Protein AF-A0A9R0JYG6-F1 (afdb_monomer_lite)

Foldseek 3Di:
DFFFAEWEFDDDDDDDDDDPFATDTDRVDFFEFALPFTKDKHKYKYWDDDDDDQQLAAEEEEEEEQEDPQDPLLLVLSLVLQLLLLVPGDQNYWYHYAYPVGDDPPDDDAIDRSDPVVSVVSNVVSVPRHRDDDLVSGDPQVSVVSLVCNVVVPPPWWDHAYEYEYEEAENPSDPPDDQLPDQQQVYQYEYEYEDPDYPSSQSNRVNHHVYDYHYDYSVCSNVVSNVVVCVRSQFNFFFKKKKKWWDWDDQDPPDIWTKAFPDKQFAPFDKDADPVGRMIITTPGTRGHRDMGMMMTMIDTDRDDDWDKDQGIWIWMWTAGRVGIDIHDIDTNMHTHDNDGPHDCPDVVNVVVSVVNNCVSVVPDDDDPDPPQPWDKDDQDFAPPDWPDWDFADPQKDFFKWKWFEDQATAKIKTWIAHNVGDTDMDMFGAPDPGDMDMDGADVVKAWQKKKAKWAQAPVPVRAIAGQWIFTAIPVRNVTDDRGHNSPRGPPMDIDMGDPDAQAGFGIKIGDYDSGHRTIMTIGRHPDD

Organism: Spinacia oleracea (NCBI:txid3562)

pLDDT: mean 77.9, std 18.1, range [24.41, 98.19]

InterPro domains:
  IPR001229 Jacalin-like lectin domain [PF01419] (379-522)
  IPR001229 Jacalin-like lectin domain [PS51752] (375-526)
  IPR002035 von Willebrand factor, type A [PF00092] (59-223)
  IPR002035 von Willebrand factor, type A [PS50234] (59-232)
  IPR002035 von Willebrand factor, type A [SM00327] (57-226)
  IPR036404 Jacalin-like lectin domain superfamily [G3DSA:2.100.10.30] (374-528)
  IPR036404 Jacalin-like lectin domain superfamily [SSF51101] (373-524)
  IPR036465 von Willebrand factor A-like domain superfamily [G3DSA:3.40.50.410] (53-232)
  IPR036465 von Willebrand factor A-like domain superfamily [SSF53300] (59-223)
  IPR051266 Calcium-activated chloride channel regulator [PTHR10579] (36-336)

Sequence (529 aa):
MAQHGSCEIGNKNRDDGLQFGTVLVKFKNEPEVAIRDAKYELLLNLRGQRTGNDQLGGDIVMVLDVRDGIKAEKLKEMKQAAQMVINKLSPSDRLLIVTLPSKSEKAARYMRYMNPESKALEEYIVQNLVVGGNAATNNINGALKTALNDLDHRKKVAGRSGAIILMSDDGVHNESGRATKICVDHYPVYVFCFGNGSQVLKEIATNSKDGKFNLVNPDNLSEVVSECLDGILSVPVHDVNLVIKPLTSSVTKTAKITTKINKVYAGKYPQSREEQTGSVTVSFGNLYKREKRAAVVDLSLLDIANPIDINALQIFCTYRGETGILKTNPLIFRVKRRTAPTVTQSTRTYAKSVEMAKRELEGTSVTPITPKLMVEKYGPYGSQNPENYSYKFQEGESIKHVIVRYGYIVDAIEFVVAKPNGDTYTKMFGGDNENQSIKFAFKSGEKLTQFSGTYGNYKYQGNQCLIATIKIHTNLCPSGYGPFGRGMGVEHVRNFSTPLPLNGPIVGVFGRHHNYLESVGIFVKKITS

Radius of gyration: 29.54 Å; chains: 1; bounding box: 71×69×86 Å

Secondary structure (DSSP, 8-state):
-----EEEEE----SS---TT--EE--SSPPEEESSSEEEEEEEEEE----SS-----EEEEEEE--TT--HHHHHHHHHHHHHHHHH--TT-EEEEEEESPPPTTS----EE--HHHHHHHHHHHHT------GGG--HHHHHHHHHHHHHTTTTSTTPPEEEEEEES--TTS-TTSSTTS--TTS-EEEEEETT--HHHHHHHHTSTT-EEEEE-GGGHHHHHHHHHHHHHT--EEEEEEEEEE-EEESSSS-EEEPEEEEEE-TT--EEE-TTT--EEEEEEEE-TT-EEEEEEEEEE---SS-EEEEEEEEEEEEEETTEEEEPPPEEEEEEEESS-SS-TT-HHHHHHHHHHHHHHHT-----------EEEEEEEE--SPP-EEEEPPTT-EEEEEEEEESSSEEEEEEEEE-TTS-EEEEEEE---S-EEEEEEPPTT--EEEEEEEEEEETTTTTEEEEEEEEEEESS-TT-EEEES--TTEEEEEEEE--SS-SS-EEEEEEEESSSEEEEEEEEE----

Structure (mmCIF, N/CA/C/O backbone):
data_AF-A0A9R0JYG6-F1
#
_entry.id   AF-A0A9R0JYG6-F1
#
loop_
_atom_site.group_PDB
_atom_site.id
_atom_site.type_symbol
_atom_site.label_atom_id
_atom_site.label_alt_id
_atom_site.label_comp_id
_atom_site.label_asym_id
_atom_site.label_entity_id
_atom_site.label_seq_id
_atom_site.pdbx_PDB_ins_code
_atom_site.Cartn_x
_atom_site.Cartn_y
_atom_site.Cartn_z
_atom_site.occupancy
_atom_site.B_iso_or_equiv
_atom_site.auth_seq_id
_atom_site.auth_comp_id
_atom_site.auth_asym_id
_atom_site.auth_atom_id
_atom_site.pdbx_PDB_model_num
ATOM 1 N N . MET A 1 1 ? -28.391 16.861 17.939 1.00 25.45 1 MET A N 1
ATOM 2 C CA . MET A 1 1 ? -27.050 16.517 17.410 1.00 25.45 1 MET A CA 1
ATOM 3 C C . MET A 1 1 ? -26.719 15.090 17.825 1.00 25.45 1 MET A C 1
ATOM 5 O O . MET A 1 1 ? -26.663 14.811 19.011 1.00 25.45 1 MET A O 1
ATOM 9 N N . ALA A 1 2 ? -26.597 14.177 16.866 1.00 24.84 2 ALA A N 1
ATOM 10 C CA . ALA A 1 2 ? -26.405 12.749 17.114 1.00 24.84 2 ALA A CA 1
ATOM 11 C C . ALA A 1 2 ? -24.952 12.420 17.509 1.00 24.84 2 ALA A C 1
ATOM 13 O O . ALA A 1 2 ? -24.012 12.767 16.791 1.00 24.84 2 ALA A O 1
ATOM 14 N N . GLN A 1 3 ? -24.760 11.734 18.635 1.00 34.50 3 GLN A N 1
ATOM 15 C CA . GLN A 1 3 ? -23.454 11.297 19.130 1.00 34.50 3 GLN A CA 1
ATOM 16 C C . GLN A 1 3 ? -23.069 9.944 18.519 1.00 34.50 3 GLN A C 1
ATOM 18 O O . GLN A 1 3 ? -23.878 9.024 18.474 1.00 34.50 3 GLN A O 1
ATOM 23 N N . HIS A 1 4 ? -21.838 9.846 18.014 1.00 41.72 4 HIS A N 1
ATOM 24 C CA . HIS A 1 4 ? -21.313 8.673 17.315 1.00 41.72 4 HIS A CA 1
ATOM 25 C C . HIS A 1 4 ? -19.978 8.276 17.952 1.00 41.72 4 HIS A C 1
ATOM 27 O O . HIS A 1 4 ? -19.083 9.113 18.074 1.00 41.72 4 HIS A O 1
ATOM 33 N N . GLY A 1 5 ? -19.812 7.006 18.321 1.00 35.88 5 GLY A N 1
ATOM 34 C CA . GLY A 1 5 ? -18.523 6.470 18.754 1.00 35.88 5 GLY A CA 1
ATOM 35 C C . GLY A 1 5 ? -17.737 5.941 17.557 1.00 35.88 5 GLY A C 1
ATOM 36 O O . GLY A 1 5 ? -17.965 4.812 17.134 1.00 35.88 5 GLY A O 1
ATOM 37 N N . SER A 1 6 ? -16.831 6.745 17.001 1.00 32.66 6 SER A N 1
ATOM 38 C CA . SER A 1 6 ? -15.781 6.279 16.087 1.00 32.66 6 SER A CA 1
ATOM 39 C C . SER A 1 6 ? -14.435 6.595 16.723 1.00 32.66 6 SER A C 1
ATOM 41 O O . SER A 1 6 ? -14.139 7.767 16.938 1.00 32.66 6 SER A O 1
ATOM 43 N N . CYS A 1 7 ? -13.649 5.572 17.038 1.00 37.53 7 CYS A N 1
ATOM 44 C CA . CYS A 1 7 ? -12.281 5.728 17.520 1.00 37.53 7 CYS A CA 1
ATOM 45 C C . CYS A 1 7 ? -11.344 5.674 16.306 1.00 37.53 7 CYS A C 1
ATOM 47 O O . CYS A 1 7 ? -11.303 4.650 15.627 1.00 37.53 7 CYS A O 1
ATOM 49 N N . GLU A 1 8 ? -10.659 6.778 15.998 1.00 35.12 8 GLU A N 1
ATOM 50 C CA . GLU A 1 8 ? -9.508 6.780 15.088 1.00 35.12 8 GLU A CA 1
ATOM 51 C C . GLU A 1 8 ? -8.239 6.785 15.930 1.00 35.12 8 GLU A C 1
ATOM 53 O O . GLU A 1 8 ? -8.091 7.641 16.791 1.00 35.12 8 GLU A O 1
ATOM 58 N N . ILE A 1 9 ? -7.341 5.840 15.679 1.00 38.72 9 ILE A N 1
ATOM 59 C CA . ILE A 1 9 ? -6.019 5.753 16.305 1.00 38.72 9 ILE A CA 1
ATOM 60 C C . ILE A 1 9 ? -5.013 6.366 15.313 1.00 38.72 9 ILE A C 1
ATOM 62 O O . ILE A 1 9 ? -4.717 5.743 14.296 1.00 38.72 9 ILE A O 1
ATOM 66 N N . GLY A 1 10 ? -4.525 7.593 15.552 1.00 36.56 10 GLY A N 1
ATOM 67 C CA . GLY A 1 10 ? -3.503 8.253 14.711 1.00 36.56 10 GLY A CA 1
ATOM 68 C C . GLY A 1 10 ? -2.913 9.518 15.351 1.00 36.56 10 GLY A C 1
ATOM 69 O O . GLY A 1 10 ? -3.518 10.057 16.256 1.00 36.56 10 GLY A O 1
ATOM 70 N N . ASN A 1 11 ? -1.735 10.002 14.942 1.00 33.38 11 ASN A N 1
ATOM 71 C CA . ASN A 1 11 ? -1.024 11.096 15.636 1.00 33.38 11 ASN A CA 1
ATOM 72 C C . ASN A 1 11 ? -1.363 12.500 15.073 1.00 33.38 11 ASN A C 1
ATOM 74 O O . ASN A 1 11 ? -1.431 12.685 13.853 1.00 33.38 11 ASN A O 1
ATOM 78 N N . LYS A 1 12 ? -1.530 13.503 15.951 1.00 31.66 12 LYS A N 1
ATOM 79 C CA . LYS A 1 12 ? -1.512 14.940 15.621 1.00 31.66 12 LYS A CA 1
ATOM 80 C C . LYS A 1 12 ? -1.255 15.799 16.865 1.00 31.66 12 LYS A C 1
ATOM 82 O O . LYS A 1 12 ? -2.031 15.701 17.797 1.00 31.66 12 LYS A O 1
ATOM 87 N N . ASN A 1 13 ? -0.284 16.708 16.808 1.00 34.28 13 ASN A N 1
ATOM 88 C CA . ASN A 1 13 ? -0.342 18.102 17.301 1.00 34.28 13 ASN A CA 1
ATOM 89 C C . ASN A 1 13 ? 0.967 18.785 16.839 1.00 34.28 13 ASN A C 1
ATOM 91 O O . ASN A 1 13 ? 1.991 18.116 16.779 1.00 34.28 13 ASN A O 1
ATOM 95 N N . ARG A 1 14 ? 0.970 19.954 16.177 1.00 36.53 14 ARG A N 1
ATOM 96 C CA . ARG A 1 14 ? 0.738 21.323 16.687 1.00 36.53 14 ARG A CA 1
ATOM 97 C C . ARG A 1 14 ? 1.390 21.553 18.044 1.00 36.53 14 ARG A C 1
ATOM 99 O O . ARG A 1 14 ? 0.753 21.276 19.047 1.00 36.53 14 ARG A O 1
ATOM 106 N N . ASP A 1 15 ? 2.618 22.047 17.932 1.00 39.03 15 ASP A N 1
ATOM 107 C CA . ASP A 1 15 ? 3.422 22.821 18.869 1.00 39.03 15 ASP A CA 1
ATOM 108 C C . ASP A 1 15 ? 3.592 22.256 20.289 1.00 39.03 15 ASP A C 1
ATOM 110 O O . ASP A 1 15 ? 2.645 21.926 20.994 1.00 39.03 15 ASP A O 1
ATOM 114 N N . ASP A 1 16 ? 4.872 22.187 20.658 1.00 31.52 16 ASP A N 1
ATOM 115 C CA . ASP A 1 16 ? 5.444 21.977 21.988 1.00 31.52 16 ASP A CA 1
ATOM 116 C C . ASP A 1 16 ? 5.604 20.517 22.469 1.00 31.52 16 ASP A C 1
ATOM 118 O O . ASP A 1 16 ? 4.701 19.881 23.004 1.00 31.52 16 ASP A O 1
ATOM 122 N N . GLY A 1 17 ? 6.843 20.011 22.335 1.00 27.58 17 GLY A N 1
ATOM 123 C CA . GLY A 1 17 ? 7.401 18.902 23.126 1.00 27.58 17 GLY A CA 1
ATOM 124 C C . GLY A 1 17 ? 7.170 17.483 22.587 1.00 27.58 17 GLY A C 1
ATOM 125 O O . GLY A 1 17 ? 6.123 16.879 22.797 1.00 27.58 17 GLY A O 1
ATOM 126 N N . LEU A 1 18 ? 8.190 16.902 21.942 1.00 24.41 18 LEU A N 1
ATOM 127 C CA . LEU A 1 18 ? 8.191 15.516 21.454 1.00 24.41 18 LEU A CA 1
ATOM 128 C C . LEU A 1 18 ? 8.031 14.498 22.608 1.00 24.41 18 LEU A C 1
ATOM 130 O O . LEU A 1 18 ? 8.968 14.260 23.367 1.00 24.41 18 LEU A O 1
ATOM 134 N N . GLN A 1 19 ? 6.883 13.819 22.677 1.00 26.92 19 GLN A N 1
ATOM 135 C CA . GLN A 1 19 ? 6.765 12.486 23.282 1.00 26.92 19 GLN A CA 1
ATOM 136 C C . GLN A 1 19 ? 6.463 11.451 22.190 1.00 26.92 19 GLN A C 1
ATOM 138 O O . GLN A 1 19 ? 5.533 11.605 21.395 1.00 26.92 19 GLN A O 1
ATOM 143 N N . PHE A 1 20 ? 7.281 10.399 22.143 1.00 31.00 20 PHE A N 1
ATOM 144 C CA . PHE A 1 20 ? 7.193 9.301 21.182 1.00 31.00 20 PHE A CA 1
ATOM 145 C C . PHE A 1 20 ? 6.070 8.320 21.563 1.00 31.00 20 PHE A C 1
ATOM 147 O O . PHE A 1 20 ? 5.897 7.989 22.732 1.00 31.00 20 PHE A O 1
ATOM 154 N N . GLY A 1 21 ? 5.323 7.820 20.571 1.00 35.22 21 GLY A N 1
ATOM 155 C CA . GLY A 1 21 ? 4.314 6.765 20.773 1.00 35.22 21 GLY A CA 1
ATOM 156 C C . GLY A 1 21 ? 2.883 7.236 21.064 1.00 35.22 21 GLY A C 1
ATOM 157 O O . GLY A 1 21 ? 2.033 6.424 21.438 1.00 35.22 21 GLY A O 1
ATOM 158 N N . THR A 1 22 ? 2.569 8.517 20.870 1.00 31.59 22 THR A N 1
ATOM 159 C CA . THR A 1 22 ? 1.228 9.028 21.175 1.00 31.59 22 THR A CA 1
ATOM 160 C C . THR A 1 22 ? 0.270 8.841 20.001 1.00 31.59 22 THR A C 1
ATOM 162 O O . THR A 1 22 ? 0.380 9.462 18.945 1.00 31.59 22 THR A O 1
ATOM 165 N N . VAL A 1 23 ? -0.717 7.976 20.208 1.00 35.88 23 VAL A N 1
ATOM 166 C CA . VAL A 1 23 ? -1.915 7.890 19.378 1.00 35.88 23 VAL A CA 1
ATOM 167 C C . VAL A 1 23 ? -2.892 8.964 19.858 1.00 35.88 23 VAL A C 1
ATOM 169 O O . VAL A 1 23 ? -3.331 8.918 21.006 1.00 35.88 23 VAL A O 1
ATOM 172 N N . LEU A 1 24 ? -3.293 9.890 18.986 1.00 36.91 24 LEU A N 1
ATOM 173 C CA . LEU A 1 24 ? -4.507 10.666 19.214 1.00 36.91 24 LEU A CA 1
ATOM 174 C C . LEU A 1 24 ? -5.715 9.799 18.901 1.00 36.91 24 LEU A C 1
ATOM 176 O O . LEU A 1 24 ? -5.878 9.297 17.790 1.00 36.91 24 LEU A O 1
ATOM 180 N N . VAL A 1 25 ? -6.587 9.694 19.895 1.00 42.56 25 VAL A N 1
ATOM 181 C CA . VAL A 1 25 ? -7.919 9.143 19.731 1.00 42.56 25 VAL A CA 1
ATOM 182 C C . VAL A 1 25 ? -8.941 10.211 20.056 1.00 42.56 25 VAL A C 1
ATOM 184 O O . VAL A 1 25 ? -8.937 10.776 21.146 1.00 42.56 25 VAL A O 1
ATOM 187 N N . LYS A 1 26 ? -9.851 10.470 19.116 1.00 39.25 26 LYS A N 1
ATOM 188 C CA . LYS A 1 26 ? -11.020 11.319 19.351 1.00 39.25 26 LYS A CA 1
ATOM 189 C C . LYS A 1 26 ? -12.271 10.459 19.383 1.00 39.25 26 LYS A C 1
ATOM 191 O O . LYS A 1 26 ? -12.719 9.997 18.339 1.00 39.25 26 LYS A O 1
ATOM 196 N N . PHE A 1 27 ? -12.878 10.302 20.556 1.00 47.22 27 PHE A N 1
ATOM 197 C CA . PHE A 1 27 ? -14.307 10.009 20.601 1.00 47.22 27 PHE A CA 1
ATOM 198 C C . PHE A 1 27 ? -15.040 11.278 20.183 1.00 47.22 27 PHE A C 1
ATOM 200 O O . PHE A 1 27 ? -14.802 12.343 20.749 1.00 47.22 27 PHE A O 1
ATOM 207 N N . LYS A 1 28 ? -15.916 11.194 19.176 1.00 44.19 28 LYS A N 1
ATOM 208 C CA . LYS A 1 28 ? -16.697 12.367 18.766 1.00 44.19 28 LYS A CA 1
ATOM 209 C C . LYS A 1 28 ? -17.624 12.859 19.880 1.00 44.19 28 LYS A C 1
ATOM 211 O O . LYS A 1 28 ? -17.955 14.030 19.815 1.00 44.19 28 LYS A O 1
ATOM 216 N N . ASN A 1 29 ? -18.022 11.997 20.832 1.00 57.03 29 ASN A N 1
ATOM 217 C CA . ASN A 1 29 ? -18.682 12.294 22.118 1.00 57.03 29 ASN A CA 1
ATOM 218 C C . ASN A 1 29 ? -18.744 11.024 23.008 1.00 57.03 29 ASN A C 1
ATOM 220 O O . ASN A 1 29 ? -18.672 9.911 22.482 1.00 57.03 29 ASN A O 1
ATOM 224 N N . GLU A 1 30 ? -18.911 11.180 24.327 1.00 72.88 30 GLU A N 1
ATOM 225 C CA . GLU A 1 30 ? -19.222 10.082 25.268 1.00 72.88 30 GLU A CA 1
ATOM 226 C C . GLU A 1 30 ? -20.711 9.693 25.174 1.00 72.88 30 GLU A C 1
ATOM 228 O O . GLU A 1 30 ? -21.548 10.546 25.476 1.00 72.88 30 GLU A O 1
ATOM 233 N N . PRO A 1 31 ? -21.065 8.451 24.790 1.00 80.31 31 PRO A N 1
ATOM 234 C CA . PRO A 1 31 ? -22.448 8.076 24.499 1.00 80.31 31 PRO A CA 1
ATOM 235 C C . PRO A 1 31 ? -23.337 8.000 25.745 1.00 80.31 31 PRO A C 1
ATOM 237 O O . PRO A 1 31 ? -22.906 7.534 26.803 1.00 80.31 31 PRO A O 1
ATOM 240 N N . GLU A 1 32 ? -24.610 8.374 25.581 1.00 85.81 32 GLU A N 1
ATOM 241 C CA . GLU A 1 32 ? -25.671 8.104 26.553 1.00 85.81 32 GLU A CA 1
ATOM 242 C C . GLU A 1 32 ? -26.321 6.743 26.288 1.00 85.81 32 GLU A C 1
ATOM 244 O O . GLU A 1 32 ? -26.698 6.423 25.161 1.00 85.81 32 GLU A O 1
ATOM 249 N N . VAL A 1 33 ? -26.459 5.927 27.331 1.00 85.75 33 VAL A N 1
ATOM 250 C CA . VAL A 1 33 ? -27.042 4.582 27.243 1.00 85.75 33 VAL A CA 1
ATOM 251 C C . VAL A 1 33 ? -28.037 4.382 28.381 1.00 85.75 33 VAL A C 1
ATOM 253 O O . VAL A 1 33 ? -27.847 4.903 29.480 1.00 85.75 33 VAL A O 1
ATOM 256 N N . ALA A 1 34 ? -29.112 3.638 28.129 1.00 87.38 34 ALA A N 1
ATOM 257 C CA . ALA A 1 34 ? -30.150 3.390 29.123 1.00 87.38 34 ALA A CA 1
ATOM 258 C C . ALA A 1 34 ? -29.597 2.709 30.391 1.00 87.38 34 ALA A C 1
ATOM 260 O O . ALA A 1 34 ? -28.617 1.957 30.360 1.00 87.38 34 ALA A O 1
ATOM 261 N N . ILE A 1 35 ? -30.223 2.966 31.540 1.00 88.94 35 ILE A N 1
ATOM 262 C CA . ILE A 1 35 ? -29.890 2.279 32.801 1.00 88.94 35 ILE A CA 1
ATOM 263 C C . ILE A 1 35 ? -30.384 0.822 32.849 1.00 88.94 35 ILE A C 1
ATOM 265 O O . ILE A 1 35 ? -29.904 0.075 33.695 1.00 88.94 35 ILE A O 1
ATOM 269 N N . ARG A 1 36 ? -31.275 0.415 31.934 1.00 88.06 36 ARG A N 1
ATOM 270 C CA . ARG A 1 36 ? -31.829 -0.945 31.791 1.00 88.06 36 ARG A CA 1
ATOM 271 C C . ARG A 1 36 ? -31.585 -1.502 30.385 1.00 88.06 36 ARG A C 1
ATOM 273 O O . ARG A 1 36 ? -31.521 -0.708 29.446 1.00 88.06 36 ARG A O 1
ATOM 280 N N . ASP A 1 37 ? -31.445 -2.823 30.257 1.00 81.44 37 ASP A N 1
ATOM 281 C CA . ASP A 1 37 ? -31.381 -3.570 28.980 1.00 81.44 37 ASP A CA 1
ATOM 282 C C . ASP A 1 37 ? -30.374 -3.008 27.960 1.00 81.44 37 ASP A C 1
ATOM 284 O O . ASP A 1 37 ? -30.582 -2.974 26.743 1.00 81.44 37 ASP A O 1
ATOM 288 N N . ALA A 1 38 ? -29.247 -2.523 28.470 1.00 84.25 38 ALA A N 1
ATOM 289 C CA . ALA A 1 38 ? -28.319 -1.723 27.697 1.00 84.25 38 ALA A CA 1
ATOM 290 C C . ALA A 1 38 ? -27.368 -2.587 26.856 1.00 84.25 38 ALA A C 1
ATOM 292 O O . ALA A 1 38 ? -26.397 -3.153 27.364 1.00 84.25 38 ALA A O 1
ATOM 293 N N . LYS A 1 39 ? -27.609 -2.620 25.542 1.00 85.12 39 LYS A N 1
ATOM 294 C CA . LYS A 1 39 ? -26.672 -3.141 24.535 1.00 85.12 39 LYS A CA 1
ATOM 295 C C . LYS A 1 39 ? -26.003 -1.997 23.785 1.00 85.12 39 LYS A C 1
ATOM 297 O O . LYS A 1 39 ? -26.636 -0.971 23.536 1.00 85.12 39 LYS A O 1
ATOM 302 N N . TYR A 1 40 ? -24.726 -2.169 23.448 1.00 85.56 40 TYR A N 1
ATOM 303 C CA . TYR A 1 40 ? -23.969 -1.150 22.730 1.00 85.56 40 TYR A CA 1
ATOM 304 C C . TYR A 1 40 ? -22.938 -1.749 21.765 1.00 85.56 40 TYR A C 1
ATOM 306 O O . TYR A 1 40 ? -22.072 -2.517 22.168 1.00 85.56 40 TYR A O 1
ATOM 314 N N . GLU A 1 41 ? -22.978 -1.339 20.498 1.00 86.44 41 GLU A N 1
ATOM 315 C CA . GLU A 1 41 ? -21.961 -1.662 19.486 1.00 86.44 41 GLU A CA 1
ATOM 316 C C . GLU A 1 41 ? -20.914 -0.547 19.297 1.00 86.44 41 GLU A C 1
ATOM 318 O O . GLU A 1 41 ? -21.237 0.603 19.007 1.00 86.44 41 GLU A O 1
ATOM 323 N N . LEU A 1 42 ? -19.630 -0.875 19.419 1.00 84.56 42 LEU A N 1
ATOM 324 C CA . LEU A 1 42 ? -18.530 0.077 19.267 1.00 84.56 42 LEU A CA 1
ATOM 325 C C . LEU A 1 42 ? -17.676 -0.257 18.038 1.00 84.56 42 LEU A C 1
ATOM 327 O O . LEU A 1 42 ? -17.005 -1.285 18.011 1.00 84.56 42 LEU A O 1
ATOM 331 N N . LEU A 1 43 ? -17.653 0.639 17.046 1.00 81.31 43 LEU A N 1
ATOM 332 C CA . LEU A 1 43 ? -16.746 0.563 15.893 1.00 81.31 43 LEU A CA 1
ATOM 333 C C . LEU A 1 43 ? -15.377 1.193 16.211 1.00 81.31 43 LEU A C 1
ATOM 335 O O . LEU A 1 43 ? -15.265 2.399 16.459 1.00 81.31 43 LEU A O 1
ATOM 339 N N . LEU A 1 44 ? -14.327 0.377 16.147 1.00 79.38 44 LEU A N 1
ATOM 340 C CA . LEU A 1 44 ? -12.929 0.759 16.332 1.00 79.38 44 LEU A CA 1
ATOM 341 C C . LEU A 1 44 ? -12.207 0.760 14.984 1.00 79.38 44 LEU A C 1
ATOM 343 O O . LEU A 1 44 ? -12.200 -0.263 14.305 1.00 79.38 44 LEU A O 1
ATOM 347 N N . ASN A 1 45 ? -11.571 1.877 14.617 1.00 70.69 45 ASN A N 1
ATOM 348 C CA . ASN A 1 45 ? -10.751 1.985 13.412 1.00 70.69 45 ASN A CA 1
ATOM 349 C C . ASN A 1 45 ? -9.282 2.218 13.786 1.00 70.69 45 ASN A C 1
ATOM 351 O O . ASN A 1 45 ? -8.914 3.235 14.378 1.00 70.69 45 ASN A O 1
ATOM 355 N N . LEU A 1 46 ? -8.427 1.288 13.383 1.00 68.50 46 LEU A N 1
ATOM 356 C CA . LEU A 1 46 ? -6.98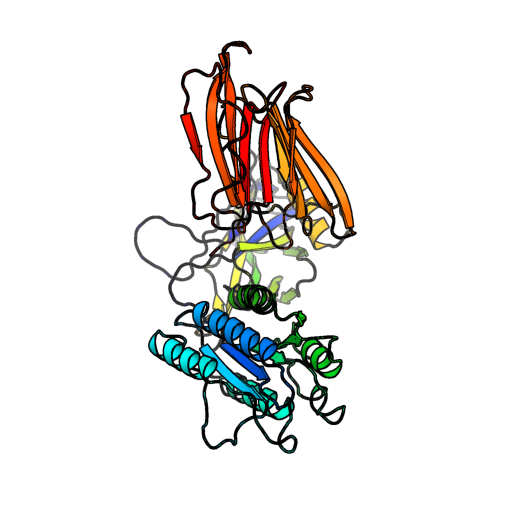3 1.372 13.519 1.00 68.50 46 LEU A CA 1
ATOM 357 C C . LEU A 1 46 ? -6.388 1.945 12.243 1.00 68.50 46 LEU A C 1
ATOM 359 O O . LEU A 1 46 ? -6.793 1.566 11.142 1.00 68.50 46 LEU A O 1
ATOM 363 N N . ARG A 1 47 ? -5.397 2.824 12.386 1.00 59.78 47 ARG A N 1
ATOM 364 C CA . ARG A 1 47 ? -4.635 3.347 11.257 1.00 59.78 47 ARG A CA 1
ATOM 365 C C . ARG A 1 47 ? -3.148 3.357 11.571 1.00 59.78 47 ARG A C 1
ATOM 367 O O . ARG A 1 47 ? -2.731 3.876 12.600 1.00 59.78 47 ARG A O 1
ATOM 374 N N . GLY A 1 48 ? -2.343 2.834 10.651 1.00 51.59 48 GLY A N 1
ATOM 375 C CA . GLY A 1 48 ? -0.889 2.942 10.737 1.00 51.59 48 GLY A CA 1
ATOM 376 C C . GLY A 1 48 ? -0.435 4.354 10.361 1.00 51.59 48 GLY A C 1
ATOM 377 O O . GLY A 1 48 ? -0.572 4.760 9.202 1.00 51.59 48 GLY A O 1
ATOM 378 N N . GLN A 1 49 ? 0.105 5.112 11.320 1.00 47.91 49 GLN A N 1
ATOM 379 C CA . GLN A 1 49 ? 0.719 6.423 11.083 1.00 47.91 49 GLN A CA 1
ATOM 380 C C . GLN A 1 49 ? 1.985 6.561 11.941 1.00 47.91 49 GLN A C 1
ATOM 382 O O . GLN A 1 49 ? 1.906 6.467 13.161 1.00 47.91 49 GLN A O 1
ATOM 387 N N . ARG A 1 50 ? 3.147 6.783 11.311 1.00 52.62 50 ARG A N 1
ATOM 388 C CA . ARG A 1 50 ? 4.440 6.967 11.996 1.00 52.62 50 ARG A CA 1
ATOM 389 C C . ARG A 1 50 ? 4.904 8.420 11.923 1.00 52.62 50 ARG A C 1
ATOM 391 O O . ARG A 1 50 ? 4.770 9.054 10.880 1.00 52.62 50 ARG A O 1
ATOM 398 N N . THR A 1 51 ? 5.469 8.912 13.021 1.00 42.97 51 THR A N 1
ATOM 399 C CA . THR A 1 51 ? 6.146 10.213 13.140 1.00 42.97 51 THR A CA 1
ATOM 400 C C . THR A 1 51 ? 7.500 9.980 13.818 1.00 42.97 51 THR A C 1
ATOM 402 O O . THR A 1 51 ? 7.505 9.521 14.957 1.00 42.97 51 THR A O 1
ATOM 405 N N . GLY A 1 52 ? 8.620 10.268 13.142 1.00 41.28 52 GLY A N 1
ATOM 406 C CA . GLY A 1 52 ? 9.973 10.228 13.730 1.00 41.28 52 GLY A CA 1
ATOM 407 C C . GLY A 1 52 ? 10.970 9.225 13.114 1.00 41.28 52 GLY A C 1
ATOM 408 O O . GLY A 1 52 ? 10.576 8.275 12.426 1.00 41.28 52 GLY A O 1
ATOM 409 N N . ASN A 1 53 ? 12.258 9.480 13.397 1.00 38.72 53 ASN A N 1
ATOM 410 C CA . ASN A 1 53 ? 13.478 8.895 12.806 1.00 38.72 53 ASN A CA 1
ATOM 411 C C . ASN A 1 53 ? 13.829 7.447 13.216 1.00 38.72 53 ASN A C 1
ATOM 413 O O . ASN A 1 53 ? 14.817 6.928 12.706 1.00 38.72 53 ASN A O 1
ATOM 417 N N . ASP A 1 54 ? 13.042 6.758 14.049 1.00 44.69 54 ASP A N 1
ATOM 418 C CA . ASP A 1 54 ? 13.339 5.369 14.480 1.00 44.69 54 ASP A CA 1
ATOM 419 C C . ASP A 1 54 ? 12.998 4.332 13.395 1.00 44.69 54 ASP A C 1
ATOM 421 O O . ASP A 1 54 ? 12.166 3.443 13.608 1.00 44.69 54 ASP A O 1
ATOM 425 N N . GLN A 1 55 ? 13.376 4.590 12.139 1.00 52.03 55 GLN A N 1
ATOM 426 C CA . GLN A 1 55 ? 13.037 3.728 11.011 1.00 52.03 55 GLN A CA 1
ATOM 427 C C . GLN A 1 55 ? 13.692 2.368 11.266 1.00 52.03 55 GLN A C 1
ATOM 429 O O . GLN A 1 55 ? 14.894 2.218 11.057 1.00 52.03 55 GLN A O 1
ATOM 434 N N . LEU A 1 56 ? 12.901 1.374 11.679 1.00 55.69 56 LEU A N 1
ATOM 435 C CA . LEU A 1 56 ? 13.300 -0.024 11.589 1.00 55.69 56 LEU A CA 1
ATOM 436 C C . LEU A 1 56 ? 13.477 -0.318 10.104 1.00 55.69 56 LEU A C 1
ATOM 438 O O . LEU A 1 56 ? 12.503 -0.533 9.386 1.00 55.69 56 LEU A O 1
ATOM 442 N N . GLY A 1 57 ? 14.713 -0.206 9.628 1.00 66.31 57 GLY A N 1
ATOM 443 C CA . GLY A 1 57 ? 15.018 -0.485 8.237 1.00 66.31 57 GLY A CA 1
ATOM 444 C C . GLY A 1 57 ? 14.773 -1.949 7.895 1.00 66.31 57 GLY A C 1
ATOM 445 O O . GLY A 1 57 ? 14.786 -2.833 8.760 1.00 66.31 57 GLY A O 1
ATOM 446 N N . GLY A 1 58 ? 14.559 -2.197 6.613 1.00 78.00 58 GLY A N 1
ATOM 447 C CA . GLY A 1 58 ? 14.513 -3.530 6.048 1.00 78.00 58 GLY A CA 1
ATOM 448 C C . GLY A 1 58 ? 15.900 -4.156 6.016 1.00 78.00 58 GLY A C 1
ATOM 449 O O . GLY A 1 58 ? 16.927 -3.480 5.925 1.00 78.00 58 GLY A O 1
ATOM 450 N N . ASP A 1 59 ? 15.922 -5.473 6.092 1.00 83.50 59 ASP A N 1
ATOM 451 C CA . ASP A 1 59 ? 17.102 -6.275 5.856 1.00 83.50 59 ASP A CA 1
ATOM 452 C C . ASP A 1 59 ? 16.916 -7.061 4.566 1.00 83.50 59 ASP A C 1
ATOM 454 O O . ASP A 1 59 ? 16.150 -8.022 4.507 1.00 83.50 59 ASP A O 1
ATOM 458 N N . ILE A 1 60 ? 17.612 -6.632 3.523 1.00 89.50 60 ILE A N 1
ATOM 459 C CA . ILE A 1 60 ? 17.462 -7.189 2.188 1.00 89.50 60 ILE A CA 1
ATOM 460 C C . ILE A 1 60 ? 18.687 -8.032 1.862 1.00 89.50 60 ILE A C 1
ATOM 462 O O . ILE A 1 60 ? 19.821 -7.559 1.937 1.00 89.50 60 ILE A O 1
ATOM 466 N N . VAL A 1 61 ? 18.461 -9.277 1.453 1.00 91.19 61 VAL A N 1
ATOM 467 C CA . VAL A 1 61 ? 19.491 -10.084 0.799 1.00 91.19 61 VAL A CA 1
ATOM 468 C C . VAL A 1 61 ? 19.147 -10.198 -0.676 1.00 91.19 61 VAL A C 1
ATOM 470 O O . VAL A 1 61 ? 18.093 -10.714 -1.033 1.00 91.19 61 VAL A O 1
ATOM 473 N N . MET A 1 62 ? 20.032 -9.719 -1.539 1.00 92.62 62 MET A N 1
ATOM 474 C CA . MET A 1 62 ? 19.930 -9.870 -2.984 1.00 92.62 62 MET A CA 1
ATOM 475 C C . MET A 1 62 ? 20.808 -11.022 -3.448 1.00 92.62 62 MET A C 1
ATOM 477 O O . MET A 1 62 ? 22.011 -11.009 -3.219 1.00 92.62 62 MET A O 1
ATOM 481 N N . VAL A 1 63 ? 20.222 -11.995 -4.133 1.00 90.31 63 VAL A N 1
ATOM 482 C CA . VAL A 1 63 ? 20.921 -13.109 -4.768 1.00 90.31 63 VAL A CA 1
ATOM 483 C C . VAL A 1 63 ? 20.856 -12.908 -6.281 1.00 90.31 63 VAL A C 1
ATOM 485 O O . VAL A 1 63 ? 19.773 -12.941 -6.863 1.00 90.31 63 VAL A O 1
ATOM 488 N N . LEU A 1 64 ? 22.009 -12.670 -6.907 1.00 90.31 64 LEU A N 1
ATOM 489 C CA . LEU A 1 64 ? 22.140 -12.361 -8.333 1.00 90.31 64 LEU A CA 1
ATOM 490 C C . LEU A 1 64 ? 22.786 -13.519 -9.090 1.00 90.31 64 LEU A C 1
ATOM 492 O O . LEU A 1 64 ? 23.893 -13.942 -8.756 1.00 90.31 64 LEU A O 1
ATOM 496 N N . ASP A 1 65 ? 22.121 -14.000 -10.132 1.00 87.00 65 ASP A N 1
ATOM 497 C CA . ASP A 1 65 ? 22.662 -15.037 -11.000 1.00 87.00 65 ASP A CA 1
ATOM 498 C C . ASP A 1 65 ? 23.637 -14.474 -12.038 1.00 87.00 65 ASP A C 1
ATOM 500 O O . ASP A 1 65 ? 23.274 -13.678 -12.898 1.00 87.00 65 ASP A O 1
ATOM 504 N N . VAL A 1 66 ? 24.900 -14.877 -11.947 1.00 86.25 66 VAL A N 1
ATOM 505 C CA . VAL A 1 66 ? 25.991 -14.507 -12.858 1.00 86.25 66 VAL A CA 1
ATOM 506 C C . VAL A 1 66 ? 26.675 -15.752 -13.441 1.00 86.25 66 VAL A C 1
ATOM 508 O O . VAL A 1 66 ? 27.826 -15.682 -13.871 1.00 86.25 66 VAL A O 1
ATOM 511 N N . ARG A 1 67 ? 25.981 -16.900 -13.455 1.00 83.56 67 ARG A N 1
ATOM 512 C CA . ARG A 1 67 ? 26.482 -18.165 -14.014 1.00 83.56 67 ARG A CA 1
ATOM 513 C C . ARG A 1 67 ? 26.755 -18.078 -15.509 1.00 83.56 67 ARG A C 1
ATOM 515 O O . ARG A 1 67 ? 26.030 -17.407 -16.246 1.00 83.56 67 ARG A O 1
ATOM 522 N N . ASP A 1 68 ? 27.740 -18.856 -15.954 1.00 77.31 68 ASP A N 1
ATOM 523 C CA . ASP A 1 68 ? 27.962 -19.141 -17.373 1.00 77.31 68 ASP A CA 1
ATOM 524 C C . ASP A 1 68 ? 26.647 -19.629 -18.007 1.00 77.31 68 ASP A C 1
ATOM 526 O O . ASP A 1 68 ? 26.033 -20.579 -17.526 1.00 77.31 68 ASP A O 1
ATOM 530 N N . GLY A 1 69 ? 26.185 -18.936 -19.052 1.00 76.81 69 GLY A N 1
ATOM 531 C CA . GLY A 1 69 ? 24.873 -19.156 -19.682 1.00 76.81 69 GLY A CA 1
ATOM 532 C C . GLY A 1 69 ? 23.915 -17.966 -19.557 1.00 76.81 69 GLY A C 1
ATOM 533 O O . GLY A 1 69 ? 23.080 -17.761 -20.443 1.00 76.81 69 GLY A O 1
ATOM 534 N N . ILE A 1 70 ? 24.097 -17.113 -18.542 1.00 84.00 70 ILE A N 1
ATOM 535 C CA . ILE A 1 70 ? 23.374 -15.843 -18.429 1.00 84.00 70 ILE A CA 1
ATOM 536 C C . ILE A 1 70 ? 23.767 -14.945 -19.606 1.00 84.00 70 ILE A C 1
ATOM 538 O O . ILE A 1 70 ? 24.925 -14.554 -19.765 1.00 84.00 70 ILE A O 1
ATOM 542 N N . LYS A 1 71 ? 22.786 -14.587 -20.438 1.00 86.75 71 LYS A N 1
ATOM 543 C CA . LYS A 1 71 ? 23.008 -13.672 -21.564 1.00 86.75 71 LYS A CA 1
ATOM 544 C C . LYS A 1 71 ? 23.361 -12.262 -21.080 1.00 86.75 71 LYS A C 1
ATOM 546 O O . LYS A 1 71 ? 22.870 -11.808 -20.044 1.00 86.75 71 LYS A O 1
ATOM 551 N N . ALA A 1 72 ? 24.164 -11.545 -21.867 1.00 86.69 72 ALA A N 1
ATOM 552 C CA . ALA A 1 72 ? 24.647 -10.208 -21.525 1.00 86.69 72 ALA A CA 1
ATOM 553 C C . ALA A 1 72 ? 23.507 -9.210 -21.256 1.00 86.69 72 ALA A C 1
ATOM 555 O O . ALA A 1 72 ? 23.616 -8.404 -20.330 1.00 86.69 72 ALA A O 1
ATOM 556 N N . GLU A 1 73 ? 22.395 -9.290 -22.000 1.00 89.19 73 GLU A N 1
ATOM 557 C CA . GLU A 1 73 ? 21.227 -8.446 -21.745 1.00 89.19 73 GLU A CA 1
ATOM 558 C C . GLU A 1 73 ? 20.601 -8.708 -20.368 1.00 89.19 73 GLU A C 1
ATOM 560 O O . GLU A 1 73 ? 20.283 -7.762 -19.654 1.00 89.19 73 GLU A O 1
ATOM 565 N N . LYS A 1 74 ? 20.511 -9.971 -19.929 1.00 90.00 74 LYS A N 1
ATOM 566 C CA . LYS A 1 74 ? 19.951 -10.324 -18.615 1.00 90.00 74 LYS A CA 1
ATOM 567 C C . LYS A 1 74 ? 20.855 -9.842 -17.483 1.00 90.00 74 LYS A C 1
ATOM 569 O O . LYS A 1 74 ? 20.362 -9.301 -16.496 1.00 90.00 74 LYS A O 1
ATOM 574 N N . LEU A 1 75 ? 22.177 -9.994 -17.634 1.00 90.81 75 LEU A N 1
ATOM 575 C CA . LEU A 1 75 ? 23.141 -9.484 -16.654 1.00 90.81 75 LEU A CA 1
ATOM 576 C C . LEU A 1 75 ? 23.056 -7.960 -16.531 1.00 90.81 75 LEU A C 1
ATOM 578 O O . LEU A 1 75 ? 23.062 -7.434 -15.419 1.00 90.81 75 LEU A O 1
ATOM 582 N N . LYS A 1 76 ? 22.963 -7.249 -17.661 1.00 92.31 76 LYS A N 1
ATOM 583 C CA . LYS A 1 76 ? 22.792 -5.793 -17.672 1.00 92.31 76 LYS A CA 1
ATOM 584 C C . LYS A 1 76 ? 21.552 -5.378 -16.874 1.00 92.31 76 LYS A C 1
ATOM 586 O O . LYS A 1 76 ? 21.653 -4.488 -16.034 1.00 92.31 76 LYS A O 1
ATOM 591 N N . GLU A 1 77 ? 20.426 -6.053 -17.077 1.00 92.12 77 GLU A N 1
ATOM 592 C CA . GLU A 1 77 ? 19.178 -5.741 -16.373 1.00 92.12 77 GLU A CA 1
ATOM 593 C C . GLU A 1 77 ? 19.232 -6.088 -14.883 1.00 92.12 77 GLU A C 1
ATOM 595 O O . GLU A 1 77 ? 18.779 -5.303 -14.051 1.00 92.12 77 GLU A O 1
ATOM 600 N N . MET A 1 78 ? 19.872 -7.199 -14.501 1.00 93.81 78 MET A N 1
ATOM 601 C CA . MET A 1 78 ? 20.104 -7.511 -13.084 1.00 93.81 78 MET A CA 1
ATOM 602 C C . MET A 1 78 ? 20.952 -6.445 -12.389 1.00 93.81 78 MET A C 1
ATOM 604 O O . MET A 1 78 ? 20.651 -6.071 -11.255 1.00 93.81 78 MET A O 1
ATOM 608 N N . LYS A 1 79 ? 21.974 -5.905 -13.067 1.00 94.00 79 LYS A N 1
ATOM 609 C CA . LYS A 1 79 ? 22.767 -4.787 -12.537 1.00 94.00 79 LYS A CA 1
ATOM 610 C C . LYS A 1 79 ? 21.923 -3.532 -12.344 1.00 94.00 79 LYS A C 1
ATOM 612 O O . LYS A 1 79 ? 22.025 -2.887 -11.305 1.00 94.00 79 LYS A O 1
ATOM 617 N N . GLN A 1 80 ? 21.077 -3.192 -13.315 1.00 93.25 80 GLN A N 1
ATOM 618 C CA . GLN A 1 80 ? 20.194 -2.027 -13.219 1.00 93.25 80 GLN A CA 1
ATOM 619 C C . GLN A 1 80 ? 19.174 -2.171 -12.085 1.00 93.25 80 GLN A C 1
ATOM 621 O O . GLN A 1 80 ? 19.004 -1.244 -11.292 1.00 93.25 80 GLN A O 1
ATOM 626 N N . ALA A 1 81 ? 18.564 -3.348 -11.943 1.00 94.12 81 ALA A N 1
ATOM 627 C CA . ALA A 1 81 ? 17.634 -3.628 -10.858 1.00 94.12 81 ALA A CA 1
ATOM 628 C C . ALA A 1 81 ? 18.329 -3.586 -9.488 1.00 94.12 81 ALA A C 1
ATOM 630 O O . ALA A 1 81 ? 17.803 -2.994 -8.548 1.00 94.12 81 ALA A O 1
ATOM 631 N N . ALA A 1 82 ? 19.540 -4.139 -9.374 1.00 94.50 82 ALA A N 1
ATOM 632 C CA . ALA A 1 82 ? 20.346 -4.049 -8.159 1.00 94.50 82 ALA A CA 1
ATOM 633 C C . ALA A 1 82 ? 20.712 -2.605 -7.802 1.00 94.50 82 ALA A C 1
ATOM 635 O O . ALA A 1 82 ? 20.544 -2.199 -6.651 1.00 94.50 82 ALA A O 1
ATOM 636 N N . GLN A 1 83 ? 21.114 -1.802 -8.790 1.00 93.94 83 GLN A N 1
ATOM 637 C CA . GLN A 1 83 ? 21.368 -0.377 -8.595 1.00 93.94 83 GLN A CA 1
ATOM 638 C C . GLN A 1 83 ? 20.117 0.357 -8.103 1.00 93.94 83 GLN A C 1
ATOM 640 O O . GLN A 1 83 ? 20.182 1.185 -7.193 1.00 93.94 83 GLN A O 1
ATOM 645 N N . MET A 1 84 ? 18.955 0.036 -8.672 1.00 92.56 84 MET A N 1
ATOM 646 C CA . MET A 1 84 ? 17.684 0.603 -8.242 1.00 92.56 84 MET A CA 1
ATOM 647 C C . MET A 1 84 ? 17.371 0.251 -6.780 1.00 92.56 84 MET A C 1
ATOM 649 O O . MET A 1 84 ? 16.933 1.132 -6.036 1.00 92.56 84 MET A O 1
ATOM 653 N N . VAL A 1 85 ? 17.634 -0.989 -6.341 1.00 93.44 85 VAL A N 1
ATOM 654 C CA . VAL A 1 85 ? 17.463 -1.383 -4.932 1.00 93.44 85 VAL A CA 1
ATOM 655 C C . VAL A 1 85 ? 18.385 -0.544 -4.050 1.00 93.44 85 VAL A C 1
ATOM 657 O O . VAL A 1 85 ? 17.893 0.141 -3.157 1.00 93.44 85 VAL A O 1
ATOM 660 N N . ILE A 1 86 ? 19.690 -0.506 -4.342 1.00 91.06 86 ILE A N 1
ATOM 661 C CA . ILE A 1 86 ? 20.687 0.279 -3.587 1.00 91.06 86 ILE A CA 1
ATOM 662 C C . ILE A 1 86 ? 20.254 1.749 -3.456 1.00 91.06 86 ILE A C 1
ATOM 664 O O . ILE A 1 86 ? 20.320 2.341 -2.374 1.00 91.06 86 ILE A O 1
ATOM 668 N N . ASN A 1 87 ? 19.748 2.341 -4.538 1.00 86.56 87 ASN A N 1
ATOM 669 C CA . ASN A 1 87 ? 19.304 3.731 -4.554 1.00 86.56 87 ASN A CA 1
ATOM 670 C C . ASN A 1 87 ? 18.074 3.970 -3.667 1.00 86.56 87 ASN A C 1
ATOM 672 O O . ASN A 1 87 ? 18.033 4.982 -2.965 1.00 86.56 87 ASN A O 1
ATOM 676 N N . LYS A 1 88 ? 17.114 3.038 -3.650 1.00 84.44 88 LYS A N 1
ATOM 677 C CA . LYS A 1 88 ? 15.871 3.145 -2.869 1.00 84.44 88 LYS A CA 1
ATOM 678 C C . LYS A 1 88 ? 16.040 2.910 -1.367 1.00 84.44 88 LYS A C 1
ATOM 680 O O . LYS A 1 88 ? 15.254 3.451 -0.594 1.00 84.44 88 LYS A O 1
ATOM 685 N N . LEU A 1 89 ? 17.033 2.126 -0.952 1.00 84.19 89 LEU A N 1
ATOM 686 C CA . LEU A 1 89 ? 17.266 1.830 0.464 1.00 84.19 89 LEU A CA 1
ATOM 687 C C . LEU A 1 89 ? 17.684 3.088 1.243 1.00 84.19 89 LEU A C 1
ATOM 689 O O . LEU A 1 89 ? 18.480 3.894 0.764 1.00 84.19 89 LEU A O 1
ATOM 693 N N . SER A 1 90 ? 17.158 3.285 2.447 1.00 79.44 90 SER A N 1
ATOM 694 C CA . SER A 1 90 ? 17.552 4.372 3.346 1.00 79.44 90 SER A CA 1
ATOM 695 C C . SER A 1 90 ? 18.797 3.995 4.164 1.00 79.44 90 SER A C 1
ATOM 697 O O . SER A 1 90 ? 19.145 2.818 4.255 1.00 79.44 90 SER A O 1
ATOM 699 N N . PRO A 1 91 ? 19.463 4.956 4.831 1.00 75.19 91 PRO A N 1
ATOM 700 C CA . PRO A 1 91 ? 20.584 4.658 5.728 1.00 75.19 91 PRO A CA 1
ATOM 701 C C . PRO A 1 91 ? 20.257 3.681 6.869 1.00 75.19 91 PRO A C 1
ATOM 703 O O . PRO A 1 91 ? 21.168 3.061 7.414 1.00 75.19 91 PRO A O 1
ATOM 706 N N . SER A 1 92 ? 18.977 3.527 7.223 1.00 74.75 92 SER A N 1
ATOM 707 C CA . SER A 1 92 ? 18.528 2.572 8.240 1.00 74.75 92 SER A CA 1
ATOM 708 C C . SER A 1 92 ? 18.367 1.152 7.696 1.00 74.75 92 SER A C 1
ATOM 710 O O . SER A 1 92 ? 18.325 0.202 8.484 1.00 74.75 92 SER A O 1
ATOM 712 N N . ASP A 1 93 ? 18.263 0.984 6.379 1.00 83.06 93 ASP A N 1
ATOM 713 C CA . ASP A 1 93 ? 18.150 -0.311 5.717 1.00 83.06 93 ASP A CA 1
ATOM 714 C C . ASP A 1 93 ? 19.517 -0.988 5.605 1.00 83.06 93 ASP A C 1
ATOM 716 O O . ASP A 1 93 ? 20.563 -0.331 5.554 1.00 83.06 93 ASP A O 1
ATOM 720 N N . ARG A 1 94 ? 19.514 -2.322 5.558 1.00 87.62 94 ARG A N 1
ATOM 721 C CA . ARG A 1 94 ? 20.721 -3.113 5.329 1.00 87.62 94 ARG A CA 1
ATOM 722 C C . ARG A 1 94 ? 20.591 -3.973 4.086 1.00 87.62 94 ARG A C 1
ATOM 724 O O . ARG A 1 94 ? 19.526 -4.528 3.829 1.00 87.62 94 ARG A O 1
ATOM 731 N N . LEU A 1 95 ? 21.693 -4.110 3.358 1.00 91.50 95 LEU A N 1
ATOM 732 C CA . LEU A 1 95 ? 21.784 -4.915 2.145 1.00 91.50 95 LEU A CA 1
ATOM 733 C C . LEU A 1 95 ? 22.955 -5.895 2.235 1.00 91.50 95 LEU A C 1
ATOM 735 O O . LEU A 1 95 ? 24.036 -5.543 2.713 1.00 91.50 95 LEU A O 1
ATOM 739 N N . LEU A 1 96 ? 22.739 -7.110 1.737 1.00 90.44 96 LEU A N 1
ATOM 740 C CA . LEU A 1 96 ? 23.785 -8.062 1.371 1.00 90.44 96 LEU A CA 1
ATOM 741 C C . LEU A 1 96 ? 23.550 -8.520 -0.064 1.00 90.44 96 LEU A C 1
ATOM 743 O O . LEU A 1 96 ? 22.461 -8.982 -0.389 1.00 90.44 96 LEU A O 1
ATOM 747 N N . ILE A 1 97 ? 24.581 -8.427 -0.902 1.00 89.38 97 ILE A N 1
ATOM 748 C CA . ILE A 1 97 ? 24.566 -8.966 -2.262 1.00 89.38 97 ILE A CA 1
ATOM 749 C C . ILE A 1 97 ? 25.366 -10.272 -2.290 1.00 89.38 97 ILE A C 1
ATOM 751 O O . ILE A 1 97 ? 26.559 -10.300 -1.980 1.00 89.38 97 ILE A O 1
ATOM 755 N N . VAL A 1 98 ? 24.696 -11.347 -2.691 1.00 86.06 98 VAL A N 1
ATOM 756 C CA . VAL A 1 98 ? 25.229 -12.688 -2.932 1.00 86.06 98 VAL A CA 1
ATOM 757 C C . VAL A 1 98 ? 25.149 -12.961 -4.434 1.00 86.06 98 VAL A C 1
ATOM 759 O O . VAL A 1 98 ? 24.195 -12.560 -5.094 1.00 86.06 98 VAL A O 1
ATOM 762 N N . THR A 1 99 ? 26.149 -13.637 -4.994 1.00 84.31 99 THR A N 1
ATOM 763 C CA . THR A 1 99 ? 26.194 -13.976 -6.428 1.00 84.31 99 THR A CA 1
ATOM 764 C C . THR A 1 99 ? 26.168 -15.489 -6.628 1.00 84.31 99 THR A C 1
ATOM 766 O O . THR A 1 99 ? 26.626 -16.231 -5.758 1.00 84.31 99 THR A O 1
ATOM 769 N N . LEU A 1 100 ? 25.617 -15.947 -7.753 1.00 76.88 100 LEU A N 1
ATOM 770 C CA . LEU A 1 100 ? 25.654 -17.341 -8.201 1.00 76.88 100 LEU A CA 1
ATOM 771 C C . LEU A 1 100 ? 26.513 -17.448 -9.470 1.00 76.88 100 LEU A C 1
ATOM 773 O O . LEU A 1 100 ? 26.236 -16.710 -10.406 1.00 76.88 100 LEU A O 1
ATOM 777 N N . PRO A 1 101 ? 27.513 -18.342 -9.548 1.00 67.31 101 PRO A N 1
ATOM 778 C CA . PRO A 1 101 ? 27.972 -19.232 -8.488 1.00 67.31 101 PRO A CA 1
ATOM 779 C C . PRO A 1 101 ? 28.608 -18.444 -7.340 1.00 67.31 101 PRO A C 1
ATOM 781 O O . PRO A 1 101 ? 29.264 -17.423 -7.550 1.00 67.31 101 PRO A O 1
ATOM 784 N N . SER A 1 102 ? 28.444 -18.941 -6.112 1.00 61.94 102 SER A N 1
ATOM 785 C CA . SER A 1 102 ? 29.080 -18.315 -4.953 1.00 61.94 102 SER A CA 1
ATOM 786 C C . SER A 1 102 ? 30.596 -18.455 -5.068 1.00 61.94 102 SER A C 1
ATOM 788 O O . SER A 1 102 ? 31.118 -19.568 -5.150 1.00 61.94 102 SER A O 1
ATOM 790 N N . LYS A 1 103 ? 31.325 -17.336 -5.034 1.00 54.59 103 LYS A N 1
ATOM 791 C CA . LYS A 1 103 ? 32.785 -17.363 -4.865 1.00 54.59 103 LYS A CA 1
ATOM 792 C C . LYS A 1 103 ? 33.109 -17.925 -3.472 1.00 54.59 103 LYS A C 1
ATOM 794 O O . LYS A 1 103 ? 32.347 -17.711 -2.531 1.00 54.59 103 LYS A O 1
ATOM 799 N N . SER A 1 104 ? 34.208 -18.674 -3.354 1.00 47.81 104 SER A N 1
ATOM 800 C CA . SER A 1 104 ? 34.623 -19.356 -2.116 1.00 47.81 104 SER A CA 1
ATOM 801 C C . SER A 1 104 ? 34.566 -18.446 -0.880 1.00 47.81 104 SER A C 1
ATOM 803 O O . SER A 1 104 ? 34.969 -17.286 -0.969 1.00 47.81 104 SER A O 1
ATOM 805 N N . GLU A 1 105 ? 34.187 -19.019 0.268 1.00 44.91 105 GLU A N 1
ATOM 806 C CA . GLU A 1 105 ? 33.951 -18.422 1.604 1.00 44.91 105 GLU A CA 1
ATOM 807 C C . GLU A 1 105 ? 35.050 -17.495 2.179 1.00 44.91 105 GLU A C 1
ATOM 809 O O . GLU A 1 105 ? 34.870 -16.910 3.244 1.00 44.91 105 GLU A O 1
ATOM 814 N N . LYS A 1 106 ? 36.188 -17.308 1.500 1.00 39.16 106 LYS A N 1
ATOM 815 C CA . LYS A 1 106 ? 37.342 -16.538 2.002 1.00 39.16 106 LYS A CA 1
ATOM 816 C C . LYS A 1 106 ? 37.118 -15.024 2.112 1.00 39.16 106 LYS A C 1
ATOM 818 O O . LYS A 1 106 ? 37.927 -14.352 2.741 1.00 39.16 106 LYS A O 1
ATOM 823 N N . ALA A 1 107 ? 36.037 -14.484 1.553 1.00 42.66 107 ALA A N 1
ATOM 824 C CA . ALA A 1 107 ? 35.614 -13.107 1.790 1.00 42.66 107 ALA A CA 1
ATOM 825 C C . ALA A 1 107 ? 34.240 -13.122 2.466 1.00 42.66 107 ALA A C 1
ATOM 827 O O . ALA A 1 107 ? 33.214 -13.031 1.796 1.00 42.66 107 ALA A O 1
ATOM 828 N N . ALA A 1 108 ? 34.212 -13.275 3.791 1.00 47.12 108 ALA A N 1
ATOM 829 C CA . ALA A 1 108 ? 32.980 -13.148 4.559 1.00 47.12 108 ALA A CA 1
ATOM 830 C C . ALA A 1 108 ? 32.363 -11.761 4.301 1.00 47.12 108 ALA A C 1
ATOM 832 O O . ALA A 1 108 ? 32.909 -10.733 4.710 1.00 47.12 108 ALA A O 1
ATOM 833 N N . ARG A 1 109 ? 31.248 -11.725 3.565 1.00 64.81 109 ARG A N 1
ATOM 834 C CA . ARG A 1 109 ? 30.451 -10.516 3.351 1.00 64.81 109 ARG A CA 1
ATOM 835 C C . ARG A 1 109 ? 29.276 -10.551 4.311 1.00 64.81 109 ARG A C 1
ATOM 837 O O . ARG A 1 109 ? 28.487 -11.485 4.276 1.00 64.81 109 ARG A O 1
ATOM 844 N N . TYR A 1 110 ? 29.177 -9.515 5.129 1.00 73.38 110 TYR A N 1
ATOM 845 C CA . TYR A 1 110 ? 28.083 -9.305 6.071 1.00 73.38 110 TYR A CA 1
ATOM 846 C C . TYR A 1 110 ? 27.149 -8.216 5.542 1.00 73.38 110 TYR A C 1
ATOM 848 O O . TYR A 1 110 ? 27.600 -7.335 4.801 1.00 73.38 110 TYR A O 1
ATOM 856 N N . MET A 1 111 ? 25.874 -8.238 5.943 1.00 83.88 111 MET A N 1
ATOM 857 C CA . MET A 1 111 ? 24.942 -7.142 5.657 1.00 83.88 111 MET A CA 1
ATOM 858 C C . MET A 1 111 ? 25.484 -5.780 6.118 1.00 83.88 111 MET A C 1
ATOM 860 O O . MET A 1 111 ? 25.921 -5.618 7.260 1.00 83.88 111 MET A O 1
ATOM 864 N N . ARG A 1 112 ? 25.401 -4.774 5.240 1.00 85.50 112 ARG A N 1
ATOM 865 C CA . ARG A 1 112 ? 25.865 -3.398 5.492 1.00 85.50 112 ARG A CA 1
ATOM 866 C C . ARG A 1 112 ? 24.694 -2.438 5.575 1.00 85.50 112 ARG A C 1
ATOM 868 O O . ARG A 1 112 ? 23.725 -2.615 4.849 1.00 85.50 112 ARG A O 1
ATOM 875 N N . TYR A 1 113 ? 24.798 -1.408 6.411 1.00 84.94 113 TYR A N 1
ATOM 876 C CA . TYR A 1 113 ? 23.864 -0.278 6.378 1.00 84.94 113 TYR A CA 1
ATOM 877 C C . TYR A 1 113 ? 24.027 0.512 5.084 1.00 84.94 113 TYR A C 1
ATOM 879 O O . TYR A 1 113 ? 25.153 0.767 4.666 1.00 84.94 113 TYR A O 1
ATOM 887 N N . MET A 1 114 ? 22.927 0.939 4.470 1.00 87.44 114 MET A N 1
ATOM 888 C CA . MET A 1 114 ? 22.935 1.663 3.193 1.00 87.44 114 MET A CA 1
ATOM 889 C C . MET A 1 114 ? 23.183 3.166 3.367 1.00 87.44 114 MET A C 1
ATOM 891 O O . MET A 1 114 ? 22.451 4.018 2.859 1.00 87.44 114 MET A O 1
ATOM 895 N N . ASN A 1 115 ? 24.255 3.491 4.094 1.00 81.62 115 ASN A N 1
ATOM 896 C CA . ASN A 1 115 ? 24.821 4.835 4.141 1.00 81.62 115 ASN A CA 1
ATOM 897 C C . ASN A 1 115 ? 25.518 5.184 2.801 1.00 81.62 115 ASN A C 1
ATOM 899 O O . ASN A 1 115 ? 25.778 4.281 2.002 1.00 81.62 115 ASN A O 1
ATOM 903 N N . PRO A 1 116 ? 25.819 6.468 2.523 1.00 77.69 116 PRO A N 1
ATOM 904 C CA . PRO A 1 116 ? 26.376 6.884 1.232 1.00 77.69 116 PRO A CA 1
ATOM 905 C C . PRO A 1 116 ? 27.636 6.114 0.800 1.00 77.69 116 PRO A C 1
ATOM 907 O O . PRO A 1 116 ? 27.749 5.734 -0.362 1.00 77.69 116 PRO A O 1
ATOM 910 N N . GLU A 1 117 ? 28.541 5.818 1.735 1.00 81.69 117 GLU A N 1
ATOM 911 C CA . GLU A 1 117 ? 29.775 5.066 1.465 1.00 81.69 117 GLU A CA 1
ATOM 912 C C . GLU A 1 117 ? 29.492 3.612 1.070 1.00 81.69 117 GLU A C 1
ATOM 914 O O . GLU A 1 117 ? 30.005 3.112 0.069 1.00 81.69 117 GLU A O 1
ATOM 919 N N . SER A 1 118 ? 28.634 2.931 1.833 1.00 83.94 118 SER A N 1
ATOM 920 C CA . SER A 1 118 ? 28.267 1.539 1.562 1.00 83.94 118 SER A CA 1
ATOM 921 C C . SER A 1 118 ? 27.462 1.415 0.273 1.00 83.94 118 SER A C 1
ATOM 923 O O . SER A 1 118 ? 27.635 0.435 -0.446 1.00 83.94 118 SER A O 1
ATOM 925 N N . LYS A 1 119 ? 26.631 2.413 -0.059 1.00 87.88 119 LYS A N 1
ATOM 926 C CA . LYS A 1 119 ? 25.939 2.472 -1.352 1.00 87.88 119 LYS A CA 1
ATOM 927 C C . LYS A 1 119 ? 26.922 2.565 -2.514 1.00 87.88 119 LYS A C 1
ATOM 929 O O . LYS A 1 119 ? 26.806 1.773 -3.441 1.00 87.88 119 LYS A O 1
ATOM 934 N N . ALA A 1 120 ? 27.903 3.466 -2.438 1.00 83.62 120 ALA A N 1
ATOM 935 C CA . ALA A 1 120 ? 28.927 3.604 -3.474 1.00 83.62 120 ALA A CA 1
ATOM 936 C C . ALA A 1 120 ? 29.743 2.310 -3.650 1.00 83.62 120 ALA A C 1
ATOM 938 O O . ALA A 1 120 ? 30.049 1.912 -4.774 1.00 83.62 120 ALA A O 1
ATOM 939 N N . LEU A 1 121 ? 30.053 1.617 -2.548 1.00 85.56 121 LEU A N 1
ATOM 940 C CA . LEU A 1 121 ? 30.734 0.323 -2.585 1.00 85.56 121 LEU A CA 1
ATOM 941 C C . LEU A 1 121 ? 29.881 -0.767 -3.252 1.00 85.56 121 LEU A C 1
ATOM 943 O O . LEU A 1 121 ? 30.381 -1.485 -4.117 1.00 85.56 121 LEU A O 1
ATOM 947 N N . GLU A 1 122 ? 28.616 -0.915 -2.856 1.00 89.25 122 GLU A N 1
ATOM 948 C CA . GLU A 1 122 ? 27.731 -1.929 -3.443 1.00 89.25 122 GLU A CA 1
ATOM 949 C C . GLU A 1 122 ? 27.434 -1.631 -4.921 1.00 89.25 122 GLU A C 1
ATOM 951 O O . GLU A 1 122 ? 27.441 -2.548 -5.740 1.00 89.25 122 GLU A O 1
ATOM 956 N N . GLU A 1 123 ? 27.284 -0.359 -5.294 1.00 88.81 123 GLU A N 1
ATOM 957 C CA . GLU A 1 123 ? 27.180 0.084 -6.688 1.00 88.81 123 GLU A CA 1
ATOM 958 C C . GLU A 1 123 ? 28.423 -0.305 -7.489 1.00 88.81 123 GLU A C 1
ATOM 960 O O . GLU A 1 123 ? 28.307 -0.958 -8.527 1.00 88.81 123 GLU A O 1
ATOM 965 N N . TYR A 1 124 ? 29.624 -0.008 -6.984 1.00 85.50 124 TYR A N 1
ATOM 966 C CA . TYR A 1 124 ? 30.868 -0.415 -7.639 1.00 85.50 124 TYR A CA 1
ATOM 967 C C . TYR A 1 124 ? 30.924 -1.934 -7.863 1.00 85.50 124 TYR A C 1
ATOM 969 O O . TYR A 1 124 ? 31.267 -2.396 -8.953 1.00 85.50 124 TYR A O 1
ATOM 977 N N . ILE A 1 125 ? 30.550 -2.722 -6.854 1.00 86.69 125 ILE A N 1
ATOM 978 C CA . ILE A 1 125 ? 30.528 -4.186 -6.937 1.00 86.69 125 ILE A CA 1
ATOM 979 C C . ILE A 1 125 ? 29.551 -4.652 -8.017 1.00 86.69 125 ILE A C 1
ATOM 981 O O . ILE A 1 125 ? 29.924 -5.483 -8.844 1.00 86.69 125 ILE A O 1
ATOM 985 N N . VAL A 1 126 ? 28.332 -4.106 -8.036 1.00 89.75 126 VAL A N 1
ATOM 986 C CA . VAL A 1 126 ? 27.294 -4.438 -9.021 1.00 89.75 126 VAL A CA 1
ATOM 987 C C . VAL A 1 126 ? 27.751 -4.101 -10.440 1.00 89.75 126 VAL A C 1
ATOM 989 O O . VAL A 1 126 ? 27.648 -4.944 -11.335 1.00 89.75 126 VAL A O 1
ATOM 992 N N . GLN A 1 127 ? 28.315 -2.911 -10.663 1.00 88.19 127 GLN A N 1
ATOM 993 C CA . GLN A 1 127 ? 28.773 -2.491 -11.992 1.00 88.19 127 GLN A CA 1
ATOM 994 C C . GLN A 1 127 ? 29.891 -3.391 -12.536 1.00 88.19 127 GLN A C 1
ATOM 996 O O . GLN A 1 127 ? 29.921 -3.678 -13.736 1.00 88.19 127 GLN A O 1
ATOM 1001 N N . ASN A 1 128 ? 30.744 -3.922 -11.656 1.00 86.56 128 ASN A N 1
ATOM 1002 C CA . ASN A 1 128 ? 31.859 -4.801 -12.014 1.00 86.56 128 ASN A CA 1
ATOM 1003 C C . ASN A 1 128 ? 31.509 -6.302 -12.028 1.00 86.56 128 ASN A C 1
ATOM 1005 O O . ASN A 1 128 ? 32.399 -7.131 -12.222 1.00 86.56 128 ASN A O 1
ATOM 1009 N N . LEU A 1 129 ? 30.236 -6.687 -11.856 1.00 88.19 129 LEU A N 1
ATOM 1010 C CA . LEU A 1 129 ? 29.842 -8.091 -12.019 1.00 88.19 129 LEU A CA 1
ATOM 1011 C C . LEU A 1 129 ? 30.097 -8.560 -13.456 1.00 88.19 129 LEU A C 1
ATOM 1013 O O . LEU A 1 129 ? 29.738 -7.888 -14.423 1.00 88.19 129 LEU A O 1
ATOM 1017 N N . VAL A 1 130 ? 30.679 -9.743 -13.592 1.00 85.00 130 VAL A N 1
ATOM 1018 C CA . VAL A 1 130 ? 30.898 -10.417 -14.873 1.00 85.00 130 VAL A CA 1
ATOM 1019 C C . VAL A 1 130 ? 30.312 -11.814 -14.787 1.00 85.00 130 VAL A C 1
ATOM 1021 O O . VAL A 1 130 ? 30.309 -12.409 -13.707 1.00 85.00 130 VAL A O 1
ATOM 1024 N N . VAL A 1 131 ? 29.809 -12.315 -15.916 1.00 85.25 131 VAL A N 1
ATOM 1025 C CA . VAL A 1 131 ? 29.411 -13.719 -16.022 1.00 85.25 131 VAL A CA 1
ATOM 1026 C C . VAL A 1 131 ? 30.648 -14.583 -15.785 1.00 85.25 131 VAL A C 1
ATOM 1028 O O . VAL A 1 131 ? 31.719 -14.274 -16.315 1.00 85.25 131 VAL A O 1
ATOM 1031 N N . GLY A 1 132 ? 30.526 -15.616 -14.962 1.00 73.19 132 GLY A N 1
ATOM 1032 C CA . GLY A 1 132 ? 31.636 -16.521 -14.709 1.00 73.19 132 GLY A CA 1
ATOM 1033 C C . GLY A 1 132 ? 31.326 -17.621 -13.703 1.00 73.19 132 GLY A C 1
ATOM 1034 O O . GLY A 1 132 ? 30.603 -17.410 -12.731 1.00 73.19 132 GLY A O 1
ATOM 1035 N N . GLY A 1 133 ? 31.990 -18.764 -13.862 1.00 62.94 133 GLY A N 1
ATOM 1036 C CA . GLY A 1 133 ? 32.229 -19.739 -12.798 1.00 62.94 133 GLY A CA 1
ATOM 1037 C C . GLY A 1 133 ? 31.998 -21.187 -13.221 1.00 62.94 133 GLY A C 1
ATOM 1038 O O . GLY A 1 133 ? 31.246 -21.481 -14.138 1.00 62.94 133 GLY A O 1
ATOM 1039 N N . ASN A 1 134 ? 32.664 -22.118 -12.537 1.00 54.34 134 ASN A N 1
ATOM 1040 C CA . ASN A 1 134 ? 32.604 -23.536 -12.880 1.00 54.34 134 ASN A CA 1
ATOM 1041 C C . ASN A 1 134 ? 31.234 -24.136 -12.500 1.00 54.34 134 ASN A C 1
ATOM 1043 O O . ASN A 1 134 ? 30.795 -24.013 -11.353 1.00 54.34 134 ASN A O 1
ATOM 1047 N N . ALA A 1 135 ? 30.595 -24.845 -13.438 1.00 50.38 135 ALA A N 1
ATOM 1048 C CA . ALA A 1 135 ? 29.347 -25.582 -13.227 1.00 50.38 135 ALA A CA 1
ATOM 1049 C C . ALA A 1 135 ? 29.390 -26.537 -12.012 1.00 50.38 135 ALA A C 1
ATOM 1051 O O . ALA A 1 135 ? 28.352 -26.811 -11.416 1.00 50.38 135 ALA A O 1
ATOM 1052 N N . ALA A 1 136 ? 30.580 -26.985 -11.593 1.00 48.72 136 ALA A N 1
ATOM 1053 C CA . ALA A 1 136 ? 30.779 -27.895 -10.464 1.00 48.72 136 ALA A CA 1
ATOM 1054 C C . ALA A 1 136 ? 30.522 -27.289 -9.063 1.00 48.72 136 ALA A C 1
ATOM 1056 O O . ALA A 1 136 ? 30.392 -28.043 -8.101 1.00 48.72 136 ALA A O 1
ATOM 1057 N N . THR A 1 137 ? 30.433 -25.959 -8.910 1.00 51.94 137 THR A N 1
ATOM 1058 C CA . THR A 1 137 ? 30.177 -25.292 -7.608 1.00 51.94 137 THR A CA 1
ATOM 1059 C C . THR A 1 137 ? 28.813 -24.592 -7.535 1.00 51.94 137 THR A C 1
ATOM 1061 O O . THR A 1 137 ? 28.551 -23.806 -6.624 1.00 51.94 137 THR A O 1
ATOM 1064 N N . ASN A 1 138 ? 27.928 -24.865 -8.498 1.00 55.03 138 ASN A N 1
ATOM 1065 C CA . ASN A 1 138 ? 26.610 -24.249 -8.613 1.00 55.03 138 ASN A CA 1
ATOM 1066 C C . ASN A 1 138 ? 25.584 -24.926 -7.711 1.00 55.03 138 ASN A C 1
ATOM 1068 O O . ASN A 1 138 ? 25.068 -25.984 -8.051 1.00 55.03 138 ASN A O 1
ATOM 1072 N N . ASN A 1 139 ? 25.177 -24.277 -6.622 1.00 65.88 139 ASN A N 1
ATOM 1073 C CA . ASN A 1 139 ? 23.809 -24.479 -6.173 1.00 65.88 139 ASN A CA 1
ATOM 1074 C C . ASN A 1 139 ? 23.211 -23.213 -5.561 1.00 65.88 139 ASN A C 1
ATOM 1076 O O . ASN A 1 139 ? 23.779 -22.574 -4.678 1.00 65.88 139 ASN A O 1
ATOM 1080 N N . ILE A 1 140 ? 21.992 -22.895 -6.002 1.00 73.75 140 ILE A N 1
ATOM 1081 C CA . ILE A 1 140 ? 21.090 -21.922 -5.356 1.00 73.75 140 ILE A CA 1
ATOM 1082 C C . ILE A 1 140 ? 21.011 -22.185 -3.836 1.00 73.75 140 ILE A C 1
ATOM 1084 O O . ILE A 1 140 ? 20.842 -21.261 -3.046 1.00 73.75 140 ILE A O 1
ATOM 1088 N N . ASN A 1 141 ? 21.231 -23.436 -3.417 1.00 73.69 141 ASN A N 1
ATOM 1089 C CA . ASN A 1 141 ? 21.267 -23.861 -2.022 1.00 73.69 141 ASN A CA 1
ATOM 1090 C C . ASN A 1 141 ? 22.311 -23.122 -1.192 1.00 73.69 141 ASN A C 1
ATOM 1092 O O . ASN A 1 141 ? 22.008 -22.707 -0.079 1.00 73.69 141 ASN A O 1
ATOM 1096 N N . GLY A 1 142 ? 23.534 -22.993 -1.704 1.00 73.81 142 GLY A N 1
ATOM 1097 C CA . GLY A 1 142 ? 24.631 -22.324 -1.021 1.00 73.81 142 GLY A CA 1
ATOM 1098 C C . GLY A 1 142 ? 24.301 -20.857 -0.800 1.00 73.81 142 GLY A C 1
ATOM 1099 O O . GLY A 1 142 ? 24.367 -20.388 0.330 1.00 73.81 142 GLY A O 1
ATOM 1100 N N . ALA A 1 143 ? 23.820 -20.170 -1.840 1.00 76.81 143 ALA A N 1
ATOM 1101 C CA . ALA A 1 143 ? 23.426 -18.769 -1.726 1.00 76.81 143 ALA A CA 1
ATOM 1102 C C . ALA A 1 143 ? 22.256 -18.556 -0.759 1.00 76.81 143 ALA A C 1
ATOM 1104 O O . ALA A 1 143 ? 22.302 -17.632 0.050 1.00 76.81 143 ALA A O 1
ATOM 1105 N N . LEU A 1 144 ? 21.234 -19.420 -0.793 1.00 78.44 144 LEU A N 1
ATOM 1106 C CA . LEU A 1 144 ? 20.122 -19.350 0.157 1.00 78.44 144 LEU A CA 1
ATOM 1107 C C . LEU A 1 144 ? 20.575 -19.646 1.590 1.00 78.44 144 LEU A C 1
ATOM 1109 O O . LEU A 1 144 ? 20.140 -18.959 2.505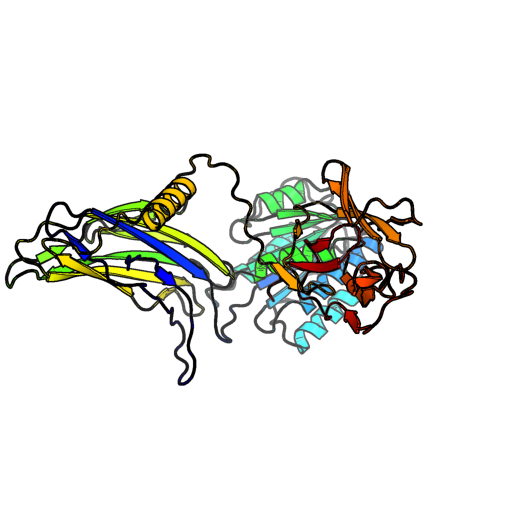 1.00 78.44 144 LEU A O 1
ATOM 1113 N N . LYS A 1 145 ? 21.486 -20.604 1.805 1.00 79.12 145 LYS A N 1
ATOM 1114 C CA . LYS A 1 145 ? 22.077 -20.855 3.130 1.00 79.12 145 LYS A CA 1
ATOM 1115 C C . LYS A 1 145 ? 22.881 -19.660 3.630 1.00 79.12 145 LYS A C 1
ATOM 1117 O O . LYS A 1 145 ? 22.745 -19.301 4.791 1.00 79.12 145 LYS A O 1
ATOM 1122 N N . THR A 1 146 ? 23.680 -19.022 2.777 1.00 78.56 146 THR A N 1
ATOM 1123 C CA . THR A 1 146 ? 24.402 -17.793 3.136 1.00 78.56 146 THR A CA 1
ATOM 1124 C C . THR A 1 146 ? 23.430 -16.671 3.496 1.00 78.56 146 THR A C 1
ATOM 1126 O O . THR A 1 146 ? 23.614 -16.017 4.519 1.00 78.56 146 THR A O 1
ATOM 1129 N N . ALA A 1 147 ? 22.372 -16.488 2.700 1.00 79.69 147 ALA A N 1
ATOM 1130 C CA . ALA A 1 147 ? 21.333 -15.496 2.958 1.00 79.69 147 ALA A CA 1
ATOM 1131 C C . ALA A 1 147 ? 20.637 -15.736 4.304 1.00 79.69 147 ALA A C 1
ATOM 1133 O O . ALA A 1 147 ? 20.521 -14.814 5.108 1.00 79.69 147 ALA A O 1
ATOM 1134 N N . LEU A 1 148 ? 20.216 -16.978 4.559 1.00 79.12 148 LEU A N 1
ATOM 1135 C CA . LEU A 1 148 ? 19.562 -17.371 5.803 1.00 79.12 148 LEU A CA 1
ATOM 1136 C C . LEU A 1 148 ? 20.495 -17.243 6.999 1.00 79.12 148 LEU A C 1
ATOM 1138 O O . LEU A 1 148 ? 20.099 -16.637 7.979 1.00 79.12 148 LEU A O 1
ATOM 1142 N N . ASN A 1 149 ? 21.742 -17.710 6.912 1.00 78.75 149 ASN A N 1
ATOM 1143 C CA . ASN A 1 149 ? 22.700 -17.571 8.007 1.00 78.75 149 ASN A CA 1
ATOM 1144 C C . ASN A 1 149 ? 22.889 -16.096 8.397 1.00 78.75 149 ASN A C 1
ATOM 1146 O O . ASN A 1 149 ? 22.823 -15.770 9.579 1.00 78.75 149 ASN A O 1
ATOM 1150 N N . ASP A 1 150 ? 23.069 -15.183 7.437 1.00 78.12 150 ASP A N 1
ATOM 1151 C CA . ASP A 1 150 ? 23.239 -13.755 7.753 1.00 78.12 150 ASP A CA 1
ATOM 1152 C C . ASP A 1 150 ? 21.944 -13.114 8.296 1.00 78.12 150 ASP A C 1
ATOM 1154 O O . ASP A 1 150 ? 21.992 -12.229 9.154 1.00 78.12 150 ASP A O 1
ATOM 1158 N N . LEU A 1 151 ? 20.770 -13.587 7.858 1.00 76.88 151 LEU A N 1
ATOM 1159 C CA . LEU A 1 151 ? 19.474 -13.184 8.414 1.00 76.88 151 LEU A CA 1
ATOM 1160 C C . LEU A 1 151 ? 19.261 -13.727 9.849 1.00 76.88 151 LEU A C 1
ATOM 1162 O O . LEU A 1 151 ? 18.897 -12.948 10.733 1.00 76.88 151 LEU A O 1
ATOM 1166 N N . ASP A 1 152 ? 19.562 -15.006 10.098 1.00 72.94 152 ASP A N 1
ATOM 1167 C CA . ASP A 1 152 ? 19.296 -15.773 11.330 1.00 72.94 152 ASP A CA 1
ATOM 1168 C C . ASP A 1 152 ? 20.321 -15.535 12.444 1.00 72.94 152 ASP A C 1
ATOM 1170 O O . ASP A 1 152 ? 19.967 -15.515 13.630 1.00 72.94 152 ASP A O 1
ATOM 1174 N N . HIS A 1 153 ? 21.591 -15.270 12.105 1.00 65.06 153 HIS A N 1
ATOM 1175 C CA . HIS A 1 153 ? 22.611 -14.860 13.081 1.00 65.06 153 HIS A CA 1
ATOM 1176 C C . HIS A 1 153 ? 22.227 -13.557 13.815 1.00 65.06 153 HIS A C 1
ATOM 1178 O O . HIS A 1 153 ? 22.867 -13.174 14.798 1.00 65.06 153 HIS A O 1
ATOM 1184 N N . ARG A 1 154 ? 21.141 -12.886 13.403 1.00 58.66 154 ARG A N 1
ATOM 1185 C CA . ARG A 1 154 ? 20.685 -11.596 13.929 1.00 58.66 154 ARG A CA 1
ATOM 1186 C C . ARG A 1 154 ? 19.529 -11.655 14.915 1.00 58.66 154 ARG A C 1
ATOM 1188 O O . ARG A 1 154 ? 18.738 -10.717 14.993 1.00 58.66 154 ARG A O 1
ATOM 1195 N N . LYS A 1 155 ? 19.572 -12.592 15.860 1.00 49.88 155 LYS A N 1
ATOM 1196 C CA . LYS A 1 155 ? 18.821 -12.467 17.131 1.00 49.88 155 LYS A CA 1
ATOM 1197 C C . LYS A 1 155 ? 19.111 -11.177 17.946 1.00 49.88 155 LYS A C 1
ATOM 1199 O O . LYS A 1 155 ? 18.585 -11.043 19.044 1.00 49.88 155 LYS A O 1
ATOM 1204 N N . LYS A 1 156 ? 19.919 -10.220 17.456 1.00 44.00 156 LYS A N 1
ATOM 1205 C CA . LYS A 1 156 ? 20.341 -9.003 18.177 1.00 44.00 156 LYS A CA 1
ATOM 1206 C C . LYS A 1 156 ? 19.703 -7.674 17.732 1.00 44.00 156 LYS A C 1
ATOM 1208 O O . LYS A 1 156 ? 19.996 -6.670 18.367 1.00 44.00 156 LYS A O 1
ATOM 1213 N N . VAL A 1 157 ? 18.829 -7.625 16.717 1.00 51.97 157 VAL A N 1
ATOM 1214 C CA . VAL A 1 157 ? 18.040 -6.402 16.423 1.00 51.97 157 VAL A CA 1
ATOM 1215 C C . VAL A 1 157 ? 16.575 -6.778 16.204 1.00 51.97 157 VAL A C 1
ATOM 1217 O O . VAL A 1 157 ? 16.159 -7.108 15.095 1.00 51.97 157 VAL A O 1
ATOM 1220 N N . ALA A 1 158 ? 15.800 -6.814 17.289 1.00 49.19 158 ALA A N 1
ATOM 1221 C CA . ALA A 1 158 ? 14.387 -7.172 17.244 1.00 49.19 158 ALA A CA 1
ATOM 1222 C C . ALA A 1 158 ? 13.585 -6.158 16.402 1.00 49.19 158 ALA A C 1
ATOM 1224 O O . ALA A 1 158 ? 13.772 -4.953 16.525 1.00 49.19 158 ALA A O 1
ATOM 1225 N N . GLY A 1 159 ? 12.672 -6.645 15.552 1.00 52.00 159 GLY A N 1
ATOM 1226 C CA . GLY A 1 159 ? 11.668 -5.801 14.884 1.00 52.00 159 GLY A CA 1
ATOM 1227 C C . GLY A 1 159 ? 11.924 -5.419 13.426 1.00 52.00 159 GLY A C 1
ATOM 1228 O O . GLY A 1 159 ? 11.041 -4.817 12.828 1.00 52.00 159 GLY A O 1
ATOM 1229 N N . ARG A 1 160 ? 13.060 -5.791 12.824 1.00 63.34 160 ARG A N 1
ATOM 1230 C CA . ARG A 1 160 ? 13.335 -5.532 11.396 1.00 63.34 160 ARG A CA 1
ATOM 1231 C C . ARG A 1 160 ? 12.698 -6.590 10.490 1.00 63.34 160 ARG A C 1
ATOM 1233 O O . ARG A 1 160 ? 12.709 -7.776 10.822 1.00 63.34 160 ARG A O 1
ATOM 1240 N N . SER A 1 161 ? 12.175 -6.168 9.338 1.00 67.94 161 SER A N 1
ATOM 1241 C CA . SER A 1 161 ? 11.687 -7.081 8.293 1.00 67.94 161 SER A CA 1
ATOM 1242 C C . SER A 1 161 ? 12.838 -7.577 7.434 1.00 67.94 161 SER A C 1
ATOM 1244 O O . SER A 1 161 ? 13.555 -6.766 6.854 1.00 67.94 161 SER A O 1
ATOM 1246 N N . GLY A 1 162 ? 13.000 -8.895 7.335 1.00 80.19 162 GLY A N 1
ATOM 1247 C CA . GLY A 1 162 ? 13.943 -9.522 6.411 1.00 80.19 162 GLY A CA 1
ATOM 1248 C C . GLY A 1 162 ? 13.253 -9.973 5.128 1.00 80.19 162 GLY A C 1
ATOM 1249 O O . GLY A 1 162 ? 12.123 -10.454 5.188 1.00 80.19 162 GLY A O 1
ATOM 1250 N N . ALA A 1 163 ? 13.920 -9.848 3.984 1.00 87.62 163 ALA A N 1
ATOM 1251 C CA . ALA A 1 163 ? 13.458 -10.415 2.720 1.00 87.62 163 ALA A CA 1
ATOM 1252 C C . ALA A 1 163 ? 14.637 -10.857 1.849 1.00 87.62 163 ALA A C 1
ATOM 1254 O O . ALA A 1 163 ? 15.705 -10.238 1.862 1.00 87.62 163 ALA A O 1
ATOM 1255 N N . ILE A 1 164 ? 14.418 -11.905 1.057 1.00 90.81 164 ILE A N 1
ATOM 1256 C CA . ILE A 1 164 ? 15.372 -12.372 0.051 1.00 90.81 164 ILE A CA 1
ATOM 1257 C C . ILE A 1 164 ? 14.815 -12.026 -1.331 1.00 90.81 164 ILE A C 1
ATOM 1259 O O . ILE A 1 164 ? 13.681 -12.372 -1.652 1.00 90.81 164 ILE A O 1
ATOM 1263 N N . ILE A 1 165 ? 15.613 -11.354 -2.155 1.00 93.88 165 ILE A N 1
ATOM 1264 C CA . ILE A 1 165 ? 15.336 -11.066 -3.564 1.00 93.88 165 ILE A CA 1
ATOM 1265 C C . ILE A 1 165 ? 16.272 -11.936 -4.398 1.00 93.88 165 ILE A C 1
ATOM 1267 O O . ILE A 1 165 ? 17.483 -11.761 -4.335 1.00 93.88 165 ILE A O 1
ATOM 1271 N N . LEU A 1 166 ? 15.731 -12.866 -5.180 1.00 91.94 166 LEU A N 1
ATOM 1272 C CA . LEU A 1 166 ? 16.492 -13.780 -6.034 1.00 91.94 166 LEU A CA 1
ATOM 1273 C C . LEU A 1 166 ? 16.226 -13.464 -7.508 1.00 91.94 166 LEU A C 1
ATOM 1275 O O . LEU A 1 166 ? 15.083 -13.545 -7.945 1.00 91.94 166 LEU A O 1
ATOM 1279 N N . MET A 1 167 ? 17.266 -13.147 -8.278 1.00 92.38 167 MET A N 1
ATOM 1280 C CA . MET A 1 167 ? 17.184 -12.883 -9.721 1.00 92.38 167 MET A CA 1
ATOM 1281 C C . MET A 1 167 ? 17.971 -13.948 -10.485 1.00 92.38 167 MET A C 1
ATOM 1283 O O . MET A 1 167 ? 19.156 -14.128 -10.214 1.00 92.38 167 MET A O 1
ATOM 1287 N N . SER A 1 168 ? 17.323 -14.670 -11.402 1.00 87.75 168 SER A N 1
ATOM 1288 C CA . SER A 1 168 ? 17.926 -15.793 -12.140 1.00 87.75 168 SER A CA 1
ATOM 1289 C C . SER A 1 168 ? 17.163 -16.080 -13.438 1.00 87.75 168 SER A C 1
ATOM 1291 O O . SER A 1 168 ? 16.029 -15.633 -13.594 1.00 87.75 168 SER A O 1
ATOM 1293 N N . ASP A 1 169 ? 17.757 -16.786 -14.400 1.00 78.75 169 ASP A N 1
ATOM 1294 C CA . ASP A 1 169 ? 17.110 -17.093 -15.680 1.00 78.75 169 ASP A CA 1
ATOM 1295 C C . ASP A 1 169 ? 16.699 -18.551 -15.881 1.00 78.75 169 ASP A C 1
ATOM 1297 O O . ASP A 1 169 ? 15.816 -18.824 -16.692 1.00 78.75 169 ASP A O 1
ATOM 1301 N N . ASP A 1 170 ? 17.281 -19.474 -15.125 1.00 69.69 170 ASP A N 1
ATOM 1302 C CA . ASP A 1 170 ? 16.899 -20.873 -15.127 1.00 69.69 170 ASP A CA 1
ATOM 1303 C C . ASP A 1 170 ? 17.294 -21.553 -13.802 1.00 69.69 170 ASP A C 1
ATOM 1305 O O . ASP A 1 170 ? 18.165 -21.096 -13.071 1.00 69.69 170 ASP A O 1
ATOM 1309 N N . GLY A 1 171 ? 16.623 -22.645 -13.429 1.00 56.06 171 GLY A N 1
ATOM 1310 C CA . GLY A 1 171 ? 17.020 -23.456 -12.266 1.00 56.06 171 GLY A CA 1
ATOM 1311 C C . GLY A 1 171 ? 17.915 -24.643 -12.633 1.00 56.06 171 GLY A C 1
ATOM 1312 O O . GLY A 1 171 ? 18.004 -25.584 -11.846 1.00 56.06 171 GLY A O 1
ATOM 1313 N N . VAL A 1 172 ? 18.479 -24.665 -13.847 1.00 51.81 172 VAL A N 1
ATOM 1314 C CA . VAL A 1 172 ? 18.718 -25.907 -14.617 1.00 51.81 172 VAL A CA 1
ATOM 1315 C C . VAL A 1 172 ? 19.919 -26.730 -14.132 1.00 51.81 172 VAL A C 1
ATOM 1317 O O . VAL A 1 172 ? 20.107 -27.864 -14.564 1.00 51.81 172 VAL A O 1
ATOM 1320 N N . HIS A 1 173 ? 20.689 -26.253 -13.153 1.00 52.00 173 HIS A N 1
ATOM 1321 C CA . HIS A 1 173 ? 21.836 -27.002 -12.616 1.00 52.00 173 HIS A CA 1
ATOM 1322 C C . HIS A 1 173 ? 21.745 -27.335 -11.130 1.00 52.00 173 HIS A C 1
ATOM 1324 O O . HIS A 1 173 ? 22.761 -27.451 -10.454 1.00 52.00 173 HIS A O 1
ATOM 1330 N N . ASN A 1 174 ? 20.536 -27.555 -10.619 1.00 50.56 174 ASN A N 1
ATOM 1331 C CA . ASN A 1 174 ? 20.373 -28.297 -9.377 1.00 50.56 174 ASN A CA 1
ATOM 1332 C C . ASN A 1 174 ? 19.729 -29.637 -9.696 1.00 50.56 174 ASN A C 1
ATOM 1334 O O . ASN A 1 174 ? 18.607 -29.665 -10.196 1.00 50.56 174 ASN A O 1
ATOM 1338 N N . GLU A 1 175 ? 20.416 -30.729 -9.349 1.00 50.50 175 GLU A N 1
ATOM 1339 C CA . GLU A 1 175 ? 19.793 -32.036 -9.142 1.00 50.50 175 GLU A CA 1
ATOM 1340 C C . GLU A 1 175 ? 18.448 -31.816 -8.440 1.00 50.50 175 GLU A C 1
ATOM 1342 O O . GLU A 1 175 ? 18.379 -31.325 -7.304 1.00 50.50 175 GLU A O 1
ATOM 1347 N N . SER A 1 176 ? 17.379 -32.069 -9.186 1.00 45.41 176 SER A N 1
ATOM 1348 C CA . SER A 1 176 ? 15.993 -31.820 -8.823 1.00 45.41 176 SER A CA 1
ATOM 1349 C C . SER A 1 176 ? 15.706 -32.390 -7.432 1.00 45.41 176 SER A C 1
ATOM 1351 O O . SER A 1 176 ? 15.582 -33.602 -7.270 1.00 45.41 176 SER A O 1
ATOM 1353 N N . GLY A 1 177 ? 15.634 -31.523 -6.415 1.00 50.16 177 GLY A N 1
ATOM 1354 C CA . GLY A 1 177 ? 15.120 -31.896 -5.093 1.00 50.16 177 GLY A CA 1
ATOM 1355 C C . GLY A 1 177 ? 15.893 -31.442 -3.851 1.00 50.16 177 GLY A C 1
ATOM 1356 O O . GLY A 1 177 ? 15.419 -31.732 -2.756 1.00 50.16 177 GLY A O 1
ATOM 1357 N N . ARG A 1 178 ? 17.045 -30.752 -3.936 1.00 56.66 178 ARG A N 1
ATOM 1358 C CA . ARG A 1 178 ? 17.735 -30.233 -2.721 1.00 56.66 178 ARG A CA 1
ATOM 1359 C C . ARG A 1 178 ? 17.445 -28.762 -2.382 1.00 56.66 178 ARG A C 1
ATOM 1361 O O . ARG A 1 178 ? 17.442 -28.429 -1.203 1.00 56.66 178 ARG A O 1
ATOM 1368 N N . ALA A 1 179 ? 17.159 -27.906 -3.367 1.00 54.09 179 ALA A N 1
ATOM 1369 C CA . ALA A 1 179 ? 16.900 -26.473 -3.140 1.00 54.09 179 ALA A CA 1
ATOM 1370 C C . ALA A 1 179 ? 15.555 -26.178 -2.492 1.00 54.09 179 ALA A C 1
ATOM 1372 O O . ALA A 1 179 ? 15.442 -25.322 -1.621 1.00 54.09 179 ALA A O 1
ATOM 1373 N N . THR A 1 180 ? 14.549 -26.949 -2.877 1.00 55.69 180 THR A N 1
ATOM 1374 C CA . THR A 1 180 ? 13.168 -26.819 -2.410 1.00 55.69 180 THR A CA 1
ATOM 1375 C C . THR A 1 180 ? 12.978 -27.374 -0.997 1.00 55.69 180 THR A C 1
ATOM 1377 O O . THR A 1 180 ? 11.950 -27.124 -0.375 1.00 55.69 180 THR A O 1
ATOM 1380 N N . LYS A 1 181 ? 13.996 -28.074 -0.470 1.00 58.59 181 LYS A N 1
ATOM 1381 C CA . LYS A 1 181 ? 14.074 -28.588 0.906 1.00 58.59 181 LYS A CA 1
ATOM 1382 C C . LYS A 1 181 ? 14.691 -27.600 1.902 1.00 58.59 181 LYS A C 1
ATOM 1384 O O . LYS A 1 181 ? 14.762 -27.921 3.086 1.00 58.59 181 LYS A O 1
ATOM 1389 N N . ILE A 1 182 ? 15.187 -26.442 1.457 1.00 62.31 182 ILE A N 1
ATOM 1390 C CA . ILE A 1 182 ? 15.696 -25.420 2.379 1.00 62.31 182 ILE A CA 1
ATOM 1391 C C . ILE A 1 182 ? 14.501 -24.742 3.044 1.00 62.31 182 ILE A C 1
ATOM 1393 O O . ILE A 1 182 ? 13.637 -24.194 2.365 1.00 62.31 182 ILE A O 1
ATOM 1397 N N . CYS A 1 183 ? 14.467 -24.787 4.374 1.00 62.84 183 CYS A N 1
ATOM 1398 C CA . CYS A 1 183 ? 13.439 -24.138 5.173 1.00 62.84 183 CYS A CA 1
ATOM 1399 C C . CYS A 1 183 ? 13.642 -22.616 5.114 1.00 62.84 183 CYS A C 1
ATOM 1401 O O . CYS A 1 183 ? 14.526 -22.075 5.770 1.00 62.84 183 CYS A O 1
ATOM 1403 N N . VAL A 1 184 ? 12.863 -21.944 4.266 1.00 63.59 184 VAL A N 1
ATOM 1404 C CA . VAL A 1 184 ? 12.801 -20.475 4.113 1.00 63.59 184 VAL A CA 1
ATOM 1405 C C . VAL A 1 184 ? 11.482 -19.917 4.674 1.00 63.59 184 VAL A C 1
ATOM 1407 O O . VAL A 1 184 ? 11.051 -18.820 4.344 1.00 63.59 184 VAL A O 1
ATOM 1410 N N . ASP A 1 185 ? 10.812 -20.668 5.541 1.00 64.88 185 ASP A N 1
ATOM 1411 C CA . ASP A 1 185 ? 9.508 -20.363 6.150 1.00 64.88 185 ASP A CA 1
ATOM 1412 C C . ASP A 1 185 ? 9.515 -19.155 7.107 1.00 64.88 185 ASP A C 1
ATOM 1414 O O . ASP A 1 185 ? 8.462 -18.695 7.546 1.00 64.88 185 ASP A O 1
ATOM 1418 N N . HIS A 1 186 ? 10.682 -18.604 7.429 1.00 70.56 186 HIS A N 1
ATOM 1419 C CA . HIS A 1 186 ? 10.794 -17.443 8.311 1.00 70.56 186 HIS A CA 1
ATOM 1420 C C . HIS A 1 186 ? 10.888 -16.108 7.554 1.00 70.56 186 HIS A C 1
ATOM 1422 O O . HIS A 1 186 ? 10.576 -15.068 8.141 1.00 70.56 186 HIS A O 1
ATOM 1428 N N . TYR A 1 187 ? 11.235 -16.124 6.259 1.00 80.88 187 TYR A N 1
ATOM 1429 C CA . TYR A 1 187 ? 11.426 -14.921 5.443 1.00 80.88 187 TYR A CA 1
ATOM 1430 C C . TYR A 1 187 ? 10.784 -15.057 4.057 1.00 80.88 187 TYR A C 1
ATOM 1432 O O . TYR A 1 187 ? 10.916 -16.107 3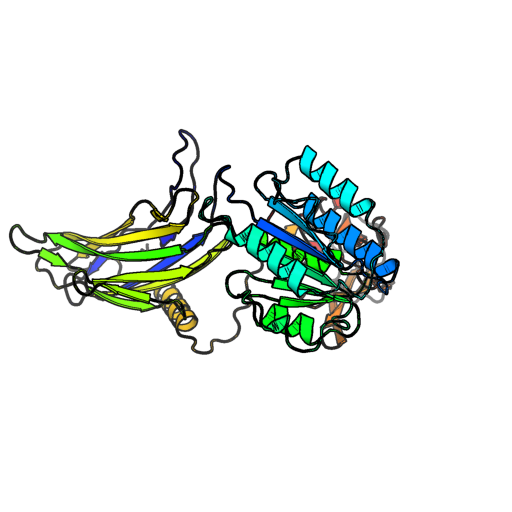.433 1.00 80.88 187 TYR A O 1
ATOM 1440 N N . PRO A 1 188 ? 10.149 -14.002 3.518 1.00 84.56 188 PRO A N 1
ATOM 1441 C CA . PRO A 1 188 ? 9.692 -14.014 2.136 1.00 84.56 188 PRO A CA 1
ATOM 1442 C C . PRO A 1 188 ? 10.866 -14.090 1.165 1.00 84.56 188 PRO A C 1
ATOM 1444 O O . PRO A 1 188 ? 11.819 -13.307 1.250 1.00 84.56 188 PRO A O 1
ATOM 1447 N N . VAL A 1 189 ? 10.756 -15.007 0.203 1.00 88.69 189 VAL A N 1
ATOM 1448 C CA . VAL A 1 189 ? 11.646 -15.093 -0.954 1.00 88.69 189 VAL A CA 1
ATOM 1449 C C . VAL A 1 189 ? 10.893 -14.607 -2.190 1.00 88.69 189 VAL A C 1
ATOM 1451 O O . VAL A 1 189 ? 9.930 -15.223 -2.653 1.00 88.69 189 VAL A O 1
ATOM 1454 N N . TYR A 1 190 ? 11.342 -13.479 -2.730 1.00 91.75 190 TYR A N 1
ATOM 1455 C CA . TYR A 1 190 ? 10.837 -12.885 -3.960 1.00 91.75 190 TYR A CA 1
ATOM 1456 C C . TYR A 1 190 ? 11.746 -13.277 -5.111 1.00 91.75 190 TYR A C 1
ATOM 1458 O O . TYR A 1 190 ? 12.905 -12.869 -5.171 1.00 91.75 190 TYR A O 1
ATOM 1466 N N . VAL A 1 191 ? 11.220 -14.083 -6.022 1.00 91.56 191 VAL A N 1
ATOM 1467 C CA . VAL A 1 191 ? 11.979 -14.619 -7.146 1.00 91.56 191 VAL A CA 1
ATOM 1468 C C . VAL A 1 191 ? 11.600 -13.879 -8.418 1.00 91.56 191 VAL A C 1
ATOM 1470 O O . VAL A 1 191 ? 10.418 -13.722 -8.709 1.00 91.56 191 VAL A O 1
ATOM 1473 N N . PHE A 1 192 ? 12.600 -13.443 -9.175 1.00 92.81 192 PHE A N 1
ATOM 1474 C CA . PHE A 1 192 ? 12.477 -12.780 -10.468 1.00 92.81 192 PHE A CA 1
ATOM 1475 C C . PHE A 1 192 ? 13.173 -13.658 -11.499 1.00 92.81 192 PHE A C 1
ATOM 1477 O O . PHE A 1 192 ? 14.402 -13.712 -11.569 1.00 92.81 192 PHE A O 1
ATOM 1484 N N . CYS A 1 193 ? 12.367 -14.418 -12.234 1.00 89.44 193 CYS A N 1
ATOM 1485 C CA . CYS A 1 193 ? 12.834 -15.434 -13.162 1.00 89.44 193 CYS A CA 1
ATOM 1486 C C . CYS A 1 193 ? 12.709 -14.944 -14.606 1.00 89.44 193 CYS A C 1
ATOM 1488 O O . CYS A 1 193 ? 11.601 -14.640 -15.050 1.00 89.44 193 CYS A O 1
ATOM 1490 N N . PHE A 1 194 ? 13.820 -14.878 -15.341 1.00 85.69 194 PHE A N 1
ATOM 1491 C CA . PHE A 1 194 ? 13.781 -14.586 -16.774 1.00 85.69 194 PHE A CA 1
ATOM 1492 C C . PHE A 1 194 ? 13.284 -15.783 -17.596 1.00 85.69 194 PHE A C 1
ATOM 1494 O O . PHE A 1 194 ? 13.495 -16.937 -17.235 1.00 85.69 194 PHE A O 1
ATOM 1501 N N . GLY A 1 195 ? 12.711 -15.512 -18.770 1.00 80.06 195 GLY A N 1
ATOM 1502 C CA . GLY A 1 195 ? 12.381 -16.547 -19.754 1.00 80.06 195 GLY A CA 1
ATOM 1503 C C . GLY A 1 195 ? 11.065 -17.265 -19.455 1.00 80.06 195 GLY A C 1
ATOM 1504 O O . GLY A 1 195 ? 10.083 -16.627 -19.098 1.00 80.06 195 GLY A O 1
ATOM 1505 N N . ASN A 1 196 ? 11.027 -18.588 -19.635 1.00 72.31 196 ASN A N 1
ATOM 1506 C CA . ASN A 1 196 ? 9.788 -19.382 -19.564 1.00 72.31 196 ASN A CA 1
ATOM 1507 C C . ASN A 1 196 ? 9.456 -19.896 -18.150 1.00 72.31 196 ASN A C 1
ATOM 1509 O O . ASN A 1 196 ? 8.500 -20.649 -17.969 1.00 72.31 196 ASN A O 1
ATOM 1513 N N . GLY A 1 197 ? 10.228 -19.478 -17.145 1.00 71.75 197 GLY A N 1
ATOM 1514 C CA . GLY A 1 197 ? 10.036 -19.866 -15.755 1.00 71.75 197 GLY A CA 1
ATOM 1515 C C . GLY A 1 197 ? 10.735 -21.175 -15.388 1.00 71.75 197 GLY A C 1
ATOM 1516 O O . GLY A 1 197 ? 10.989 -22.041 -16.221 1.00 71.75 197 GLY A O 1
ATOM 1517 N N . SER A 1 198 ? 11.045 -21.322 -14.101 1.00 80.88 198 SER A N 1
ATOM 1518 C CA . SER A 1 198 ? 11.692 -22.506 -13.533 1.00 80.88 198 SER A CA 1
ATOM 1519 C C . SER A 1 198 ? 10.843 -23.054 -12.393 1.00 80.88 198 SER A C 1
ATOM 1521 O O . SER A 1 198 ? 10.520 -22.330 -11.448 1.00 80.88 198 SER A O 1
ATOM 1523 N N . GLN A 1 199 ? 10.493 -24.341 -12.467 1.00 78.81 199 GLN A N 1
ATOM 1524 C CA . GLN A 1 199 ? 9.700 -25.001 -11.428 1.00 78.81 199 GLN A CA 1
ATOM 1525 C C . GLN A 1 199 ? 10.413 -24.961 -10.070 1.00 78.81 199 GLN A C 1
ATOM 1527 O O . GLN A 1 199 ? 9.786 -24.651 -9.063 1.00 78.81 199 GLN A O 1
ATOM 1532 N N . VAL A 1 200 ? 11.735 -25.161 -10.049 1.00 78.88 200 VAL A N 1
ATOM 1533 C CA . VAL A 1 200 ? 12.548 -25.089 -8.824 1.00 78.88 200 VAL A CA 1
ATOM 1534 C C . VAL A 1 200 ? 12.476 -23.697 -8.193 1.00 78.88 200 VAL A C 1
ATOM 1536 O O . VAL A 1 200 ? 12.260 -23.568 -6.992 1.00 78.88 200 VAL A O 1
ATOM 1539 N N . LEU A 1 201 ? 12.622 -22.644 -9.000 1.00 83.88 201 LEU A N 1
ATOM 1540 C CA . LEU A 1 201 ? 12.545 -21.255 -8.540 1.00 83.88 201 LEU A CA 1
ATOM 1541 C C . LEU A 1 201 ? 11.141 -20.890 -8.034 1.00 83.88 201 LEU A C 1
ATOM 1543 O O . LEU A 1 201 ? 10.998 -20.184 -7.036 1.00 83.88 201 LEU A O 1
ATOM 1547 N N . LYS A 1 202 ? 10.103 -21.411 -8.693 1.00 84.50 202 LYS A N 1
ATOM 1548 C CA . LYS A 1 202 ? 8.712 -21.255 -8.266 1.00 84.50 202 LYS A CA 1
ATOM 1549 C C . LYS A 1 202 ? 8.442 -21.957 -6.935 1.00 84.50 202 LYS A C 1
ATOM 1551 O O . LYS A 1 202 ? 7.797 -21.374 -6.064 1.00 84.50 202 LYS A O 1
ATOM 1556 N N . GLU A 1 203 ? 8.951 -23.172 -6.758 1.00 82.44 203 GLU A N 1
ATOM 1557 C CA . GLU A 1 203 ? 8.833 -23.928 -5.508 1.00 82.44 203 GLU A CA 1
ATOM 1558 C C . GLU A 1 203 ? 9.573 -23.235 -4.355 1.00 82.44 203 GLU A C 1
ATOM 1560 O O . GLU A 1 203 ? 9.016 -23.134 -3.269 1.00 82.44 203 GLU A O 1
ATOM 1565 N N . ILE A 1 204 ? 10.762 -22.664 -4.589 1.00 82.88 204 ILE A N 1
ATOM 1566 C CA . ILE A 1 204 ? 11.486 -21.872 -3.574 1.00 82.88 204 ILE A CA 1
ATOM 1567 C C . ILE A 1 204 ? 10.636 -20.699 -3.071 1.00 82.88 204 ILE A C 1
ATOM 1569 O O . ILE A 1 204 ? 10.510 -20.511 -1.863 1.00 82.88 204 ILE A O 1
ATOM 1573 N N . ALA A 1 205 ? 10.034 -19.926 -3.980 1.00 86.06 205 ALA A N 1
ATOM 1574 C CA . ALA A 1 205 ? 9.158 -18.823 -3.590 1.00 86.06 205 ALA A CA 1
ATOM 1575 C C . ALA A 1 205 ? 7.940 -19.329 -2.799 1.00 86.06 205 ALA A C 1
ATOM 1577 O O . ALA A 1 205 ? 7.617 -18.783 -1.747 1.00 86.06 205 ALA A O 1
ATOM 1578 N N . THR A 1 206 ? 7.300 -20.395 -3.289 1.00 83.25 206 THR A N 1
ATOM 1579 C CA . THR A 1 206 ? 6.071 -20.965 -2.708 1.00 83.25 206 THR A CA 1
ATOM 1580 C C . THR A 1 206 ? 6.303 -21.565 -1.320 1.00 83.25 206 THR A C 1
ATOM 1582 O O . THR A 1 206 ? 5.434 -21.463 -0.460 1.00 83.25 206 THR A O 1
ATOM 1585 N N . ASN A 1 207 ? 7.479 -22.149 -1.080 1.00 82.62 207 ASN A N 1
ATOM 1586 C CA . ASN A 1 207 ? 7.851 -22.735 0.210 1.00 82.62 207 ASN A CA 1
ATOM 1587 C C . ASN A 1 207 ? 8.326 -21.688 1.233 1.00 82.62 207 ASN A C 1
ATOM 1589 O O . ASN A 1 207 ? 8.608 -22.039 2.378 1.00 82.62 207 ASN A O 1
ATOM 1593 N N . SER A 1 208 ? 8.435 -20.417 0.838 1.00 81.75 208 SER A N 1
ATOM 1594 C CA . SER A 1 208 ? 8.805 -19.318 1.730 1.00 81.75 208 SER A CA 1
ATOM 1595 C C . SER A 1 208 ? 7.583 -18.570 2.257 1.00 81.75 208 SER A C 1
ATOM 1597 O O . SER A 1 208 ? 6.521 -18.547 1.631 1.00 81.75 208 SER A O 1
ATOM 1599 N N . LYS A 1 209 ? 7.723 -17.922 3.414 1.00 73.81 209 LYS A N 1
ATOM 1600 C CA . LYS A 1 209 ? 6.620 -17.184 4.041 1.00 73.81 209 LYS A CA 1
ATOM 1601 C C . LYS A 1 209 ? 6.285 -15.923 3.258 1.00 73.81 209 LYS A C 1
ATOM 1603 O O . LYS A 1 209 ? 7.087 -15.003 3.227 1.00 73.81 209 LYS A O 1
ATOM 1608 N N . ASP A 1 210 ? 5.091 -15.870 2.673 1.00 76.06 210 ASP A N 1
ATOM 1609 C CA . ASP A 1 210 ? 4.614 -14.762 1.829 1.00 76.06 210 ASP A CA 1
ATOM 1610 C C . ASP A 1 210 ? 5.472 -14.512 0.567 1.00 76.06 210 ASP A C 1
ATOM 1612 O O . ASP A 1 210 ? 5.420 -13.430 -0.028 1.00 76.06 210 ASP A O 1
ATOM 1616 N N . GLY A 1 211 ? 6.262 -15.505 0.141 1.00 81.06 211 GLY A N 1
ATOM 1617 C CA . GLY A 1 211 ? 7.090 -15.406 -1.057 1.00 81.06 211 GLY A CA 1
ATOM 1618 C C . GLY A 1 211 ? 6.287 -15.269 -2.343 1.00 81.06 211 GLY A C 1
ATOM 1619 O O . GLY A 1 211 ? 5.122 -15.664 -2.435 1.00 81.06 211 GLY A O 1
ATOM 1620 N N . LYS A 1 212 ? 6.928 -14.713 -3.373 1.00 87.38 212 LYS A N 1
ATOM 1621 C CA . LYS A 1 212 ? 6.307 -14.529 -4.691 1.00 87.38 212 LYS A CA 1
ATOM 1622 C C . LYS A 1 212 ? 7.262 -14.909 -5.802 1.00 87.38 212 LYS A C 1
ATOM 1624 O O . LYS A 1 212 ? 8.429 -14.528 -5.791 1.00 87.38 212 LYS A O 1
ATOM 1629 N N . PHE A 1 213 ? 6.733 -15.624 -6.786 1.00 87.81 213 PHE A N 1
ATOM 1630 C CA . PHE A 1 213 ? 7.421 -15.905 -8.034 1.00 87.81 213 PHE A CA 1
ATOM 1631 C C . PHE A 1 213 ? 6.941 -14.926 -9.104 1.00 87.81 213 PHE A C 1
ATOM 1633 O O . PHE A 1 213 ? 5.751 -14.882 -9.413 1.00 87.81 213 PHE A O 1
ATOM 1640 N N . ASN A 1 214 ? 7.869 -14.167 -9.671 1.00 89.25 214 ASN A N 1
ATOM 1641 C CA . ASN A 1 214 ? 7.620 -13.180 -10.708 1.00 89.25 214 ASN A CA 1
ATOM 1642 C C . ASN A 1 214 ? 8.359 -13.609 -11.974 1.00 89.25 214 ASN A C 1
ATOM 1644 O O . ASN A 1 214 ? 9.581 -13.769 -11.968 1.00 89.25 214 ASN A O 1
ATOM 1648 N N . LEU A 1 215 ? 7.612 -13.792 -13.060 1.00 87.31 215 LEU A N 1
ATOM 1649 C CA . LEU A 1 215 ? 8.193 -13.978 -14.382 1.00 87.31 215 LEU A CA 1
ATOM 1650 C C . LEU A 1 215 ? 8.530 -12.603 -14.957 1.00 87.31 215 LEU A C 1
ATOM 1652 O O . LEU A 1 215 ? 7.672 -11.719 -14.971 1.00 87.31 215 LEU A O 1
ATOM 1656 N N . VAL A 1 216 ? 9.765 -12.417 -15.404 1.00 86.56 216 VAL A N 1
ATOM 1657 C CA . VAL A 1 216 ? 10.271 -11.120 -15.860 1.00 86.56 216 VAL A CA 1
ATOM 1658 C C . VAL A 1 216 ? 10.885 -11.225 -17.246 1.00 86.56 216 VAL A C 1
ATOM 1660 O O . VAL A 1 216 ? 11.476 -12.237 -17.624 1.00 86.56 216 VAL A O 1
ATOM 1663 N N . ASN A 1 217 ? 10.772 -10.136 -17.991 1.00 82.88 217 ASN A N 1
ATOM 1664 C CA . ASN A 1 217 ? 11.527 -9.921 -19.212 1.00 82.88 217 ASN A CA 1
ATOM 1665 C C . ASN A 1 217 ? 12.665 -8.938 -18.908 1.00 82.88 217 ASN A C 1
ATOM 1667 O O . ASN A 1 217 ? 12.569 -8.179 -17.942 1.00 82.88 217 ASN A O 1
ATOM 1671 N N . PRO A 1 218 ? 13.736 -8.920 -19.720 1.00 76.25 218 PRO A N 1
ATOM 1672 C CA . PRO A 1 218 ? 14.796 -7.923 -19.582 1.00 76.25 218 PRO A CA 1
ATOM 1673 C C . PRO A 1 218 ? 14.243 -6.496 -19.424 1.00 76.25 218 PRO A C 1
ATOM 1675 O O . PRO A 1 218 ? 14.593 -5.812 -18.474 1.00 76.25 218 PRO A O 1
ATOM 1678 N N . ASP A 1 219 ? 13.259 -6.109 -20.236 1.00 79.56 219 ASP A N 1
ATOM 1679 C CA . ASP A 1 219 ? 12.762 -4.727 -20.287 1.00 79.56 219 ASP A CA 1
ATOM 1680 C C . ASP A 1 219 ? 11.959 -4.254 -19.058 1.00 79.56 219 ASP A C 1
ATOM 1682 O O . ASP A 1 219 ? 11.654 -3.066 -18.956 1.00 79.56 219 ASP A O 1
ATOM 1686 N N . ASN A 1 220 ? 11.563 -5.148 -18.141 1.00 79.56 220 ASN A N 1
ATOM 1687 C CA . ASN A 1 220 ? 10.700 -4.790 -17.007 1.00 79.56 220 ASN A CA 1
ATOM 1688 C C . ASN A 1 220 ? 11.230 -5.209 -15.631 1.00 79.56 220 ASN A C 1
ATOM 1690 O O . ASN A 1 220 ? 10.576 -4.915 -14.629 1.00 79.56 220 ASN A O 1
ATOM 1694 N N . LEU A 1 221 ? 12.404 -5.848 -15.542 1.00 87.94 221 LEU A N 1
ATOM 1695 C CA . LEU A 1 221 ? 12.922 -6.358 -14.269 1.00 87.94 221 LEU A CA 1
ATOM 1696 C C . LEU A 1 221 ? 12.993 -5.257 -13.200 1.00 87.94 221 LEU A C 1
ATOM 1698 O O . LEU A 1 221 ? 12.490 -5.444 -12.093 1.00 87.94 221 LEU A O 1
ATOM 1702 N N . SER A 1 222 ? 13.580 -4.104 -13.531 1.00 87.06 222 SER A N 1
ATOM 1703 C CA . SER A 1 222 ? 13.740 -3.000 -12.579 1.00 87.06 222 SER A CA 1
ATOM 1704 C C . SER A 1 222 ? 12.396 -2.495 -12.043 1.00 87.06 222 SER A C 1
ATOM 1706 O O . SER A 1 222 ? 12.281 -2.278 -10.843 1.00 87.06 222 SER A O 1
ATOM 1708 N N . GLU A 1 223 ? 11.363 -2.361 -12.886 1.00 81.88 223 GLU A N 1
ATOM 1709 C CA . GLU A 1 223 ? 10.018 -1.924 -12.465 1.00 81.88 223 GLU A CA 1
ATOM 1710 C C . GLU A 1 223 ? 9.386 -2.938 -11.501 1.00 81.88 223 GLU A C 1
ATOM 1712 O O . GLU A 1 223 ? 8.937 -2.566 -10.418 1.00 81.88 223 GLU A O 1
ATOM 1717 N N . VAL A 1 224 ? 9.440 -4.231 -11.828 1.00 85.56 224 VAL A N 1
ATOM 1718 C CA . VAL A 1 224 ? 8.819 -5.282 -11.004 1.00 85.56 224 VAL A CA 1
ATOM 1719 C C . VAL A 1 224 ? 9.562 -5.455 -9.668 1.00 85.56 224 VAL A C 1
ATOM 1721 O O . VAL A 1 224 ? 8.936 -5.629 -8.620 1.00 85.56 224 VAL A O 1
ATOM 1724 N N . VAL A 1 225 ? 10.898 -5.346 -9.662 1.00 87.31 225 VAL A N 1
ATOM 1725 C CA . VAL A 1 225 ? 11.708 -5.350 -8.427 1.00 87.31 225 VAL A CA 1
ATOM 1726 C C . VAL A 1 225 ? 11.420 -4.106 -7.584 1.00 87.31 225 VAL A C 1
ATOM 1728 O O . VAL A 1 225 ? 11.309 -4.210 -6.363 1.00 87.31 225 VAL A O 1
ATOM 1731 N N . SER A 1 226 ? 11.247 -2.945 -8.221 1.00 82.44 226 SER A N 1
ATOM 1732 C CA . SER A 1 226 ? 10.884 -1.675 -7.582 1.00 82.44 226 SER A CA 1
ATOM 1733 C C . SER A 1 226 ? 9.586 -1.777 -6.791 1.00 82.44 226 SER A C 1
ATOM 1735 O O . SER A 1 226 ? 9.552 -1.416 -5.615 1.00 82.44 226 SER A O 1
ATOM 1737 N N . GLU A 1 227 ? 8.533 -2.289 -7.429 1.00 78.44 227 GLU A N 1
ATOM 1738 C CA . GLU A 1 227 ? 7.212 -2.451 -6.818 1.00 78.44 227 GLU A CA 1
ATOM 1739 C C . GLU A 1 227 ? 7.246 -3.462 -5.669 1.00 78.44 227 GLU A C 1
ATOM 1741 O O . GLU A 1 227 ? 6.644 -3.251 -4.613 1.00 78.44 227 GLU A O 1
ATOM 1746 N N . CYS A 1 228 ? 7.996 -4.550 -5.850 1.00 80.94 228 CYS A N 1
ATOM 1747 C CA . CYS A 1 228 ? 8.202 -5.544 -4.810 1.00 80.94 228 CYS A CA 1
ATOM 1748 C C . CYS A 1 228 ? 8.927 -4.957 -3.590 1.00 80.94 228 CYS A C 1
ATOM 1750 O O . CYS A 1 228 ? 8.510 -5.190 -2.453 1.00 80.94 228 CYS A O 1
ATOM 1752 N N . LEU A 1 229 ? 9.989 -4.178 -3.818 1.00 82.12 229 LEU A N 1
ATOM 1753 C CA . LEU A 1 229 ? 10.748 -3.519 -2.759 1.00 82.12 229 LEU A CA 1
ATOM 1754 C C . LEU A 1 229 ? 9.884 -2.512 -1.998 1.00 82.12 229 LEU A C 1
ATOM 1756 O O . LEU A 1 229 ? 9.919 -2.498 -0.770 1.00 82.12 229 LEU A O 1
ATOM 1760 N N . ASP A 1 230 ? 9.056 -1.733 -2.696 1.00 72.12 230 ASP A N 1
ATOM 1761 C CA . ASP A 1 230 ? 8.122 -0.807 -2.052 1.00 72.12 230 ASP A CA 1
ATOM 1762 C C . ASP A 1 230 ? 7.154 -1.556 -1.127 1.00 72.12 230 ASP A C 1
ATOM 1764 O O . ASP A 1 230 ? 6.897 -1.109 -0.012 1.00 72.12 230 ASP A O 1
ATOM 1768 N N . GLY A 1 231 ? 6.684 -2.741 -1.531 1.00 68.50 231 GLY A N 1
ATOM 1769 C CA . GLY A 1 231 ? 5.904 -3.633 -0.671 1.00 68.50 231 GLY A CA 1
ATOM 1770 C C . GLY A 1 231 ? 6.651 -4.039 0.603 1.00 68.50 231 GLY A C 1
ATOM 1771 O O . GLY A 1 231 ? 6.102 -3.898 1.698 1.00 68.50 231 GLY A O 1
ATOM 1772 N N . ILE A 1 232 ? 7.907 -4.479 0.473 1.00 70.94 232 ILE A N 1
ATOM 1773 C CA . ILE A 1 232 ? 8.762 -4.899 1.598 1.00 70.94 232 ILE A CA 1
ATOM 1774 C C . ILE A 1 232 ? 9.011 -3.739 2.574 1.00 70.94 232 ILE A C 1
ATOM 1776 O O . ILE A 1 232 ? 8.882 -3.912 3.785 1.00 70.94 232 ILE A O 1
ATOM 1780 N N . LEU A 1 233 ? 9.324 -2.547 2.058 1.00 66.56 233 LEU A N 1
ATOM 1781 C CA . LEU A 1 233 ? 9.654 -1.368 2.867 1.00 66.56 233 LEU A CA 1
ATOM 1782 C C . LEU A 1 233 ? 8.410 -0.616 3.389 1.00 66.56 233 LEU A C 1
ATOM 1784 O O . LEU A 1 233 ? 8.532 0.283 4.220 1.00 66.56 233 LEU A O 1
ATOM 1788 N N . SER A 1 234 ? 7.199 -0.967 2.936 1.00 60.72 234 SER A N 1
ATOM 1789 C CA . SER A 1 234 ? 5.951 -0.264 3.289 1.00 60.72 234 SER A CA 1
ATOM 1790 C C . SER A 1 234 ? 5.338 -0.626 4.649 1.00 60.72 234 SER A C 1
ATOM 1792 O O . SER A 1 234 ? 4.250 -0.122 4.959 1.00 60.72 234 SER A O 1
ATOM 1794 N N . VAL A 1 235 ? 5.985 -1.466 5.468 1.00 57.03 235 VAL A N 1
ATOM 1795 C CA . VAL A 1 235 ? 5.478 -1.859 6.796 1.00 57.03 235 VAL A CA 1
ATOM 1796 C C . VAL A 1 235 ? 5.986 -0.899 7.889 1.00 57.03 235 VAL A C 1
ATOM 1798 O O . VAL A 1 235 ? 7.131 -1.004 8.311 1.00 57.03 235 VAL A O 1
ATOM 1801 N N . PRO A 1 236 ? 5.168 0.043 8.399 1.00 55.62 236 PRO A N 1
ATOM 1802 C CA . PRO A 1 236 ? 5.563 0.965 9.457 1.00 55.62 236 PRO A CA 1
ATOM 1803 C C . PRO A 1 236 ? 5.477 0.370 10.868 1.00 55.62 236 PRO A C 1
ATOM 1805 O O . PRO A 1 236 ? 6.115 0.921 11.765 1.00 55.62 236 PRO A O 1
ATOM 1808 N N . VAL A 1 237 ? 4.642 -0.656 11.102 1.00 61.44 237 VAL A N 1
ATOM 1809 C CA . VAL A 1 237 ? 4.386 -1.220 12.439 1.00 61.44 237 VAL A CA 1
ATOM 1810 C C . VAL A 1 237 ? 4.166 -2.734 12.357 1.00 61.44 237 VAL A C 1
ATOM 1812 O O . VAL A 1 237 ? 3.293 -3.205 11.626 1.00 61.44 237 VAL A O 1
ATOM 1815 N N . HIS A 1 238 ? 4.939 -3.485 13.140 1.00 64.88 238 HIS A N 1
ATOM 1816 C CA . HIS A 1 238 ? 4.920 -4.948 13.182 1.00 64.88 238 HIS A CA 1
ATOM 1817 C C . HIS A 1 238 ? 4.103 -5.491 14.360 1.00 64.88 238 HIS A C 1
ATOM 1819 O O . HIS A 1 238 ? 4.048 -4.865 15.420 1.00 64.88 238 HIS A O 1
ATOM 1825 N N . ASP A 1 239 ? 3.510 -6.675 14.181 1.00 69.50 239 ASP A N 1
ATOM 1826 C CA . ASP A 1 239 ? 2.781 -7.442 15.208 1.00 69.50 239 ASP A CA 1
ATOM 1827 C C . ASP A 1 239 ? 1.787 -6.622 16.043 1.00 69.50 239 ASP A C 1
ATOM 1829 O O . ASP A 1 239 ? 1.785 -6.651 17.276 1.00 69.50 239 ASP A O 1
ATOM 1833 N N . VAL A 1 240 ? 0.931 -5.868 15.359 1.00 77.44 240 VAL A N 1
ATOM 1834 C CA . VAL A 1 240 ? -0.116 -5.069 15.982 1.00 77.44 240 VAL A CA 1
ATOM 1835 C C . VAL A 1 240 ? -1.180 -5.984 16.577 1.00 77.44 240 VAL A C 1
ATOM 1837 O O . VAL A 1 240 ? -1.860 -6.730 15.869 1.00 77.44 240 VAL A O 1
ATOM 1840 N N . ASN A 1 241 ? -1.377 -5.862 17.884 1.00 86.25 241 ASN A N 1
ATOM 1841 C CA . ASN A 1 241 ? -2.490 -6.465 18.598 1.00 86.25 241 ASN A CA 1
ATOM 1842 C C . ASN A 1 241 ? -3.367 -5.365 19.190 1.00 86.25 241 ASN A C 1
ATOM 1844 O O . ASN A 1 241 ? -2.870 -4.487 19.891 1.00 86.25 241 ASN A O 1
ATOM 1848 N N . LEU A 1 242 ? -4.672 -5.424 18.940 1.00 89.19 242 LEU A N 1
ATOM 1849 C CA . LEU A 1 242 ? -5.665 -4.596 19.619 1.00 89.19 242 LEU A CA 1
ATOM 1850 C C . LEU A 1 242 ? -6.130 -5.317 20.880 1.00 89.19 242 LEU A C 1
ATOM 1852 O O . LEU A 1 242 ? -6.692 -6.404 20.787 1.00 89.19 242 LEU A O 1
ATOM 1856 N N . VAL A 1 243 ? -5.956 -4.693 22.040 1.00 92.00 243 VAL A N 1
ATOM 1857 C CA . VAL A 1 243 ? -6.384 -5.223 23.336 1.00 92.00 243 VAL A CA 1
ATOM 1858 C C . VAL A 1 243 ? -7.562 -4.405 23.853 1.00 92.00 243 VAL A C 1
ATOM 1860 O O . VAL A 1 243 ? -7.471 -3.184 23.997 1.00 92.00 243 VAL A O 1
ATOM 1863 N N . ILE A 1 244 ? -8.668 -5.083 24.152 1.00 94.19 244 ILE A N 1
ATOM 1864 C CA . ILE A 1 244 ? -9.911 -4.497 24.662 1.00 94.19 244 ILE A CA 1
ATOM 1865 C C . ILE A 1 244 ? -10.200 -5.132 26.020 1.00 94.19 244 ILE A C 1
ATOM 1867 O O . ILE A 1 244 ? -10.547 -6.310 26.100 1.00 94.19 244 ILE A O 1
ATOM 1871 N N . LYS A 1 245 ? -10.063 -4.352 27.092 1.00 94.88 245 LYS A N 1
ATOM 1872 C CA . LYS A 1 245 ? -10.266 -4.808 28.469 1.00 94.88 245 LYS A CA 1
ATOM 1873 C C . LYS A 1 245 ? -11.577 -4.269 29.043 1.00 94.88 245 LYS A C 1
ATOM 1875 O O . LYS A 1 245 ? -11.748 -3.047 29.075 1.00 94.88 245 LYS A O 1
ATOM 1880 N N . PRO A 1 246 ? -12.480 -5.133 29.533 1.00 94.38 246 PRO A N 1
ATOM 1881 C CA . PRO A 1 246 ? -13.576 -4.728 30.403 1.00 94.38 246 PRO A CA 1
ATOM 1882 C C . PRO A 1 246 ? -13.083 -3.962 31.627 1.00 94.38 246 PRO A C 1
ATOM 1884 O O . PRO A 1 246 ? -12.092 -4.345 32.246 1.00 94.38 246 PRO A O 1
ATOM 1887 N N . LEU A 1 247 ? -13.790 -2.897 32.000 1.00 92.75 247 LEU A N 1
ATOM 1888 C CA . LEU A 1 247 ? -13.545 -2.191 33.253 1.00 92.75 247 LEU A CA 1
ATOM 1889 C C . LEU A 1 247 ? -14.693 -2.403 34.236 1.00 92.75 247 LEU A C 1
ATOM 1891 O O . LEU A 1 247 ? -15.866 -2.494 33.857 1.00 92.75 247 LEU A O 1
ATOM 1895 N N . THR A 1 248 ? -14.319 -2.449 35.513 1.00 90.44 248 THR A N 1
ATOM 1896 C CA . THR A 1 248 ? -15.237 -2.508 36.648 1.00 90.44 248 THR A CA 1
ATOM 1897 C C . THR A 1 248 ? -15.374 -1.116 37.248 1.00 90.44 248 THR A C 1
ATOM 1899 O O . THR A 1 248 ? -14.391 -0.542 37.712 1.00 90.44 248 THR A O 1
ATOM 1902 N N . SER A 1 249 ? -16.590 -0.576 37.253 1.00 86.50 249 SER A N 1
ATOM 1903 C CA . SER A 1 249 ? -16.907 0.737 37.824 1.00 86.50 249 SER A CA 1
ATOM 1904 C C . SER A 1 249 ? -17.754 0.587 39.090 1.00 86.50 249 SER A C 1
ATOM 1906 O O . SER A 1 249 ? -18.622 -0.285 39.164 1.00 86.50 249 SER A O 1
ATOM 1908 N N . SER A 1 250 ? -17.514 1.440 40.089 1.00 86.38 250 SER A N 1
ATOM 1909 C CA . SER A 1 250 ? -18.363 1.520 41.286 1.00 86.38 250 SER A CA 1
ATOM 1910 C C . SER A 1 250 ? -19.640 2.283 40.948 1.00 86.38 250 SER A C 1
ATOM 1912 O O . SER A 1 250 ? -19.566 3.397 40.439 1.00 86.38 250 SER A O 1
ATOM 1914 N N . VAL A 1 251 ? -20.800 1.690 41.227 1.00 82.62 251 VAL A N 1
ATOM 1915 C CA . VAL A 1 251 ? -22.119 2.319 41.016 1.00 82.62 251 VAL A CA 1
ATOM 1916 C C . VAL A 1 251 ? -22.671 2.867 42.325 1.00 82.62 251 VAL A C 1
ATOM 1918 O O . VAL A 1 251 ? -23.316 3.909 42.353 1.00 82.62 251 VAL A O 1
ATOM 1921 N N . THR A 1 252 ? -22.376 2.183 43.428 1.00 80.94 252 THR A N 1
ATOM 1922 C CA . THR A 1 252 ? -22.596 2.670 44.793 1.00 80.94 252 THR A CA 1
ATOM 1923 C C . THR A 1 252 ? -21.333 2.414 45.622 1.00 80.94 252 THR A C 1
ATOM 1925 O O . THR A 1 252 ? -20.321 1.954 45.086 1.00 80.94 252 THR A O 1
ATOM 1928 N N . LYS A 1 253 ? -21.370 2.691 46.934 1.00 78.06 253 LYS A N 1
ATOM 1929 C CA . LYS A 1 253 ? -20.267 2.345 47.851 1.00 78.06 253 LYS A CA 1
ATOM 1930 C C . LYS A 1 253 ? -19.984 0.835 47.910 1.00 78.06 253 LYS A C 1
ATOM 1932 O O . LYS A 1 253 ? -18.858 0.452 48.200 1.00 78.06 253 LYS A O 1
ATOM 1937 N N . THR A 1 254 ? -20.983 -0.007 47.641 1.00 80.31 254 THR A N 1
ATOM 1938 C CA . THR A 1 254 ? -20.896 -1.472 47.785 1.00 80.31 254 THR A CA 1
ATOM 1939 C C . THR A 1 254 ? -21.103 -2.227 46.473 1.00 80.31 254 THR A C 1
ATOM 1941 O O . THR A 1 254 ? -20.595 -3.335 46.326 1.00 80.31 254 THR A O 1
ATOM 1944 N N . ALA A 1 255 ? -21.803 -1.641 45.497 1.00 83.62 255 ALA A N 1
ATOM 1945 C CA . ALA A 1 255 ? -22.099 -2.279 44.219 1.00 83.62 255 ALA A CA 1
ATOM 1946 C C . ALA A 1 255 ? -21.102 -1.860 43.133 1.00 83.62 255 ALA A C 1
ATOM 1948 O O . ALA A 1 255 ? -20.915 -0.671 42.854 1.00 83.62 255 ALA A O 1
ATOM 1949 N N . LYS A 1 256 ? -20.514 -2.859 42.473 1.00 87.12 256 LYS A N 1
ATOM 1950 C CA . LYS A 1 256 ? -19.643 -2.704 41.307 1.00 87.12 256 LYS A CA 1
ATOM 1951 C C . LYS A 1 256 ? -20.285 -3.371 40.101 1.00 87.12 256 LYS A C 1
ATOM 1953 O O . LYS A 1 256 ? -20.906 -4.420 40.238 1.00 87.12 256 LYS A O 1
ATOM 1958 N N . ILE A 1 257 ? -20.100 -2.780 38.928 1.00 86.69 257 ILE A N 1
ATOM 1959 C CA . ILE A 1 257 ? -20.526 -3.378 37.662 1.00 86.69 257 ILE A CA 1
ATOM 1960 C C . ILE A 1 257 ? -19.340 -3.502 36.724 1.00 86.69 257 ILE A C 1
ATOM 1962 O O . ILE A 1 257 ? -18.500 -2.605 36.651 1.00 86.69 257 ILE A O 1
ATOM 1966 N N . THR A 1 258 ? -19.310 -4.597 35.977 1.00 87.81 258 THR A N 1
ATOM 1967 C CA . THR A 1 258 ? -18.315 -4.843 34.935 1.00 87.81 258 THR A CA 1
ATOM 1968 C C . THR A 1 258 ? -19.022 -4.876 33.591 1.00 87.81 258 THR A C 1
ATOM 1970 O O . THR A 1 258 ? -20.064 -5.515 33.439 1.00 87.81 258 THR A O 1
ATOM 1973 N N . THR A 1 259 ? -18.469 -4.169 32.609 1.00 90.50 259 THR A N 1
ATOM 1974 C CA . THR A 1 259 ? -18.984 -4.220 31.234 1.00 90.50 259 THR A CA 1
ATOM 1975 C C . THR A 1 259 ? -18.730 -5.602 30.644 1.00 90.50 259 THR A C 1
ATOM 1977 O O . THR A 1 259 ? -17.614 -6.104 30.720 1.00 90.50 259 THR A O 1
ATOM 1980 N N . LYS A 1 260 ? -19.726 -6.223 30.011 1.00 91.69 260 LYS A N 1
ATOM 1981 C CA . LYS A 1 260 ? -19.541 -7.518 29.349 1.00 91.69 260 LYS A CA 1
ATOM 1982 C C . LYS A 1 260 ? -19.292 -7.308 27.861 1.00 91.69 260 LYS A C 1
ATOM 1984 O O . LYS A 1 260 ? -20.131 -6.745 27.169 1.00 91.69 260 LYS A O 1
ATOM 1989 N N . ILE A 1 261 ? -18.164 -7.802 27.356 1.00 94.19 261 ILE A N 1
ATOM 1990 C CA . ILE A 1 261 ? -17.938 -7.937 25.911 1.00 94.19 261 ILE A CA 1
ATOM 1991 C C . ILE A 1 261 ? -18.608 -9.237 25.466 1.00 94.19 261 ILE A C 1
ATOM 1993 O O . ILE A 1 261 ? -18.220 -10.304 25.940 1.00 94.19 261 ILE A O 1
ATOM 1997 N N . ASN A 1 262 ? -19.589 -9.162 24.571 1.00 91.69 262 ASN A N 1
ATOM 1998 C CA . ASN A 1 262 ? -20.286 -10.328 24.028 1.00 91.69 262 ASN A CA 1
ATOM 1999 C C . ASN A 1 262 ? -19.463 -10.972 22.903 1.00 91.69 262 ASN A C 1
ATOM 2001 O O . ASN A 1 262 ? -19.121 -12.149 22.976 1.00 91.69 262 ASN A O 1
ATOM 2005 N N . LYS A 1 263 ? -19.105 -10.184 21.882 1.00 91.69 263 LYS A N 1
ATOM 2006 C CA . LYS A 1 263 ? -18.365 -10.633 20.693 1.00 91.69 263 LYS A CA 1
ATOM 2007 C C . LYS A 1 263 ? -17.534 -9.485 20.118 1.00 91.69 263 LYS A C 1
ATOM 2009 O O . LYS A 1 263 ? -17.909 -8.320 20.242 1.00 91.69 263 LYS A O 1
ATOM 2014 N N . VAL A 1 264 ? -16.417 -9.820 19.475 1.00 92.19 264 VAL A N 1
ATOM 2015 C CA . VAL A 1 264 ? -15.622 -8.880 18.677 1.00 92.19 264 VAL A CA 1
ATOM 2016 C C . VAL A 1 264 ? -15.595 -9.373 17.235 1.00 92.19 264 VAL A C 1
ATOM 2018 O O . VAL A 1 264 ? -15.101 -10.458 16.946 1.00 92.19 264 VAL A O 1
ATOM 2021 N N . TYR A 1 265 ? -16.139 -8.580 16.320 1.00 88.81 265 TYR A N 1
ATOM 2022 C CA . TYR A 1 265 ? -16.099 -8.855 14.888 1.00 88.81 265 TYR A CA 1
ATOM 2023 C C . TYR A 1 265 ? -14.827 -8.222 14.336 1.00 88.81 265 TYR A C 1
ATOM 2025 O O . TYR A 1 265 ? -14.655 -7.008 14.444 1.00 88.81 265 TYR A O 1
ATOM 2033 N N . ALA A 1 266 ? -13.930 -9.036 13.783 1.00 83.69 266 ALA A N 1
ATOM 2034 C CA . ALA A 1 266 ? -12.682 -8.564 13.192 1.00 83.69 266 ALA A CA 1
ATOM 2035 C C . ALA A 1 266 ? -12.216 -9.478 12.047 1.00 83.69 266 ALA A C 1
ATOM 2037 O O . ALA A 1 266 ? -11.051 -9.846 11.987 1.00 83.69 266 ALA A O 1
ATOM 2038 N N . GLY A 1 267 ? -13.093 -9.889 11.130 1.00 82.56 267 GLY A N 1
ATOM 2039 C CA . GLY A 1 267 ? -12.628 -10.639 9.963 1.00 82.56 267 GLY A CA 1
ATOM 2040 C C . GLY A 1 267 ? -12.098 -12.027 10.309 1.00 82.56 267 GLY A C 1
ATOM 2041 O O . GLY A 1 267 ? -12.487 -12.653 11.293 1.00 82.56 267 GLY A O 1
ATOM 2042 N N . LYS A 1 268 ? -11.132 -12.460 9.495 1.00 78.31 268 LYS A N 1
ATOM 2043 C CA . LYS A 1 268 ? -10.325 -13.667 9.709 1.00 78.31 268 LYS A CA 1
ATOM 2044 C C . LYS A 1 268 ? -9.149 -13.437 10.671 1.00 78.31 268 LYS A C 1
ATOM 2046 O O . LYS A 1 268 ? -8.275 -14.296 10.757 1.00 78.31 268 LYS A O 1
ATOM 2051 N N . TYR A 1 269 ? -9.071 -12.280 11.339 1.00 79.94 269 TYR A N 1
ATOM 2052 C CA . TYR A 1 269 ? -7.963 -12.007 12.254 1.00 79.94 269 TYR A CA 1
ATOM 2053 C C . TYR A 1 269 ? -8.039 -12.926 13.471 1.00 79.94 269 TYR A C 1
ATOM 2055 O O . TYR A 1 269 ? -9.118 -13.043 14.059 1.00 79.94 269 TYR A O 1
ATOM 2063 N N . PRO A 1 270 ? -6.919 -13.555 13.873 1.00 83.69 270 PRO A N 1
ATOM 2064 C CA . PRO A 1 270 ? -6.873 -14.346 15.090 1.00 83.69 270 PRO A CA 1
ATOM 2065 C C . PRO A 1 270 ? -7.305 -13.521 16.303 1.00 83.69 270 PRO A C 1
ATOM 2067 O O . PRO A 1 270 ? -6.964 -12.340 16.428 1.00 83.69 270 PRO A O 1
ATOM 2070 N N . GLN A 1 271 ? -8.050 -14.155 17.203 1.00 91.06 271 GLN A N 1
ATOM 2071 C CA . GLN A 1 271 ? -8.511 -13.541 18.440 1.00 91.06 271 GLN A CA 1
ATOM 2072 C C . GLN A 1 271 ? -8.262 -14.477 19.613 1.00 91.06 271 GLN A C 1
ATOM 2074 O O . GLN A 1 271 ? -8.415 -15.691 19.491 1.00 91.06 271 GLN A O 1
ATOM 2079 N N . SER A 1 272 ? -7.938 -13.906 20.765 1.00 93.38 272 SER A N 1
ATOM 2080 C CA . SER A 1 272 ? -7.890 -14.623 22.034 1.00 93.38 272 SER A CA 1
ATOM 2081 C C . SER A 1 272 ? -8.716 -13.890 23.084 1.00 93.38 272 SER A C 1
ATOM 2083 O O . SER A 1 272 ? -8.873 -12.665 23.041 1.00 93.38 272 SER A O 1
ATOM 2085 N N . ARG A 1 273 ? -9.277 -14.650 24.026 1.00 94.44 273 ARG A N 1
ATOM 2086 C CA . ARG A 1 273 ? -10.051 -14.126 25.149 1.00 94.44 273 ARG A CA 1
ATOM 2087 C C . ARG A 1 273 ? -9.474 -14.653 26.452 1.00 94.44 273 ARG A C 1
ATOM 2089 O O . ARG A 1 273 ? -9.274 -15.850 26.602 1.00 94.44 273 ARG A O 1
ATOM 2096 N N . GLU A 1 274 ? -9.252 -13.749 27.393 1.00 92.25 274 GLU A N 1
ATOM 2097 C CA . GLU A 1 274 ? -8.847 -14.085 28.754 1.00 92.25 274 GLU A CA 1
ATOM 2098 C C . GLU A 1 274 ? -10.098 -14.315 29.613 1.00 92.25 274 GLU A C 1
ATOM 2100 O O . GLU A 1 274 ? -10.921 -13.410 29.766 1.00 92.25 274 GLU A O 1
ATOM 2105 N N . GLU A 1 275 ? -10.265 -15.520 30.164 1.00 85.62 275 GLU A N 1
ATOM 2106 C CA . GLU A 1 275 ? -11.487 -15.908 30.888 1.00 85.62 275 GLU A CA 1
ATOM 2107 C C . GLU A 1 275 ? -11.706 -15.102 32.173 1.00 85.62 275 GLU A C 1
ATOM 2109 O O . GLU A 1 275 ? -12.827 -14.684 32.452 1.00 85.62 275 GLU A O 1
ATOM 2114 N N . GLN A 1 276 ? -10.635 -14.824 32.923 1.00 83.50 276 GLN A N 1
ATOM 2115 C CA . GLN A 1 276 ? -10.719 -14.151 34.224 1.00 83.50 276 GLN A CA 1
ATOM 2116 C C . GLN A 1 276 ? -11.143 -12.682 34.108 1.00 83.50 276 GLN A C 1
ATOM 2118 O O . GLN A 1 276 ? -11.913 -12.184 34.926 1.00 83.50 276 GLN A O 1
ATOM 2123 N N . THR A 1 277 ? -10.634 -11.971 33.100 1.00 85.88 277 THR A N 1
ATOM 2124 C CA . THR A 1 277 ? -10.865 -10.525 32.939 1.00 85.88 277 THR A CA 1
ATOM 2125 C C . THR A 1 277 ? -11.929 -10.212 31.889 1.00 85.88 277 THR A C 1
ATOM 2127 O O . THR A 1 277 ? -12.432 -9.091 31.826 1.00 85.88 277 THR A O 1
ATOM 2130 N N . GLY A 1 278 ? -12.252 -11.177 31.024 1.00 88.81 278 GLY A N 1
ATOM 2131 C CA . GLY A 1 278 ? -13.076 -10.969 29.839 1.00 88.81 278 GLY A CA 1
ATOM 2132 C C . GLY A 1 278 ? -12.398 -10.126 28.753 1.00 88.81 278 GLY A C 1
ATOM 2133 O O . GLY A 1 278 ? -13.086 -9.701 27.823 1.00 88.81 278 GLY A O 1
ATOM 2134 N N . SER A 1 279 ? -11.088 -9.867 28.867 1.00 93.44 279 SER A N 1
ATOM 2135 C CA . SER A 1 279 ? -10.319 -9.109 27.877 1.00 93.44 279 SER A CA 1
ATOM 2136 C C . SER A 1 279 ? -10.237 -9.864 26.557 1.00 93.44 279 SER A C 1
ATOM 2138 O O . SER A 1 279 ? -10.055 -11.080 26.539 1.00 93.44 279 SER A O 1
ATOM 2140 N N . VAL A 1 280 ? -10.342 -9.135 25.449 1.00 96.31 280 VAL A N 1
ATOM 2141 C CA . VAL A 1 280 ? -10.213 -9.687 24.098 1.00 96.31 280 VAL A CA 1
ATOM 2142 C C . VAL A 1 280 ? -9.014 -9.054 23.411 1.00 96.31 280 VAL A C 1
ATOM 2144 O O . VAL A 1 280 ? -8.863 -7.831 23.425 1.00 96.31 280 VAL A O 1
ATOM 2147 N N . THR A 1 281 ? -8.183 -9.889 22.795 1.00 94.44 281 THR A N 1
ATOM 2148 C CA . THR A 1 281 ? -7.063 -9.457 21.959 1.00 94.44 281 THR A CA 1
ATOM 2149 C C . THR A 1 281 ? -7.321 -9.872 20.519 1.00 94.44 281 THR A C 1
ATOM 2151 O O . THR A 1 281 ? -7.622 -11.033 20.263 1.00 94.44 281 THR A O 1
ATOM 2154 N N . VAL A 1 282 ? -7.205 -8.929 19.585 1.00 89.25 282 VAL A N 1
ATOM 2155 C CA . VAL A 1 282 ? -7.284 -9.175 18.139 1.00 89.25 282 VAL A CA 1
ATOM 2156 C C . VAL A 1 282 ? -5.904 -8.955 17.534 1.00 89.25 282 VAL A C 1
ATOM 2158 O O . VAL A 1 282 ? -5.358 -7.854 17.632 1.00 89.25 282 VAL A O 1
ATOM 2161 N N . SER A 1 283 ? -5.352 -9.980 16.893 1.00 84.50 283 SER A N 1
ATOM 2162 C CA . SER A 1 283 ? -4.041 -9.924 16.247 1.00 84.50 283 SER A CA 1
ATOM 2163 C C . SER A 1 283 ? -4.189 -9.506 14.788 1.00 84.50 283 SER A C 1
ATOM 2165 O O . SER A 1 283 ? -4.600 -10.295 13.940 1.00 84.50 283 SER A O 1
ATOM 2167 N N . PHE A 1 284 ? -3.837 -8.256 14.486 1.00 73.06 284 PHE A N 1
ATOM 2168 C CA . PHE A 1 284 ? -3.870 -7.710 13.126 1.00 73.06 284 PHE A CA 1
ATOM 2169 C C . PHE A 1 284 ? -2.592 -7.997 12.328 1.00 73.06 284 PHE A C 1
ATOM 2171 O O . PHE A 1 284 ? -2.579 -7.794 11.116 1.00 73.06 284 PHE A O 1
ATOM 2178 N N . GLY A 1 285 ? -1.536 -8.486 12.985 1.00 69.94 285 GLY A N 1
ATOM 2179 C CA . GLY A 1 285 ? -0.246 -8.735 12.348 1.00 69.94 285 GLY A CA 1
ATOM 2180 C C . GLY A 1 285 ? 0.429 -7.425 11.948 1.00 69.94 285 GLY A C 1
ATOM 2181 O O . GLY A 1 285 ? 0.437 -6.461 12.711 1.00 69.94 285 GLY A O 1
ATOM 2182 N N . ASN A 1 286 ? 1.009 -7.379 10.756 1.00 64.88 286 ASN A N 1
ATOM 2183 C CA . ASN A 1 286 ? 1.648 -6.168 10.250 1.00 64.88 286 ASN A CA 1
ATOM 2184 C C . ASN A 1 286 ? 0.598 -5.136 9.824 1.00 64.88 286 ASN A C 1
ATOM 2186 O O . ASN A 1 286 ? -0.373 -5.480 9.152 1.00 64.88 286 ASN A O 1
ATOM 2190 N N . LEU A 1 287 ? 0.815 -3.871 10.189 1.00 60.03 287 LEU A N 1
ATOM 2191 C CA . LEU A 1 287 ? -0.048 -2.762 9.791 1.00 60.03 287 LEU A CA 1
ATOM 2192 C C . LEU A 1 287 ? 0.722 -1.843 8.847 1.00 60.03 287 LEU A C 1
ATOM 2194 O O . LEU A 1 287 ? 1.666 -1.180 9.272 1.00 60.03 287 LEU A O 1
ATOM 2198 N N . TYR A 1 288 ? 0.309 -1.805 7.582 1.00 57.22 288 TYR A N 1
ATOM 2199 C CA . TYR A 1 288 ? 0.958 -1.074 6.495 1.00 57.22 288 TYR A CA 1
ATOM 2200 C C . TYR A 1 288 ? 0.700 0.440 6.571 1.00 57.22 288 TYR A C 1
ATOM 2202 O O . TYR A 1 288 ? -0.243 0.931 7.205 1.00 57.22 288 TYR A O 1
ATOM 2210 N N . LYS A 1 289 ? 1.547 1.233 5.906 1.00 53.81 289 LYS A N 1
ATOM 2211 C CA . LYS A 1 289 ? 1.415 2.698 5.882 1.00 53.81 289 LYS A CA 1
ATOM 2212 C C . LYS A 1 289 ? 0.048 3.098 5.327 1.00 53.81 289 LYS A C 1
ATOM 2214 O O . LYS A 1 289 ? -0.317 2.715 4.223 1.00 53.81 289 LYS A O 1
ATOM 2219 N N . ARG A 1 290 ? -0.702 3.911 6.088 1.00 48.78 290 ARG A N 1
ATOM 2220 C CA . ARG A 1 290 ? -2.067 4.387 5.758 1.00 48.78 290 ARG A CA 1
ATOM 2221 C C . ARG A 1 290 ? -3.135 3.295 5.672 1.00 48.78 290 ARG A C 1
ATOM 2223 O O . ARG A 1 290 ? -4.297 3.654 5.448 1.00 48.78 290 ARG A O 1
ATOM 2230 N N . GLU A 1 291 ? -2.777 2.034 5.895 1.00 52.44 291 GLU A N 1
ATOM 2231 C CA . GLU A 1 291 ? -3.728 0.939 6.002 1.00 52.44 291 GLU A CA 1
ATOM 2232 C C . GLU A 1 291 ? -4.689 1.197 7.160 1.00 52.44 291 GLU A C 1
ATOM 2234 O O . GLU A 1 291 ? -4.322 1.769 8.195 1.00 52.44 291 GLU A O 1
ATOM 2239 N N . LYS A 1 292 ? -5.946 0.809 6.946 1.00 60.88 292 LYS A N 1
ATOM 2240 C CA . LYS A 1 292 ? -6.997 0.877 7.949 1.00 60.88 292 LYS A CA 1
ATOM 2241 C C . LYS A 1 292 ? -7.476 -0.528 8.265 1.00 60.88 292 LYS A C 1
ATOM 2243 O O . LYS A 1 292 ? -7.771 -1.297 7.355 1.00 60.88 292 LYS A O 1
ATOM 2248 N N . ARG A 1 293 ? -7.596 -0.830 9.552 1.00 71.31 293 ARG A N 1
ATOM 2249 C CA . ARG A 1 293 ? -8.236 -2.050 10.049 1.00 71.31 293 ARG A CA 1
ATOM 2250 C C . ARG A 1 293 ? -9.390 -1.662 10.955 1.00 71.31 293 ARG A C 1
ATOM 2252 O O . ARG A 1 293 ? -9.337 -0.614 11.595 1.00 71.31 293 ARG A O 1
ATOM 2259 N N . ALA A 1 294 ? -10.428 -2.483 10.991 1.00 76.56 294 ALA A N 1
ATOM 2260 C CA . ALA A 1 294 ? -11.604 -2.224 11.802 1.00 76.56 294 ALA A CA 1
ATOM 2261 C C . ALA A 1 294 ? -11.937 -3.430 12.677 1.00 76.56 294 ALA A C 1
ATOM 2263 O O . ALA A 1 294 ? -11.723 -4.576 12.281 1.00 76.56 294 ALA A O 1
ATOM 2264 N N . ALA A 1 295 ? -12.481 -3.151 13.856 1.00 82.44 295 ALA A N 1
ATOM 2265 C CA . ALA A 1 295 ? -13.134 -4.133 14.704 1.00 82.44 295 ALA A CA 1
ATOM 2266 C C . ALA A 1 295 ? -14.448 -3.553 15.230 1.00 82.44 295 ALA A C 1
ATOM 2268 O O . ALA A 1 295 ? -14.519 -2.370 15.569 1.00 82.44 295 ALA A O 1
ATOM 2269 N N . VAL A 1 296 ? -15.480 -4.385 15.327 1.00 86.94 296 VAL A N 1
ATOM 2270 C CA . VAL A 1 296 ? -16.745 -4.019 15.972 1.00 86.94 296 VAL A CA 1
ATOM 2271 C C . VAL A 1 296 ? -16.864 -4.792 17.275 1.00 86.94 296 VAL A C 1
ATOM 2273 O O . VAL A 1 296 ? -16.768 -6.015 17.283 1.00 86.94 296 VAL A O 1
ATOM 2276 N N . VAL A 1 297 ? -17.077 -4.087 18.380 1.00 90.38 297 VAL A N 1
ATOM 2277 C CA . VAL A 1 297 ? -17.207 -4.671 19.718 1.00 90.38 297 VAL A CA 1
ATOM 2278 C C . VAL A 1 297 ? -18.668 -4.619 20.140 1.00 90.38 297 VAL A C 1
ATOM 2280 O O . VAL A 1 297 ? -19.252 -3.543 20.206 1.00 90.38 297 VAL A O 1
ATOM 2283 N N . ASP A 1 298 ? -19.254 -5.773 20.428 1.00 90.25 298 ASP A N 1
ATOM 2284 C CA . ASP A 1 298 ? -20.612 -5.904 20.955 1.00 90.25 298 ASP A CA 1
ATOM 2285 C C . ASP A 1 298 ? -20.561 -6.000 22.483 1.00 90.25 298 ASP A C 1
ATOM 2287 O O . ASP A 1 298 ? -19.866 -6.862 23.034 1.00 90.25 298 ASP A O 1
ATOM 2291 N N . LEU A 1 299 ? -21.259 -5.089 23.162 1.00 90.44 299 LEU A N 1
ATOM 2292 C CA . LEU A 1 299 ? -21.227 -4.908 24.608 1.00 90.44 299 LEU A CA 1
ATOM 2293 C C . LEU A 1 299 ? -22.616 -5.076 25.226 1.00 90.44 299 LEU A C 1
ATOM 2295 O O . LEU A 1 299 ? -23.607 -4.562 24.706 1.00 90.44 299 LEU A O 1
ATOM 2299 N N . SER A 1 300 ? -22.652 -5.689 26.408 1.00 89.25 300 SER A N 1
ATOM 2300 C CA . SER A 1 300 ? -23.781 -5.627 27.339 1.00 89.25 300 SER A CA 1
ATOM 2301 C C . SER A 1 300 ? -23.369 -4.862 28.595 1.00 89.25 300 SER A C 1
ATOM 2303 O O . SER A 1 300 ? -22.333 -5.141 29.207 1.00 89.25 300 SER A O 1
ATOM 2305 N N . LEU A 1 301 ? -24.198 -3.907 28.998 1.00 87.56 301 LEU A N 1
ATOM 2306 C CA . LEU A 1 301 ? -24.016 -3.082 30.185 1.00 87.56 301 LEU A CA 1
ATOM 2307 C C . LEU A 1 301 ? -25.089 -3.470 31.207 1.00 87.56 301 LEU A C 1
ATOM 2309 O O . LEU A 1 301 ? -26.277 -3.340 30.930 1.00 87.56 301 LEU A O 1
ATOM 2313 N N . LEU A 1 302 ? -24.669 -3.942 32.384 1.00 88.56 302 LEU A N 1
ATOM 2314 C CA . LEU A 1 302 ? -25.590 -4.399 33.431 1.00 88.56 302 LEU A CA 1
ATOM 2315 C C . LEU A 1 302 ? -26.533 -3.287 33.898 1.00 88.56 302 LEU A C 1
ATOM 2317 O O . LEU A 1 302 ? -26.168 -2.105 33.903 1.00 88.56 302 LEU A O 1
ATOM 2321 N N . ASP A 1 303 ? -27.726 -3.693 34.317 1.00 89.56 303 ASP A N 1
ATOM 2322 C CA . ASP A 1 303 ? -28.745 -2.821 34.885 1.00 89.56 303 ASP A CA 1
ATOM 2323 C C . ASP A 1 303 ? -28.244 -2.074 36.120 1.00 89.56 303 ASP A C 1
ATOM 2325 O O . ASP A 1 303 ? -27.554 -2.632 36.975 1.00 89.56 303 ASP A O 1
ATOM 2329 N N . ILE A 1 304 ? -28.632 -0.806 36.231 1.00 88.50 304 ILE A N 1
ATOM 2330 C CA . ILE A 1 304 ? -28.335 0.022 37.398 1.00 88.50 304 ILE A CA 1
ATOM 2331 C C . ILE A 1 304 ? -29.570 0.781 37.868 1.00 88.50 304 ILE A C 1
ATOM 2333 O O . ILE A 1 304 ? -30.457 1.110 37.084 1.00 88.50 304 ILE A O 1
ATOM 2337 N N . ALA A 1 305 ? -29.614 1.072 39.168 1.00 87.12 305 ALA A N 1
ATOM 2338 C CA . ALA A 1 305 ? -30.740 1.772 39.780 1.00 87.12 305 ALA A CA 1
ATOM 2339 C C . ALA A 1 305 ? -30.757 3.271 39.447 1.00 87.12 305 ALA A C 1
ATOM 2341 O O . ALA A 1 305 ? -31.822 3.829 39.206 1.00 87.12 305 ALA A O 1
ATOM 2342 N N . ASN A 1 306 ? -29.582 3.910 39.412 1.00 88.56 306 ASN A N 1
ATOM 2343 C CA . ASN A 1 306 ? -29.450 5.360 39.288 1.00 88.56 306 ASN A CA 1
ATOM 2344 C C . ASN A 1 306 ? -28.549 5.748 38.104 1.00 88.56 306 ASN A C 1
ATOM 2346 O O . ASN A 1 306 ? -27.577 5.038 37.828 1.00 88.56 306 ASN A O 1
ATOM 2350 N N . PRO A 1 307 ? -28.822 6.880 37.426 1.00 91.50 307 PRO A N 1
ATOM 2351 C CA . PRO A 1 307 ? -27.932 7.444 36.417 1.00 91.50 307 PRO A CA 1
ATOM 2352 C C . PRO A 1 307 ? -26.520 7.701 36.954 1.00 91.50 307 PRO A C 1
ATOM 2354 O O . PRO A 1 307 ? -26.349 8.261 38.034 1.00 91.50 307 PRO A O 1
ATOM 2357 N N . ILE A 1 308 ? -25.506 7.318 36.182 1.00 91.75 308 ILE A N 1
ATOM 2358 C CA . ILE A 1 308 ? -24.090 7.482 36.534 1.00 91.75 308 ILE A CA 1
ATOM 2359 C C . ILE A 1 308 ? -23.236 7.387 35.270 1.00 91.75 308 ILE A C 1
ATOM 2361 O O . ILE A 1 308 ? -23.632 6.772 34.280 1.00 91.75 308 ILE A O 1
ATOM 2365 N N . ASP A 1 309 ? -22.049 7.970 35.296 1.00 91.31 309 ASP A N 1
ATOM 2366 C CA . ASP A 1 309 ? -21.069 7.782 34.236 1.00 91.31 309 ASP A CA 1
ATOM 2367 C C . ASP A 1 309 ? -20.080 6.689 34.632 1.00 91.31 309 ASP A C 1
ATOM 2369 O O . ASP A 1 309 ? -19.564 6.685 35.748 1.00 91.31 309 ASP A O 1
ATOM 2373 N N . ILE A 1 310 ? -19.798 5.772 33.712 1.00 90.50 310 ILE A N 1
ATOM 2374 C CA . ILE A 1 310 ? -18.908 4.641 33.971 1.00 90.50 310 ILE A CA 1
ATOM 2375 C C . ILE A 1 310 ? -17.809 4.556 32.926 1.00 90.50 310 ILE A C 1
ATOM 2377 O O . ILE A 1 310 ? -18.025 4.829 31.745 1.00 90.50 310 ILE A O 1
ATOM 2381 N N . ASN A 1 311 ? -16.640 4.099 33.357 1.00 91.31 311 ASN A N 1
ATOM 2382 C CA . ASN A 1 311 ? -15.589 3.676 32.448 1.00 91.31 311 ASN A CA 1
ATOM 2383 C C . ASN A 1 311 ? -15.894 2.233 32.053 1.00 91.31 311 ASN A C 1
ATOM 2385 O O . ASN A 1 311 ? -15.848 1.336 32.895 1.00 91.31 311 ASN A O 1
ATOM 2389 N N . ALA A 1 312 ? -16.271 2.024 30.795 1.00 90.88 312 ALA A N 1
ATOM 2390 C CA . ALA A 1 312 ? -16.758 0.739 30.316 1.00 90.88 312 ALA A CA 1
ATOM 2391 C C . ALA A 1 312 ? -15.615 -0.164 29.839 1.00 90.88 312 ALA A C 1
ATOM 2393 O O . ALA A 1 312 ? -15.577 -1.343 30.193 1.00 90.88 312 ALA A O 1
ATOM 2394 N N . LEU A 1 313 ? -14.671 0.389 29.070 1.00 91.62 313 LEU A N 1
ATOM 2395 C CA . LEU A 1 313 ? -13.542 -0.356 28.508 1.00 91.62 313 LEU A CA 1
ATOM 2396 C C . LEU A 1 313 ? -12.233 0.426 28.619 1.00 91.62 313 LEU A C 1
ATOM 2398 O O . LEU A 1 313 ? -12.226 1.654 28.527 1.00 91.62 313 LEU A O 1
ATOM 2402 N N . GLN A 1 314 ? -11.126 -0.304 28.716 1.00 91.06 314 GLN A N 1
ATOM 2403 C CA . GLN A 1 314 ? -9.782 0.183 28.432 1.00 91.06 314 GLN A CA 1
ATOM 2404 C C . GLN A 1 314 ? -9.288 -0.457 27.131 1.00 91.06 314 GLN A C 1
ATOM 2406 O O . GLN A 1 314 ? -9.273 -1.677 27.006 1.00 91.06 314 GLN A O 1
ATOM 2411 N N . ILE A 1 315 ? -8.873 0.356 26.165 1.00 88.38 315 ILE A N 1
ATOM 2412 C CA . ILE A 1 315 ? -8.494 -0.080 24.819 1.00 88.38 315 ILE A CA 1
ATOM 2413 C C . ILE A 1 315 ? -7.076 0.402 24.529 1.00 88.38 315 ILE A C 1
ATOM 2415 O O . ILE A 1 315 ? -6.761 1.567 24.748 1.00 88.38 315 ILE A O 1
ATOM 2419 N N . PHE A 1 316 ? -6.203 -0.466 24.038 1.00 83.94 316 PHE A N 1
ATOM 2420 C CA . PHE A 1 316 ? -4.861 -0.076 23.599 1.00 83.94 316 PHE A CA 1
ATOM 2421 C C . PHE A 1 316 ? -4.341 -1.041 22.545 1.00 83.94 316 PHE A C 1
ATOM 2423 O O . PHE A 1 316 ? -4.862 -2.144 22.399 1.00 83.94 316 PHE A O 1
ATOM 2430 N N . CYS A 1 317 ? -3.284 -0.643 21.845 1.00 83.00 317 CYS A N 1
ATOM 2431 C CA . CYS A 1 317 ? -2.548 -1.543 20.977 1.00 83.00 317 CYS A CA 1
ATOM 2432 C C . CYS A 1 317 ? -1.217 -1.933 21.616 1.00 83.00 317 CYS A C 1
ATOM 2434 O O . CYS A 1 317 ? -0.575 -1.122 22.287 1.00 83.00 317 CYS A O 1
ATOM 2436 N N . THR A 1 318 ? -0.786 -3.164 21.372 1.00 80.81 318 THR A N 1
ATOM 2437 C CA . THR A 1 318 ? 0.621 -3.542 21.490 1.00 80.81 318 THR A CA 1
ATOM 2438 C C . THR A 1 318 ? 1.187 -3.764 20.101 1.00 80.81 318 THR A C 1
ATOM 2440 O O . THR A 1 318 ? 0.457 -4.115 19.175 1.00 80.81 318 THR A O 1
ATOM 2443 N N . TYR A 1 319 ? 2.470 -3.492 19.936 1.00 73.75 319 TYR A N 1
ATOM 2444 C CA . TYR A 1 319 ? 3.165 -3.661 18.670 1.00 73.75 319 TYR A CA 1
ATOM 2445 C C . TYR A 1 319 ? 4.645 -3.904 18.921 1.00 73.75 319 TYR A C 1
ATOM 2447 O O . TYR A 1 319 ? 5.166 -3.592 19.991 1.00 73.75 319 TYR A O 1
ATOM 2455 N N . ARG A 1 320 ? 5.339 -4.461 17.936 1.00 65.12 320 ARG A N 1
ATOM 2456 C CA . ARG A 1 320 ? 6.781 -4.673 18.013 1.00 65.12 320 ARG A CA 1
ATOM 2457 C C . ARG A 1 320 ? 7.517 -3.389 17.618 1.00 65.12 320 ARG A C 1
ATOM 2459 O O . ARG A 1 320 ? 7.336 -2.884 16.512 1.00 65.12 320 ARG A O 1
ATOM 2466 N N . GLY A 1 321 ? 8.327 -2.868 18.535 1.00 57.47 321 GLY A N 1
ATOM 2467 C CA . GLY A 1 321 ? 9.293 -1.791 18.318 1.00 57.47 321 GLY A CA 1
ATOM 2468 C C . GLY A 1 321 ? 10.736 -2.291 18.429 1.00 57.47 321 GLY A C 1
ATOM 2469 O O . GLY A 1 321 ? 10.972 -3.487 18.598 1.00 57.47 321 GLY A O 1
ATOM 2470 N N . GLU A 1 322 ? 11.705 -1.375 18.349 1.00 49.72 322 GLU A N 1
ATOM 2471 C CA . GLU A 1 322 ? 13.139 -1.721 18.304 1.00 49.72 322 GLU A CA 1
ATOM 2472 C C . GLU A 1 322 ? 13.636 -2.398 19.590 1.00 49.72 322 GLU A C 1
ATOM 2474 O O . GLU A 1 322 ? 14.476 -3.295 19.559 1.00 49.72 322 GLU A O 1
ATOM 2479 N N . THR A 1 323 ? 13.086 -1.988 20.733 1.00 54.44 323 THR A N 1
ATOM 2480 C CA . THR A 1 323 ? 13.480 -2.455 22.070 1.00 54.44 323 THR A CA 1
ATOM 2481 C C . THR A 1 323 ? 12.595 -3.584 22.606 1.00 54.44 323 THR A C 1
ATOM 2483 O O . THR A 1 323 ? 12.768 -4.010 23.747 1.00 54.44 323 THR A O 1
ATOM 2486 N N . GLY A 1 324 ? 11.653 -4.091 21.802 1.00 64.69 324 GLY A N 1
ATOM 2487 C CA . GLY A 1 324 ? 10.711 -5.141 22.194 1.00 64.69 324 GLY A CA 1
ATOM 2488 C C . 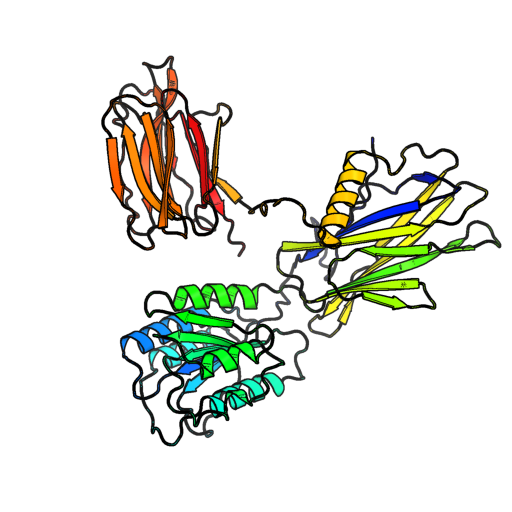GLY A 1 324 ? 9.254 -4.762 21.940 1.00 64.69 324 GLY A C 1
ATOM 2489 O O . GLY A 1 324 ? 8.938 -4.010 21.021 1.00 64.69 324 GLY A O 1
ATOM 2490 N N . ILE A 1 325 ? 8.336 -5.319 22.731 1.00 72.81 325 ILE A N 1
ATOM 2491 C CA . ILE A 1 325 ? 6.904 -5.030 22.590 1.00 72.81 325 ILE A CA 1
ATOM 2492 C C . ILE A 1 325 ? 6.601 -3.684 23.249 1.00 72.81 325 ILE A C 1
ATOM 2494 O O . ILE A 1 325 ? 6.734 -3.524 24.461 1.00 72.81 325 ILE A O 1
ATOM 2498 N N . LEU A 1 326 ? 6.152 -2.731 22.442 1.00 69.69 326 LEU A N 1
ATOM 2499 C CA . LEU A 1 326 ? 5.673 -1.429 22.878 1.00 69.69 326 LEU A CA 1
ATOM 2500 C C . LEU A 1 326 ? 4.152 -1.452 23.036 1.00 69.69 326 LEU A C 1
ATOM 2502 O O . LEU A 1 326 ? 3.441 -2.240 22.407 1.00 69.69 326 LEU A O 1
ATOM 2506 N N . LYS A 1 327 ? 3.645 -0.568 23.894 1.00 75.62 327 LYS A N 1
ATOM 2507 C CA . LYS A 1 327 ? 2.222 -0.429 24.202 1.00 75.62 327 LYS A CA 1
ATOM 2508 C C . LYS A 1 327 ? 1.802 1.024 24.018 1.00 75.62 327 LYS A C 1
ATOM 2510 O O . LYS A 1 327 ? 2.479 1.926 24.498 1.00 75.62 327 LYS A O 1
ATOM 2515 N N . THR A 1 328 ? 0.673 1.249 23.352 1.00 70.19 328 THR A N 1
ATOM 2516 C CA . THR A 1 328 ? 0.101 2.593 23.220 1.00 70.19 328 THR A CA 1
ATOM 2517 C C . THR A 1 328 ? -0.513 3.054 24.537 1.00 70.19 328 THR A C 1
ATOM 2519 O O . THR A 1 328 ? -0.968 2.238 25.347 1.00 70.19 328 THR A O 1
ATOM 2522 N N . ASN A 1 329 ? -0.635 4.369 24.709 1.00 68.69 329 ASN A N 1
ATOM 2523 C CA . ASN A 1 329 ? -1.399 4.927 25.820 1.00 68.69 329 ASN A CA 1
ATOM 2524 C C . ASN A 1 329 ? -2.826 4.342 25.846 1.00 68.69 329 ASN A C 1
ATOM 2526 O O . ASN A 1 329 ? -3.472 4.259 24.794 1.00 68.69 32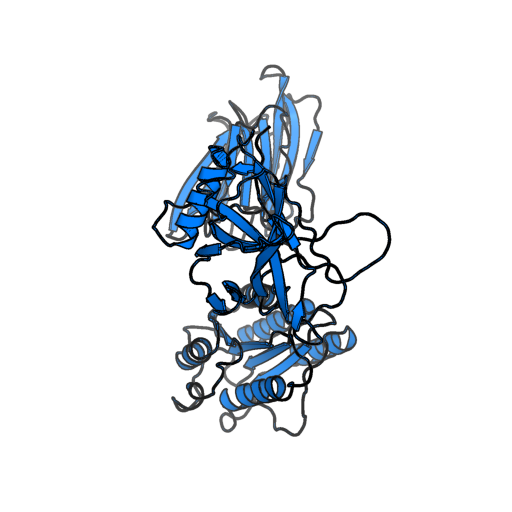9 ASN A O 1
ATOM 2530 N N . PRO A 1 330 ? -3.310 3.893 27.018 1.00 80.00 330 PRO A N 1
ATOM 2531 C CA . PRO A 1 330 ? -4.620 3.279 27.130 1.00 80.00 330 PRO A CA 1
ATOM 2532 C C . PRO A 1 330 ? -5.738 4.306 26.961 1.00 80.00 330 PRO A C 1
ATOM 2534 O O . PRO A 1 330 ? -5.799 5.316 27.657 1.00 80.00 330 PRO A O 1
ATOM 2537 N N . LEU A 1 331 ? -6.662 3.997 26.063 1.00 78.81 331 LEU A N 1
ATOM 2538 C CA . LEU A 1 331 ? -7.895 4.728 25.834 1.00 78.81 331 LEU A CA 1
ATOM 2539 C C . LEU A 1 331 ? -8.981 4.231 26.784 1.00 78.81 331 LEU A C 1
ATOM 2541 O O . LEU A 1 331 ? -9.275 3.037 26.813 1.00 78.81 331 LEU A O 1
ATOM 2545 N N . ILE A 1 332 ? -9.627 5.142 27.505 1.00 86.06 332 ILE A N 1
ATOM 2546 C CA . ILE A 1 332 ? -10.780 4.810 28.343 1.00 86.06 332 ILE A CA 1
ATOM 2547 C C . ILE A 1 332 ? -12.062 5.161 27.592 1.00 86.06 332 ILE A C 1
ATOM 2549 O O . ILE A 1 332 ? -12.310 6.320 27.268 1.00 86.06 332 ILE A O 1
ATOM 2553 N N . PHE A 1 333 ? -12.880 4.151 27.303 1.00 86.50 333 PHE A N 1
ATOM 2554 C CA . PHE A 1 333 ? -14.209 4.341 26.733 1.00 86.50 333 PHE A CA 1
ATOM 2555 C C . PHE A 1 333 ? -15.217 4.561 27.863 1.00 86.50 333 PHE A C 1
ATOM 2557 O O . PHE A 1 333 ? -15.550 3.627 28.597 1.00 86.50 333 PHE A O 1
ATOM 2564 N N . ARG A 1 334 ? -15.681 5.804 28.009 1.00 88.25 334 ARG A N 1
ATOM 2565 C CA . ARG A 1 334 ? -16.650 6.223 29.029 1.00 88.25 334 ARG A CA 1
ATOM 2566 C C . ARG A 1 334 ? -18.071 6.253 28.465 1.00 88.25 334 ARG A C 1
ATOM 2568 O O . ARG A 1 334 ? -18.278 6.672 27.331 1.00 88.25 334 ARG A O 1
ATOM 2575 N N . VAL A 1 335 ? -19.040 5.816 29.269 1.00 87.75 335 VAL A N 1
ATOM 2576 C CA . VAL A 1 335 ? -20.468 5.738 28.926 1.00 87.75 335 VAL A CA 1
ATOM 2577 C C . VAL A 1 335 ? -21.292 6.461 29.989 1.00 87.75 335 VAL A C 1
ATOM 2579 O O . VAL A 1 335 ? -21.119 6.223 31.184 1.00 87.75 335 VAL A O 1
ATOM 2582 N N . LYS A 1 336 ? -22.227 7.310 29.558 1.00 89.88 336 LYS A N 1
ATOM 2583 C CA . LYS A 1 336 ? -23.164 8.042 30.416 1.00 89.88 336 LYS A CA 1
ATOM 2584 C C . LYS A 1 336 ? -24.461 7.250 30.561 1.00 89.88 336 LYS A C 1
ATOM 2586 O O . LYS A 1 336 ? -25.263 7.188 29.634 1.00 89.88 336 LYS A O 1
ATOM 2591 N N . ARG A 1 337 ? -24.701 6.617 31.709 1.00 90.31 337 ARG A N 1
ATOM 2592 C CA . ARG A 1 337 ? -25.929 5.841 31.944 1.00 90.31 337 ARG A CA 1
ATOM 2593 C C . ARG A 1 337 ? -27.059 6.777 32.379 1.00 90.31 337 ARG A C 1
ATOM 2595 O O . ARG A 1 337 ? -26.881 7.537 33.332 1.00 90.31 337 ARG A O 1
ATOM 2602 N N . ARG A 1 338 ? -28.195 6.769 31.676 1.00 90.88 338 ARG A N 1
ATOM 2603 C CA . ARG A 1 338 ? -29.331 7.695 31.881 1.00 90.88 338 ARG A CA 1
ATOM 2604 C C . ARG A 1 338 ? -30.671 6.957 31.860 1.00 90.88 338 ARG A C 1
ATOM 2606 O O . ARG A 1 338 ? -30.807 5.959 31.159 1.00 90.88 338 ARG A O 1
ATOM 2613 N N . THR A 1 339 ? -31.656 7.443 32.620 1.00 89.19 339 THR A N 1
ATOM 2614 C CA . THR A 1 339 ? -33.017 6.865 32.653 1.00 89.19 339 THR A CA 1
ATOM 2615 C C . THR A 1 339 ? -33.719 7.013 31.306 1.00 89.19 339 THR A C 1
ATOM 2617 O O . THR A 1 339 ? -34.284 6.052 30.798 1.00 89.19 339 THR A O 1
ATOM 2620 N N . ALA A 1 340 ? -33.604 8.194 30.700 1.00 84.62 340 ALA A N 1
ATOM 2621 C CA . ALA A 1 340 ? -34.072 8.490 29.353 1.00 84.62 340 ALA A CA 1
ATOM 2622 C C . ALA A 1 340 ? -32.902 9.102 28.560 1.00 84.62 340 ALA A C 1
ATOM 2624 O O . ALA A 1 340 ? -32.625 10.291 28.714 1.00 84.62 340 ALA A O 1
ATOM 2625 N N . PRO A 1 341 ? -32.148 8.301 27.784 1.00 79.44 341 PRO A N 1
ATOM 2626 C CA . PRO A 1 341 ? -31.054 8.808 26.959 1.00 79.44 341 PRO A CA 1
ATOM 2627 C C . PRO A 1 341 ? -31.580 9.795 25.917 1.00 79.44 341 PRO A C 1
ATOM 2629 O O . PRO A 1 341 ? -32.504 9.478 25.168 1.00 79.44 341 PRO A O 1
ATOM 2632 N N . THR A 1 342 ? -30.959 10.968 25.819 1.00 67.31 342 THR A N 1
ATOM 2633 C CA . THR A 1 342 ? -31.347 12.007 24.846 1.00 67.31 342 THR A CA 1
ATOM 2634 C C . THR A 1 342 ? -30.958 11.610 23.419 1.00 67.31 342 THR A C 1
ATOM 2636 O O . THR A 1 342 ? -31.506 12.098 22.432 1.00 67.31 342 THR A O 1
ATOM 2639 N N . VAL A 1 343 ? -29.975 10.716 23.306 1.00 62.06 343 VAL A N 1
ATOM 2640 C CA . VAL A 1 343 ? -29.461 10.172 22.054 1.00 62.06 343 VAL A CA 1
ATOM 2641 C C . VAL A 1 343 ? -29.260 8.674 22.245 1.00 62.06 343 VAL A C 1
ATOM 2643 O O . VAL A 1 343 ? -28.389 8.258 22.999 1.00 62.06 343 VAL A O 1
ATOM 2646 N N . THR A 1 344 ? -30.049 7.858 21.549 1.00 56.88 344 THR A N 1
ATOM 2647 C CA . THR A 1 344 ? -29.818 6.411 21.476 1.00 56.88 344 THR A CA 1
ATOM 2648 C C . THR A 1 344 ? -28.866 6.081 20.325 1.00 56.88 344 THR A C 1
ATOM 2650 O O . THR A 1 344 ? -28.710 6.848 19.373 1.00 56.88 344 THR A O 1
ATOM 2653 N N . GLN A 1 345 ? -28.237 4.906 20.381 1.00 59.59 345 GLN A N 1
ATOM 2654 C CA . GLN A 1 345 ? -27.290 4.414 19.371 1.00 59.59 345 GLN A CA 1
ATOM 2655 C C . GLN A 1 345 ? -27.881 4.299 17.945 1.00 59.59 345 GLN A C 1
ATOM 2657 O O . GLN A 1 345 ? -27.152 4.196 16.959 1.00 59.59 345 GLN A O 1
ATOM 2662 N N . SER A 1 346 ? -29.209 4.377 17.836 1.00 51.59 346 SER A N 1
ATOM 2663 C CA . SER A 1 346 ? -30.049 4.116 16.662 1.00 51.59 346 SER A CA 1
ATOM 2664 C C . SER A 1 346 ? -29.972 5.145 15.525 1.00 51.59 346 SER A C 1
ATOM 2666 O O . SER A 1 346 ? -30.789 5.115 14.603 1.00 51.59 346 SER A O 1
ATOM 2668 N N . THR A 1 347 ? -29.006 6.067 15.532 1.00 59.41 347 THR A N 1
ATOM 2669 C CA . THR A 1 347 ? -28.894 7.019 14.419 1.00 59.41 347 THR A CA 1
ATOM 2670 C C . THR A 1 347 ? -28.637 6.252 13.124 1.00 59.41 347 THR A C 1
ATOM 2672 O O . THR A 1 347 ? -27.673 5.492 13.007 1.00 59.41 347 THR A O 1
ATOM 2675 N N . ARG A 1 348 ? -29.532 6.434 12.142 1.00 57.62 348 ARG A N 1
ATOM 2676 C CA . ARG A 1 348 ? -29.590 5.629 10.909 1.00 57.62 348 ARG A CA 1
ATOM 2677 C C . ARG A 1 348 ? -28.236 5.533 10.197 1.00 57.62 348 ARG A C 1
ATOM 2679 O O . ARG A 1 348 ? -27.949 4.518 9.578 1.00 57.62 348 ARG A O 1
ATOM 2686 N N . THR A 1 349 ? -27.398 6.563 10.290 1.00 56.31 349 THR A N 1
ATOM 2687 C CA . THR A 1 349 ? -26.059 6.607 9.683 1.00 56.31 349 THR A CA 1
ATOM 2688 C C . THR A 1 349 ? -25.036 5.741 10.429 1.00 56.31 349 THR A C 1
ATOM 2690 O O . THR A 1 349 ? -24.271 5.027 9.781 1.00 56.31 349 THR A O 1
ATOM 2693 N N . TYR A 1 350 ? -25.029 5.754 11.768 1.00 68.38 350 TYR A N 1
ATOM 2694 C CA . TYR A 1 350 ? -24.115 4.932 12.570 1.00 68.38 350 TYR A CA 1
ATOM 2695 C C . TYR A 1 350 ? -24.477 3.456 12.482 1.00 68.38 350 TYR A C 1
ATOM 2697 O O . TYR A 1 350 ? -23.618 2.646 12.151 1.00 68.38 350 TYR A O 1
ATOM 2705 N N . ALA A 1 351 ? -25.757 3.136 12.695 1.00 66.25 351 ALA A N 1
ATOM 2706 C CA . ALA A 1 351 ? -26.266 1.771 12.613 1.00 66.25 351 ALA A CA 1
ATOM 2707 C C . ALA A 1 351 ? -25.928 1.141 11.254 1.00 66.25 351 ALA A C 1
ATOM 2709 O O . ALA A 1 351 ? -25.362 0.056 11.205 1.00 66.25 351 ALA A O 1
ATOM 2710 N N . LYS A 1 352 ? -26.125 1.885 10.153 1.00 68.75 352 LYS A N 1
ATOM 2711 C CA . LYS A 1 352 ? -25.684 1.458 8.816 1.00 68.75 352 LYS A CA 1
ATOM 2712 C C . LYS A 1 352 ? -24.176 1.225 8.728 1.00 68.75 352 LYS A C 1
ATOM 2714 O O . LYS A 1 352 ? -23.752 0.256 8.119 1.00 68.75 352 LYS A O 1
ATOM 2719 N N . SER A 1 353 ? -23.357 2.106 9.304 1.00 68.81 353 SER A N 1
ATOM 2720 C CA . SER A 1 353 ? -21.891 1.973 9.260 1.00 68.81 353 SER A CA 1
ATOM 2721 C C . SER A 1 353 ? -21.402 0.740 10.019 1.00 68.81 353 SER A C 1
ATOM 2723 O O . SER A 1 353 ? -20.530 0.029 9.531 1.00 68.81 353 SER A O 1
ATOM 2725 N N . VAL A 1 354 ? -21.980 0.475 11.192 1.00 73.38 354 VAL A N 1
ATOM 2726 C CA . VAL A 1 354 ? -21.674 -0.709 12.001 1.00 73.38 354 VAL A CA 1
ATOM 2727 C C . VAL A 1 354 ? -22.151 -1.977 11.303 1.00 73.38 354 VAL A C 1
ATOM 2729 O O . VAL A 1 354 ? -21.394 -2.937 11.219 1.00 73.38 354 VAL A O 1
ATOM 2732 N N . GLU A 1 355 ? -23.365 -1.971 10.753 1.00 78.44 355 GLU A N 1
ATOM 2733 C CA . GLU A 1 355 ? -23.920 -3.113 10.029 1.00 78.44 355 GLU A CA 1
ATOM 2734 C C . GLU A 1 355 ? -23.098 -3.443 8.775 1.00 78.44 355 GLU A C 1
ATOM 2736 O O . GLU A 1 355 ? -22.772 -4.605 8.544 1.00 78.44 355 GLU A O 1
ATOM 2741 N N . MET A 1 356 ? -22.693 -2.430 7.999 1.00 73.31 356 MET A N 1
ATOM 2742 C CA . MET A 1 356 ? -21.796 -2.617 6.853 1.00 73.31 356 MET A CA 1
ATOM 2743 C C . MET A 1 356 ? -20.445 -3.184 7.291 1.00 73.31 356 MET A C 1
ATOM 2745 O O . MET A 1 356 ? -20.007 -4.186 6.733 1.00 73.31 356 MET A O 1
ATOM 2749 N N . ALA A 1 357 ? -19.822 -2.608 8.324 1.00 73.50 357 ALA A N 1
ATOM 2750 C CA . ALA A 1 357 ? -18.546 -3.098 8.838 1.00 73.50 357 ALA A CA 1
ATOM 2751 C C . ALA A 1 357 ? -18.654 -4.544 9.345 1.00 73.50 357 ALA A C 1
ATOM 2753 O O . ALA A 1 357 ? -17.783 -5.358 9.061 1.00 73.50 357 ALA A O 1
ATOM 2754 N N . LYS A 1 358 ? -19.732 -4.902 10.051 1.00 79.88 358 LYS A N 1
ATOM 2755 C CA . LYS A 1 358 ? -19.981 -6.286 10.473 1.00 79.88 358 LYS A CA 1
ATOM 2756 C C . LYS A 1 358 ? -20.104 -7.225 9.277 1.00 79.88 358 LYS A C 1
ATOM 2758 O O . LYS A 1 358 ? -19.411 -8.232 9.260 1.00 79.88 358 LYS A O 1
ATOM 2763 N N . ARG A 1 359 ? -20.897 -6.879 8.255 1.00 78.94 359 ARG A N 1
ATOM 2764 C CA . ARG A 1 359 ? -21.045 -7.699 7.036 1.00 78.94 359 ARG A CA 1
ATOM 2765 C C . ARG A 1 359 ? -19.716 -7.895 6.303 1.00 78.94 359 ARG A C 1
ATOM 2767 O O . ARG A 1 359 ? -19.400 -9.018 5.924 1.00 78.94 359 ARG A O 1
ATOM 2774 N N . GLU A 1 360 ? -18.928 -6.829 6.153 1.00 74.06 360 GLU A N 1
ATOM 2775 C CA . GLU A 1 360 ? -17.580 -6.894 5.569 1.00 74.06 360 GLU A CA 1
ATOM 2776 C C . GLU A 1 360 ? -16.658 -7.824 6.373 1.00 74.06 360 GLU A C 1
ATOM 2778 O O . GLU A 1 360 ? -15.934 -8.639 5.802 1.00 74.06 360 GLU A O 1
ATOM 2783 N N . LEU A 1 361 ? -16.700 -7.728 7.704 1.00 75.75 361 LEU A N 1
ATOM 2784 C CA . LEU A 1 361 ? -15.878 -8.529 8.612 1.00 75.75 361 LEU A CA 1
ATOM 2785 C C . LEU A 1 361 ? -16.375 -9.978 8.754 1.00 75.75 361 LEU A C 1
ATOM 2787 O O . LEU A 1 361 ? -15.594 -10.848 9.117 1.00 75.75 361 LEU A O 1
ATOM 2791 N N . GLU A 1 362 ? -17.642 -10.270 8.482 1.00 76.62 362 GLU A N 1
ATOM 2792 C CA . GLU A 1 362 ? -18.200 -11.627 8.564 1.00 76.62 362 GLU A CA 1
ATOM 2793 C C . GLU A 1 362 ? -18.127 -12.396 7.237 1.00 76.62 362 GLU A C 1
ATOM 2795 O O . GLU A 1 362 ? -18.426 -13.586 7.199 1.00 76.62 362 GLU A O 1
ATOM 2800 N N . GLY A 1 363 ? -17.652 -11.763 6.159 1.00 56.09 363 GLY A N 1
ATOM 2801 C CA . GLY A 1 363 ? -17.408 -12.435 4.881 1.00 56.09 363 GLY A CA 1
ATOM 2802 C C . GLY A 1 363 ? -18.673 -12.776 4.090 1.00 56.09 363 GLY A C 1
ATOM 2803 O O . GLY A 1 363 ? -18.597 -13.528 3.119 1.00 56.09 363 GLY A O 1
ATOM 2804 N N . THR A 1 364 ? -19.828 -12.220 4.459 1.00 43.03 364 THR A N 1
ATOM 2805 C CA . THR A 1 364 ? -21.055 -12.332 3.665 1.00 43.03 364 THR A CA 1
ATOM 2806 C C . THR A 1 364 ? -20.871 -11.512 2.392 1.00 43.03 364 THR A C 1
ATOM 2808 O O . THR A 1 364 ? -20.570 -10.323 2.468 1.00 43.03 364 THR A O 1
ATOM 2811 N N . SER A 1 365 ? -21.018 -12.131 1.218 1.00 40.09 365 SER A N 1
ATOM 2812 C CA . SER A 1 365 ? -20.824 -11.476 -0.080 1.00 40.09 365 SER A CA 1
ATOM 2813 C C . SER A 1 365 ? -21.677 -10.207 -0.195 1.00 40.09 365 SER A C 1
ATOM 2815 O O . SER A 1 365 ? -22.893 -10.278 -0.387 1.00 40.09 365 SER A O 1
ATOM 2817 N N . VAL A 1 366 ? -21.039 -9.043 -0.090 1.00 36.41 366 VAL A N 1
ATOM 2818 C CA . VAL A 1 366 ? -21.629 -7.754 -0.446 1.00 36.41 366 VAL A CA 1
ATOM 2819 C C . VAL A 1 366 ? -21.028 -7.330 -1.781 1.00 36.41 366 VAL A C 1
ATOM 2821 O O . VAL A 1 366 ? -19.818 -7.391 -1.987 1.00 36.41 366 VAL A O 1
ATOM 2824 N N . THR A 1 367 ? -21.916 -6.932 -2.690 1.00 29.64 367 THR A N 1
ATOM 2825 C CA . THR A 1 367 ? -21.651 -6.283 -3.980 1.00 29.64 367 THR A CA 1
ATOM 2826 C C . THR A 1 367 ? -20.460 -5.319 -3.931 1.00 29.64 367 THR A C 1
ATOM 2828 O O . THR A 1 367 ? -20.326 -4.588 -2.946 1.00 29.64 367 THR A O 1
ATOM 2831 N N . PRO A 1 368 ? -19.621 -5.271 -4.983 1.00 27.77 368 PRO A N 1
ATOM 2832 C CA . PRO A 1 368 ? -18.301 -4.657 -4.928 1.00 27.77 368 PRO A CA 1
ATOM 2833 C C . PRO A 1 368 ? -18.364 -3.178 -4.534 1.00 27.77 368 PRO A C 1
ATOM 2835 O O . PRO A 1 368 ? -18.834 -2.328 -5.289 1.00 27.77 368 PRO A O 1
ATOM 2838 N N . ILE A 1 369 ? -17.826 -2.874 -3.354 1.00 28.50 369 ILE A N 1
ATOM 2839 C CA . ILE A 1 369 ? -17.404 -1.529 -2.979 1.00 28.50 369 ILE A CA 1
ATOM 2840 C C . ILE A 1 369 ? -16.026 -1.340 -3.612 1.00 28.50 369 ILE A C 1
ATOM 2842 O O . ILE A 1 369 ? -15.040 -1.936 -3.183 1.00 28.50 369 ILE A O 1
ATOM 2846 N N . THR A 1 370 ? -15.959 -0.539 -4.671 1.00 25.72 370 THR A N 1
ATOM 2847 C CA . THR A 1 370 ? -14.702 -0.194 -5.340 1.00 25.72 370 THR A CA 1
ATOM 2848 C C . THR A 1 370 ? -13.750 0.464 -4.325 1.00 25.72 370 THR A C 1
ATOM 2850 O O . THR A 1 370 ? -14.156 1.434 -3.671 1.00 25.72 370 THR A 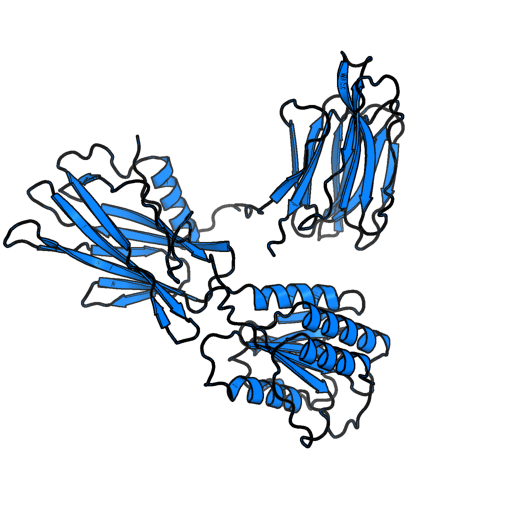O 1
ATOM 2853 N N . PRO A 1 371 ? -12.494 -0.002 -4.165 1.00 30.94 371 PRO A N 1
ATOM 2854 C CA . PRO A 1 371 ? -11.529 0.633 -3.277 1.00 30.94 371 PRO A CA 1
ATOM 2855 C C . PRO A 1 371 ? -11.393 2.116 -3.624 1.00 30.94 371 PRO A C 1
ATOM 2857 O O . PRO A 1 371 ? -11.137 2.493 -4.770 1.00 30.94 371 PRO A O 1
ATOM 2860 N N . LYS A 1 372 ? -11.574 2.988 -2.632 1.00 36.38 372 LYS A N 1
ATOM 2861 C CA . LYS A 1 372 ? -11.449 4.436 -2.812 1.00 36.38 372 LYS A CA 1
ATOM 2862 C C . LYS A 1 372 ? -9.964 4.770 -2.994 1.00 36.38 372 LYS A C 1
ATOM 2864 O O . LYS A 1 372 ? -9.272 5.026 -2.011 1.00 36.38 372 LYS A O 1
ATOM 2869 N N . LEU A 1 373 ? -9.463 4.745 -4.236 1.00 48.00 373 LEU A N 1
ATOM 2870 C CA . LEU A 1 373 ? -8.121 5.244 -4.554 1.00 48.00 373 LEU A CA 1
ATOM 2871 C C . LEU A 1 373 ? -7.967 6.652 -3.945 1.00 48.00 373 LEU A C 1
ATOM 2873 O O . LEU A 1 373 ? -8.821 7.520 -4.153 1.00 48.00 373 LEU A O 1
ATOM 2877 N N . MET A 1 374 ? -6.887 6.892 -3.191 1.00 54.31 374 MET A N 1
ATOM 2878 C CA . MET A 1 374 ? -6.487 8.253 -2.824 1.00 54.31 374 MET A CA 1
ATOM 2879 C C . MET A 1 374 ? -5.970 8.935 -4.089 1.00 54.31 374 MET A C 1
ATOM 2881 O O . MET A 1 374 ? -4.834 8.721 -4.510 1.00 54.31 374 MET A O 1
ATOM 2885 N N . VAL A 1 375 ? -6.844 9.715 -4.714 1.00 73.12 375 VAL A N 1
ATOM 2886 C CA . VAL A 1 375 ? -6.564 10.419 -5.961 1.00 73.12 375 VAL A CA 1
ATOM 2887 C C . VAL A 1 375 ? -6.472 11.916 -5.680 1.00 73.12 375 VAL A C 1
ATOM 2889 O O . VAL A 1 375 ? -7.376 12.487 -5.071 1.00 73.12 375 VAL A O 1
ATOM 2892 N N . GLU A 1 376 ? -5.383 12.536 -6.114 1.00 87.44 376 GLU A N 1
ATOM 2893 C CA . GLU A 1 376 ? -5.186 13.984 -6.120 1.00 87.44 376 GLU A CA 1
ATOM 2894 C C . GLU A 1 376 ? -5.742 14.568 -7.425 1.00 87.44 376 GLU A C 1
ATOM 2896 O O . GLU A 1 376 ? -5.625 13.949 -8.483 1.00 87.44 376 GLU A O 1
ATOM 2901 N N . LYS A 1 377 ? -6.412 15.720 -7.348 1.00 91.75 377 LYS A N 1
ATOM 2902 C CA . LYS A 1 377 ? -6.989 16.407 -8.509 1.00 91.75 377 LYS A CA 1
ATOM 2903 C C . LYS A 1 377 ? -6.097 17.585 -8.888 1.00 91.75 377 LYS A C 1
ATOM 2905 O O . LYS A 1 377 ? -5.797 18.404 -8.024 1.00 91.75 377 LYS A O 1
ATOM 2910 N N . TYR A 1 378 ? -5.755 17.703 -10.168 1.00 92.19 378 TYR A N 1
ATOM 2911 C CA . TYR A 1 378 ? -5.147 18.909 -10.735 1.00 92.19 378 TYR A CA 1
ATOM 2912 C C . TYR A 1 378 ? -6.065 19.474 -11.818 1.00 92.19 378 TYR A C 1
ATOM 2914 O O . TYR A 1 378 ? -6.493 18.737 -12.707 1.00 92.19 378 TYR A O 1
ATOM 2922 N N . GLY A 1 379 ? -6.395 20.762 -11.717 1.00 90.50 379 GLY A N 1
ATOM 2923 C CA . GLY A 1 379 ? -7.480 21.383 -12.479 1.00 90.50 379 GLY A CA 1
ATOM 2924 C C . GLY A 1 379 ? -8.804 21.439 -11.688 1.00 90.50 379 GLY A C 1
ATOM 2925 O O . GLY A 1 379 ? -8.783 21.292 -10.464 1.00 90.50 379 GLY A O 1
ATOM 2926 N N . PRO A 1 380 ? -9.951 21.648 -12.357 1.00 92.69 380 PRO A N 1
ATOM 2927 C CA . PRO A 1 380 ? -10.082 21.705 -13.805 1.00 92.69 380 PRO A CA 1
ATOM 2928 C C . PRO A 1 380 ? -9.531 23.033 -14.346 1.00 92.69 380 PRO A C 1
ATOM 2930 O O . PRO A 1 380 ? -9.726 24.099 -13.767 1.00 92.69 380 PRO A O 1
ATOM 2933 N N . TYR A 1 381 ? -8.797 22.962 -15.447 1.00 95.81 381 TYR A N 1
ATOM 2934 C CA . TYR A 1 381 ? -8.338 24.118 -16.210 1.00 95.81 381 TYR A CA 1
ATOM 2935 C C . TYR A 1 381 ? -9.435 24.510 -17.197 1.00 95.81 381 TYR A C 1
ATOM 2937 O O . TYR A 1 381 ? -10.016 23.615 -17.800 1.00 95.81 381 TYR A O 1
ATOM 2945 N N . GLY A 1 382 ? -9.731 25.802 -17.360 1.00 94.88 382 GLY A N 1
ATOM 2946 C CA . GLY A 1 382 ? -10.863 26.277 -18.167 1.00 94.88 382 GLY A CA 1
ATOM 2947 C C . GLY A 1 382 ? -12.022 26.807 -17.321 1.00 94.88 382 GLY A C 1
ATOM 2948 O O . GLY A 1 382 ? -11.812 27.497 -16.317 1.00 94.88 382 GLY A O 1
ATOM 2949 N N . SER A 1 383 ? -13.248 26.496 -17.739 1.00 91.69 383 SER A N 1
ATOM 2950 C CA . SER A 1 383 ? -14.494 26.867 -17.059 1.00 91.69 383 SER A CA 1
ATOM 2951 C C . SER A 1 383 ? -14.494 26.509 -15.569 1.00 91.69 383 SER A C 1
ATOM 2953 O O . SER A 1 383 ? -14.122 25.401 -15.183 1.00 91.69 383 SER A O 1
ATOM 2955 N N . GLN A 1 384 ? -14.952 27.453 -14.741 1.00 89.19 384 GLN A N 1
ATOM 2956 C CA . GLN A 1 384 ? -15.115 27.289 -13.287 1.00 89.19 384 GLN A CA 1
ATOM 2957 C C . GLN A 1 384 ? -16.531 26.826 -12.896 1.00 89.19 384 GLN A C 1
ATOM 2959 O O . GLN A 1 384 ? -16.855 26.733 -11.713 1.00 89.19 384 GLN A O 1
ATOM 2964 N N . ASN A 1 385 ? -17.386 26.542 -13.883 1.00 84.81 385 ASN A N 1
ATOM 2965 C CA . ASN A 1 385 ? -18.714 25.981 -13.653 1.00 84.81 385 ASN A CA 1
ATOM 2966 C C . ASN A 1 385 ? -18.623 24.539 -13.113 1.00 84.81 385 ASN A C 1
ATOM 2968 O O . ASN A 1 385 ? -17.614 23.865 -13.338 1.00 84.81 385 ASN A O 1
ATOM 2972 N N . PRO A 1 386 ? -19.680 24.024 -12.452 1.00 90.06 386 PRO A N 1
ATOM 2973 C CA . PRO A 1 386 ? -19.678 22.671 -11.904 1.00 90.06 386 PRO A CA 1
ATOM 2974 C C . PRO A 1 386 ? -19.314 21.593 -12.937 1.00 90.06 386 PRO A C 1
ATOM 2976 O O . PRO A 1 386 ? -19.884 21.545 -14.034 1.00 90.06 386 PRO A O 1
ATOM 2979 N N . GLU A 1 387 ? -18.378 20.720 -12.548 1.00 89.12 387 GLU A N 1
ATOM 2980 C CA . GLU A 1 387 ? -17.942 19.544 -13.308 1.00 89.12 387 GLU A CA 1
ATOM 2981 C C . GLU A 1 387 ? -19.148 18.654 -13.658 1.00 89.12 387 GLU A C 1
ATOM 2983 O O . GLU A 1 387 ? -19.979 18.367 -12.794 1.00 89.12 387 GLU A O 1
ATOM 2988 N N . ASN A 1 388 ? -19.238 18.184 -14.904 1.00 89.00 388 ASN A N 1
ATOM 2989 C CA . ASN A 1 388 ? -20.288 17.251 -15.339 1.00 89.00 388 ASN A CA 1
ATOM 2990 C C . ASN A 1 388 ? -19.745 15.920 -15.870 1.00 89.00 388 ASN A C 1
ATOM 2992 O O . ASN A 1 388 ? -20.532 15.033 -16.195 1.00 89.00 388 ASN A O 1
ATOM 2996 N N . TYR A 1 389 ? -18.420 15.744 -15.894 1.00 93.44 389 TYR A N 1
ATOM 2997 C CA . TYR A 1 389 ? -17.806 14.449 -16.138 1.00 93.44 389 TYR A CA 1
ATOM 2998 C C . TYR A 1 389 ? -16.665 14.170 -15.162 1.00 93.44 389 TYR A C 1
ATOM 3000 O O . TYR A 1 389 ? -15.879 15.040 -14.779 1.00 93.44 389 TYR A O 1
ATOM 3008 N N . SER A 1 390 ? -16.565 12.906 -14.765 1.00 91.38 390 SER A N 1
ATOM 3009 C CA . SER A 1 390 ? -15.497 12.398 -13.917 1.00 91.38 390 SER A CA 1
ATOM 3010 C C . SER A 1 390 ? -15.234 10.956 -14.301 1.00 91.38 390 SER A C 1
ATOM 3012 O O . SER A 1 390 ? -16.107 10.101 -14.168 1.00 91.38 390 SER A O 1
ATOM 3014 N N . TYR A 1 391 ? -14.042 10.691 -14.816 1.00 90.56 391 TYR A N 1
ATOM 3015 C CA . TYR A 1 391 ? -13.715 9.412 -15.408 1.00 90.56 391 TYR A CA 1
ATOM 3016 C C . TYR A 1 391 ? -12.370 8.908 -14.904 1.00 90.56 391 TYR A C 1
ATOM 3018 O O . TYR A 1 391 ? -11.368 9.618 -14.942 1.00 90.56 391 TYR A O 1
ATOM 3026 N N . LYS A 1 392 ? -12.352 7.675 -14.403 1.00 90.38 392 LYS A N 1
ATOM 3027 C CA . LYS A 1 392 ? -11.152 7.013 -13.892 1.00 90.38 392 LYS A CA 1
ATOM 3028 C C . LYS A 1 392 ? -10.968 5.700 -14.631 1.00 90.38 392 LYS A C 1
ATOM 3030 O O . LYS A 1 392 ? -11.932 4.945 -14.756 1.00 90.38 392 LYS A O 1
ATOM 3035 N N . PHE A 1 393 ? -9.747 5.457 -15.089 1.00 85.19 393 PHE A N 1
ATOM 3036 C CA . PHE A 1 393 ? -9.368 4.181 -15.683 1.00 85.19 393 PHE A CA 1
ATOM 3037 C C . PHE A 1 393 ? -9.420 3.096 -14.601 1.00 85.19 393 PHE A C 1
ATOM 3039 O O . PHE A 1 393 ? -9.038 3.341 -13.450 1.00 85.19 393 PHE A O 1
ATOM 3046 N N . GLN A 1 394 ? -9.934 1.921 -14.952 1.00 83.50 394 GLN A N 1
ATOM 3047 C CA . GLN A 1 394 ? -9.933 0.754 -14.074 1.00 83.50 394 GLN A CA 1
ATOM 3048 C C . GLN A 1 394 ? -8.532 0.139 -14.001 1.00 83.50 394 GLN A C 1
ATOM 3050 O O . GLN A 1 394 ? -7.648 0.422 -14.812 1.00 83.50 394 GLN A O 1
ATOM 3055 N N . GLU A 1 395 ? -8.312 -0.707 -13.000 1.00 77.50 395 GLU A N 1
ATOM 3056 C CA . GLU A 1 395 ? -7.039 -1.405 -12.843 1.00 77.50 395 GLU A CA 1
ATOM 3057 C C . GLU A 1 395 ? -6.753 -2.316 -14.049 1.00 77.50 395 GLU A C 1
ATOM 3059 O O . GLU A 1 395 ? -7.619 -3.064 -14.500 1.00 77.50 395 GLU A O 1
ATOM 3064 N N . GLY A 1 396 ? -5.538 -2.212 -14.594 1.00 78.19 396 GLY A N 1
ATOM 3065 C CA . GLY A 1 396 ? -5.109 -2.938 -15.792 1.00 78.19 396 GLY A CA 1
ATOM 3066 C C . GLY A 1 396 ? -5.582 -2.342 -17.124 1.00 78.19 396 GLY A C 1
ATOM 3067 O O . GLY A 1 396 ? -5.196 -2.845 -18.177 1.00 78.19 396 GLY A O 1
ATOM 3068 N N . GLU A 1 397 ? -6.378 -1.270 -17.116 1.00 89.38 397 GLU A N 1
ATOM 3069 C CA . GLU A 1 397 ? -6.715 -0.551 -18.344 1.00 89.38 397 GLU A CA 1
ATOM 3070 C C . GLU A 1 397 ? -5.571 0.359 -18.808 1.00 89.38 397 GLU A C 1
ATOM 3072 O O . GLU A 1 397 ? -4.835 0.935 -18.004 1.00 89.38 397 GLU A O 1
ATOM 3077 N N . SER A 1 398 ? -5.442 0.526 -20.124 1.00 88.31 398 SER A N 1
ATOM 3078 C CA . SER A 1 398 ? -4.432 1.395 -20.738 1.00 88.31 398 SER A CA 1
ATOM 3079 C C . SER A 1 398 ? -5.017 2.230 -21.875 1.00 88.31 398 SER A C 1
ATOM 3081 O O . SER A 1 398 ? -5.954 1.816 -22.559 1.00 88.31 398 SER A O 1
ATOM 3083 N N . ILE A 1 399 ? -4.483 3.436 -22.082 1.00 92.69 399 ILE A N 1
ATOM 3084 C CA . ILE A 1 399 ? -4.879 4.294 -23.205 1.00 92.69 399 ILE A CA 1
ATOM 3085 C C . ILE A 1 399 ? -4.173 3.772 -24.455 1.00 92.69 399 ILE A C 1
ATOM 3087 O O . ILE A 1 399 ? -2.949 3.727 -24.492 1.00 92.69 399 ILE A O 1
ATOM 3091 N N . LYS A 1 400 ? -4.941 3.399 -25.481 1.00 91.62 400 LYS A N 1
ATOM 3092 C CA . LYS A 1 400 ? -4.415 2.930 -26.770 1.00 91.62 400 LYS A CA 1
ATOM 3093 C C . LYS A 1 400 ? -4.333 4.060 -27.789 1.00 91.62 400 LYS A C 1
ATOM 3095 O O . LYS A 1 400 ? -3.346 4.190 -28.510 1.00 91.62 400 LYS A O 1
ATOM 3100 N N . HIS A 1 401 ? -5.372 4.888 -27.842 1.00 92.62 401 HIS A N 1
ATOM 3101 C CA . HIS A 1 401 ? -5.410 6.069 -28.696 1.00 92.62 401 HIS A CA 1
ATOM 3102 C C . HIS A 1 401 ? -6.032 7.243 -27.959 1.00 92.62 401 HIS A C 1
ATOM 3104 O O . HIS A 1 401 ? -6.962 7.064 -27.170 1.00 92.62 401 HIS A O 1
ATOM 3110 N N . VAL A 1 402 ? -5.562 8.437 -28.298 1.00 95.06 402 VAL A N 1
ATOM 3111 C CA . VAL A 1 402 ? -6.264 9.677 -27.994 1.00 95.06 402 VAL A CA 1
ATOM 3112 C C . VAL A 1 402 ? -6.692 10.309 -29.307 1.00 95.06 402 VAL A C 1
ATOM 3114 O O . VAL A 1 402 ? -5.920 10.353 -30.269 1.00 95.06 402 VAL A O 1
ATOM 3117 N N . ILE A 1 403 ? -7.943 10.753 -29.347 1.00 94.50 403 ILE A N 1
ATOM 3118 C CA . ILE A 1 403 ? -8.510 11.493 -30.467 1.00 94.50 403 ILE A CA 1
ATOM 3119 C C . ILE A 1 403 ? -8.852 12.882 -29.948 1.00 94.50 403 ILE A C 1
ATOM 3121 O O . ILE A 1 403 ? -9.524 13.013 -28.928 1.00 94.50 403 ILE A O 1
ATOM 3125 N N . VAL A 1 404 ? -8.371 13.921 -30.621 1.00 95.88 404 VAL A N 1
ATOM 3126 C CA . VAL A 1 404 ? -8.743 15.302 -30.305 1.00 95.88 404 VAL A CA 1
ATOM 3127 C C . VAL A 1 404 ? -9.494 15.873 -31.490 1.00 95.88 404 VAL A C 1
ATOM 3129 O O . VAL A 1 404 ? -8.969 15.879 -32.605 1.00 95.88 404 VAL A O 1
ATOM 3132 N N . ARG A 1 405 ? -10.714 16.350 -31.242 1.00 94.50 405 ARG A N 1
ATOM 3133 C CA . ARG A 1 405 ? -11.513 17.102 -32.210 1.00 94.50 405 ARG A CA 1
ATOM 3134 C C . ARG A 1 405 ? -11.342 18.585 -31.960 1.00 94.50 405 ARG A C 1
ATOM 3136 O O . ARG A 1 405 ? -11.429 19.033 -30.813 1.00 94.50 405 ARG A O 1
ATOM 3143 N N . TYR A 1 406 ? -11.061 19.338 -33.011 1.00 94.12 406 TYR A N 1
ATOM 3144 C CA . TYR A 1 406 ? -10.786 20.756 -32.885 1.00 94.12 406 TYR A CA 1
ATOM 3145 C C . TYR A 1 406 ? -11.080 21.534 -34.168 1.00 94.12 406 TYR A C 1
ATOM 3147 O O . TYR A 1 406 ? -10.958 21.041 -35.288 1.00 94.12 406 TYR A O 1
ATOM 3155 N N . GLY A 1 407 ? -11.377 22.814 -33.981 1.00 91.81 407 GLY A N 1
ATOM 3156 C CA . GLY A 1 407 ? -11.475 23.812 -35.035 1.00 91.81 407 GLY A CA 1
ATOM 3157 C C . GLY A 1 407 ? -10.801 25.095 -34.570 1.00 91.81 407 GLY A C 1
ATOM 3158 O O . GLY A 1 407 ? -9.584 25.145 -34.370 1.00 91.81 407 GLY A O 1
ATOM 3159 N N . TYR A 1 408 ? -11.594 26.146 -34.360 1.00 93.62 408 TYR A N 1
ATOM 3160 C CA . TYR A 1 408 ? -11.102 27.387 -33.747 1.00 93.62 408 TYR A CA 1
ATOM 3161 C C . TYR A 1 408 ? -10.644 27.180 -32.304 1.00 93.62 408 TYR A C 1
ATOM 3163 O O . TYR A 1 408 ? -9.671 27.802 -31.887 1.00 93.62 408 TYR A O 1
ATOM 3171 N N . ILE A 1 409 ? -11.296 26.269 -31.589 1.00 94.81 409 ILE A N 1
ATOM 3172 C CA . ILE A 1 409 ? -10.997 25.855 -30.217 1.00 94.81 409 ILE A CA 1
ATOM 3173 C C . ILE A 1 409 ? -11.034 24.320 -30.127 1.00 94.81 409 ILE A C 1
ATOM 3175 O O . ILE A 1 409 ? -11.122 23.650 -31.161 1.00 94.81 409 ILE A O 1
ATOM 3179 N N . VAL A 1 410 ? -10.929 23.754 -28.923 1.00 96.75 410 VAL A N 1
ATOM 3180 C CA . VAL A 1 410 ? -11.031 22.303 -28.710 1.00 96.75 410 VAL A CA 1
ATOM 3181 C C . VAL A 1 410 ? -12.499 21.897 -28.559 1.00 96.75 410 VAL A C 1
ATOM 3183 O O . VAL A 1 410 ? -13.177 22.308 -27.616 1.00 96.75 410 VAL A O 1
ATOM 3186 N N . ASP A 1 411 ? -12.975 21.052 -29.471 1.00 93.38 411 ASP A N 1
ATOM 3187 C CA . ASP A 1 411 ? -14.364 20.589 -29.495 1.00 93.38 411 ASP A CA 1
ATOM 3188 C C . ASP A 1 411 ? -14.562 19.405 -28.551 1.00 93.38 411 ASP A C 1
ATOM 3190 O O . ASP A 1 411 ? -15.485 19.411 -27.735 1.00 93.38 411 ASP A O 1
ATOM 3194 N N . ALA A 1 412 ? -13.671 18.410 -28.631 1.00 95.56 412 ALA A N 1
ATOM 3195 C CA . ALA A 1 412 ? -13.732 17.215 -27.802 1.00 95.56 412 ALA A CA 1
ATOM 3196 C C . ALA A 1 412 ? -12.382 16.513 -27.636 1.00 95.56 412 ALA A C 1
ATOM 3198 O O . ALA A 1 412 ? -11.489 16.609 -28.481 1.00 95.56 412 ALA A O 1
ATOM 3199 N N . ILE A 1 413 ? -12.272 15.744 -26.554 1.00 95.50 413 ILE A N 1
ATOM 3200 C CA . ILE A 1 413 ? -11.202 14.775 -26.321 1.00 95.50 413 ILE A CA 1
ATOM 3201 C C . ILE A 1 413 ? -11.799 13.382 -26.122 1.00 95.50 413 ILE A C 1
ATOM 3203 O O . ILE A 1 413 ? -12.734 13.196 -25.342 1.00 95.50 413 ILE A O 1
ATOM 3207 N N . GLU A 1 414 ? -11.242 12.396 -26.818 1.00 94.94 414 GLU A N 1
ATOM 3208 C CA . GLU A 1 414 ? -11.672 11.004 -26.759 1.00 94.94 414 GLU A CA 1
ATOM 3209 C C . GLU A 1 414 ? -10.508 10.087 -26.389 1.00 94.94 414 GLU A C 1
ATOM 3211 O O . GLU A 1 414 ? -9.397 10.208 -26.908 1.00 94.94 414 GLU A O 1
ATOM 3216 N N . PHE A 1 415 ? -10.784 9.128 -25.511 1.00 95.25 415 PHE A N 1
ATOM 3217 C CA . PHE A 1 415 ? -9.850 8.093 -25.092 1.00 95.25 415 PHE A CA 1
ATOM 3218 C C . PHE A 1 415 ? -10.356 6.741 -25.575 1.00 95.25 415 PHE A C 1
ATOM 3220 O O . PHE A 1 415 ? -11.431 6.299 -25.164 1.00 95.25 415 PHE A O 1
ATOM 3227 N N . VAL A 1 416 ? -9.561 6.067 -26.405 1.00 95.00 416 VAL A N 1
ATOM 3228 C CA . VAL A 1 416 ? -9.752 4.648 -26.719 1.00 95.00 416 VAL A CA 1
ATOM 3229 C C . VAL A 1 416 ? -8.949 3.849 -25.703 1.00 95.00 416 VAL A C 1
ATOM 3231 O O . VAL A 1 416 ? -7.717 3.882 -25.712 1.00 95.00 416 VAL A O 1
ATOM 3234 N N . VAL A 1 417 ? -9.653 3.153 -24.818 1.00 93.19 417 VAL A N 1
ATOM 3235 C CA . VAL A 1 417 ? -9.088 2.434 -23.676 1.00 93.19 417 VAL A CA 1
ATOM 3236 C C . VAL A 1 417 ? -9.117 0.938 -23.957 1.00 93.19 417 VAL A C 1
ATOM 3238 O O . VAL A 1 417 ? -10.155 0.402 -24.343 1.00 93.19 417 VAL A O 1
ATOM 3241 N N . ALA A 1 418 ? -7.978 0.274 -23.772 1.00 90.25 418 ALA A N 1
ATOM 3242 C CA . ALA A 1 418 ? -7.847 -1.175 -23.830 1.00 90.25 418 ALA A CA 1
ATOM 3243 C C . ALA A 1 418 ? -8.026 -1.781 -22.434 1.00 90.25 418 ALA A C 1
ATOM 3245 O O . ALA A 1 418 ? -7.426 -1.312 -21.464 1.00 90.25 418 ALA A O 1
ATOM 3246 N N . LYS A 1 419 ? -8.847 -2.828 -22.351 1.00 89.31 419 LYS A N 1
ATOM 3247 C CA . LYS A 1 419 ? -9.061 -3.653 -21.161 1.00 89.31 419 LYS A CA 1
ATOM 3248 C C . LYS A 1 419 ? -8.002 -4.763 -21.071 1.00 89.31 419 LYS A C 1
ATOM 3250 O O . LYS A 1 419 ? -7.443 -5.148 -22.099 1.00 89.31 419 LYS A O 1
ATOM 3255 N N . PRO A 1 420 ? -7.782 -5.357 -19.882 1.00 82.69 420 PRO A N 1
ATOM 3256 C CA . PRO A 1 420 ? -6.838 -6.467 -19.706 1.00 82.69 420 PRO A CA 1
ATOM 3257 C C . PRO A 1 420 ? -7.101 -7.687 -20.599 1.00 82.69 420 PRO A C 1
ATOM 3259 O O . PRO A 1 420 ? -6.175 -8.412 -20.941 1.00 82.69 420 PRO A O 1
ATOM 3262 N N . ASN A 1 421 ? -8.359 -7.918 -20.984 1.00 83.75 421 ASN A N 1
ATOM 3263 C CA . ASN A 1 421 ? -8.758 -9.021 -21.860 1.00 83.75 421 ASN A CA 1
ATOM 3264 C C . ASN A 1 421 ? -8.538 -8.734 -23.361 1.00 83.75 421 ASN A C 1
ATOM 3266 O O . ASN A 1 421 ? -8.854 -9.587 -24.183 1.00 83.75 421 ASN A O 1
ATOM 3270 N N . GLY A 1 422 ? -8.020 -7.553 -23.720 1.00 81.44 422 GLY A N 1
ATOM 3271 C CA . GLY A 1 422 ? -7.755 -7.137 -25.099 1.00 81.44 422 GLY A CA 1
ATOM 3272 C C . GLY A 1 422 ? -8.873 -6.323 -25.763 1.00 81.44 422 GLY A C 1
ATOM 3273 O O . GLY A 1 422 ? -8.615 -5.683 -26.785 1.00 81.44 422 GLY A O 1
ATOM 3274 N N . ASP A 1 423 ? -10.077 -6.276 -25.182 1.00 89.31 423 ASP A N 1
ATOM 3275 C CA . ASP A 1 423 ? -11.194 -5.485 -25.715 1.00 89.31 423 ASP A CA 1
ATOM 3276 C C . ASP A 1 423 ? -10.932 -3.980 -25.590 1.00 89.31 423 ASP A C 1
ATOM 3278 O O . ASP A 1 423 ? -10.287 -3.523 -24.643 1.00 89.31 423 ASP A O 1
ATOM 3282 N N . THR A 1 424 ? -11.503 -3.177 -26.493 1.00 92.44 424 THR A N 1
ATOM 3283 C CA . THR A 1 424 ? -11.430 -1.711 -26.408 1.00 92.44 424 THR A CA 1
ATOM 3284 C C . THR A 1 424 ? -12.796 -1.060 -26.260 1.00 92.44 424 THR A C 1
ATOM 3286 O O . THR A 1 424 ? -13.797 -1.548 -26.778 1.00 92.44 424 THR A O 1
ATOM 3289 N N . TYR A 1 425 ? -12.836 0.090 -25.593 1.00 92.62 425 TYR A N 1
ATOM 3290 C CA . TYR A 1 425 ? -13.999 0.976 -25.573 1.00 92.62 425 TYR A CA 1
ATOM 3291 C C . TYR A 1 425 ? -13.566 2.441 -25.628 1.00 92.62 425 TYR A C 1
ATOM 3293 O O . TYR A 1 425 ? -12.418 2.770 -25.325 1.00 92.62 425 TYR A O 1
ATOM 3301 N N . THR A 1 426 ? -14.492 3.320 -26.007 1.00 92.81 426 THR A N 1
ATOM 3302 C CA . THR A 1 426 ? -14.213 4.749 -26.192 1.00 92.81 426 THR A CA 1
ATOM 3303 C C . THR A 1 426 ? -14.971 5.589 -25.171 1.00 92.81 426 THR A C 1
ATOM 3305 O O . THR A 1 426 ? -16.142 5.332 -24.876 1.00 92.81 426 THR A O 1
ATOM 3308 N N . LYS A 1 427 ? -14.303 6.609 -24.630 1.00 93.88 427 LYS A N 1
ATOM 3309 C CA . LYS A 1 427 ? -14.914 7.659 -23.806 1.00 93.88 427 LYS A CA 1
ATOM 3310 C C . LYS A 1 427 ? -14.593 9.025 -24.383 1.00 93.88 427 LYS A C 1
ATOM 3312 O O . LYS A 1 427 ? -13.424 9.345 -24.555 1.00 93.88 427 LYS A O 1
ATOM 3317 N N . MET A 1 428 ? -15.632 9.808 -24.646 1.00 93.31 428 MET A N 1
ATOM 3318 C CA . MET A 1 428 ? -15.564 11.127 -25.268 1.00 93.31 428 MET A CA 1
ATOM 3319 C C . MET A 1 428 ? -16.076 12.196 -24.303 1.00 93.31 428 MET A C 1
ATOM 3321 O O . MET A 1 428 ? -17.076 11.981 -23.618 1.00 93.31 428 MET A O 1
ATOM 3325 N N . PHE A 1 429 ? -15.399 13.343 -24.281 1.00 94.88 429 PHE A N 1
ATOM 3326 C CA . PHE A 1 429 ? -15.786 14.536 -23.531 1.00 94.88 429 PHE A CA 1
ATOM 3327 C C . PHE A 1 429 ? -15.703 15.750 -24.457 1.00 94.88 429 PHE A C 1
ATOM 3329 O O . PHE A 1 429 ? -14.610 16.123 -24.882 1.00 94.88 429 PHE A O 1
ATOM 3336 N N . GLY A 1 430 ? -16.848 16.349 -24.784 1.00 91.25 430 GLY A N 1
ATOM 3337 C CA . GLY A 1 430 ? -16.960 17.444 -25.752 1.00 91.25 430 GLY A CA 1
ATOM 3338 C C . GLY A 1 430 ? -18.151 17.288 -26.691 1.00 91.25 430 GLY A C 1
ATOM 3339 O O . GLY A 1 430 ? -19.001 16.425 -26.465 1.00 91.25 430 GLY A O 1
ATOM 3340 N N . GLY A 1 431 ? -18.203 18.128 -27.722 1.00 84.31 431 GLY A N 1
ATOM 3341 C CA . GLY A 1 431 ? -19.242 18.081 -28.753 1.00 84.31 431 GLY A CA 1
ATOM 3342 C C . GLY A 1 431 ? -18.877 17.184 -29.934 1.00 84.31 431 GLY A C 1
ATOM 3343 O O . GLY A 1 431 ? -17.705 17.020 -30.268 1.00 84.31 431 GLY A O 1
ATOM 3344 N N . ASP A 1 432 ? -19.895 16.637 -30.593 1.00 77.19 432 ASP A N 1
ATOM 3345 C CA . ASP A 1 432 ? -19.769 15.793 -31.793 1.00 77.19 432 ASP A CA 1
ATOM 3346 C C . ASP A 1 432 ? -19.799 16.618 -33.089 1.00 77.19 432 ASP A C 1
ATOM 3348 O O . ASP A 1 432 ? -20.373 16.220 -34.096 1.00 77.19 432 ASP A O 1
ATOM 3352 N N . ASN A 1 433 ? -19.201 17.811 -33.061 1.00 71.69 433 ASN A N 1
ATOM 3353 C CA . ASN A 1 433 ? -19.121 18.653 -34.250 1.00 71.69 433 ASN A CA 1
ATOM 3354 C C . ASN A 1 433 ? -18.284 17.926 -35.323 1.00 71.69 433 ASN A C 1
ATOM 3356 O O . ASN A 1 433 ? -17.246 17.332 -35.006 1.00 71.69 433 ASN A O 1
ATOM 3360 N N . GLU A 1 434 ? -18.695 18.003 -36.592 1.00 67.81 434 GLU A N 1
ATOM 3361 C CA . GLU A 1 434 ? -18.009 17.398 -37.754 1.00 67.81 434 GLU A CA 1
ATOM 3362 C C . GLU A 1 434 ? -16.722 18.158 -38.158 1.00 67.81 434 GLU A C 1
ATOM 3364 O O . GLU A 1 434 ? -16.419 18.368 -39.331 1.00 67.81 434 GLU A O 1
ATOM 3369 N N . ASN A 1 435 ? -15.952 18.618 -37.172 1.00 74.44 435 ASN A N 1
ATOM 3370 C CA . ASN A 1 435 ? -14.702 19.344 -37.369 1.00 74.44 435 ASN A CA 1
ATOM 3371 C C . ASN A 1 435 ? -13.496 18.398 -37.501 1.00 74.44 435 ASN A C 1
ATOM 3373 O O . ASN A 1 435 ? -13.604 17.173 -37.410 1.00 74.44 435 ASN A O 1
ATOM 3377 N N . GLN A 1 436 ? -12.308 18.981 -37.713 1.00 82.00 436 GLN A N 1
ATOM 3378 C CA . GLN A 1 436 ? -11.056 18.233 -37.827 1.00 82.00 436 GLN A CA 1
ATOM 3379 C C . GLN A 1 436 ? -10.834 17.367 -36.582 1.00 82.00 436 GLN A C 1
ATOM 3381 O O . GLN A 1 436 ? -10.973 17.827 -35.449 1.00 82.00 436 GLN A O 1
ATOM 3386 N N . SER A 1 437 ? -10.443 16.113 -36.795 1.00 88.12 437 SER A N 1
ATOM 3387 C CA . SER A 1 437 ? -10.029 15.212 -35.727 1.00 88.12 437 SER A CA 1
ATOM 3388 C C . SER A 1 437 ? -8.634 14.679 -36.012 1.00 88.12 437 SER A C 1
ATOM 3390 O O . SER A 1 437 ? -8.266 14.425 -37.160 1.00 88.12 437 SER A O 1
ATOM 3392 N N . ILE A 1 438 ? -7.841 14.518 -34.959 1.00 90.88 438 ILE A N 1
ATOM 3393 C CA . ILE A 1 438 ? -6.543 13.859 -35.041 1.00 90.88 438 ILE A CA 1
ATOM 3394 C C . ILE A 1 438 ? -6.493 12.712 -34.050 1.00 90.88 438 ILE A C 1
ATOM 3396 O O . ILE A 1 438 ? -6.784 12.882 -32.868 1.00 90.88 438 ILE A O 1
ATOM 3400 N N . LYS A 1 439 ? -6.115 11.537 -34.549 1.00 92.38 439 LYS A N 1
ATOM 3401 C CA . LYS A 1 439 ? -5.934 10.319 -33.767 1.00 92.38 439 LYS A CA 1
ATOM 3402 C C . LYS A 1 439 ? -4.453 9.996 -33.697 1.00 92.38 439 LYS A C 1
ATOM 3404 O O . LYS A 1 439 ? -3.812 9.829 -34.730 1.00 92.38 439 LYS A O 1
ATOM 3409 N N . PHE A 1 440 ? -3.930 9.832 -32.491 1.00 90.56 440 PHE A N 1
ATOM 3410 C CA . PHE A 1 440 ? -2.569 9.351 -32.281 1.00 90.56 440 PHE A CA 1
ATOM 3411 C C . PHE A 1 440 ? -2.560 8.185 -31.294 1.00 90.56 440 PHE A C 1
ATOM 3413 O O . PHE A 1 440 ? -3.403 8.081 -30.400 1.00 90.56 440 PHE A O 1
ATOM 3420 N N . ALA A 1 441 ? -1.649 7.244 -31.532 1.00 88.88 441 ALA A N 1
ATOM 3421 C CA . ALA A 1 441 ? -1.533 6.013 -30.766 1.00 88.88 441 ALA A CA 1
ATOM 3422 C C . ALA A 1 441 ? -0.481 6.156 -29.672 1.00 88.88 441 ALA A C 1
ATOM 3424 O O . ALA A 1 441 ? 0.593 6.700 -29.915 1.00 88.88 441 ALA A O 1
ATOM 3425 N N . PHE A 1 442 ? -0.794 5.623 -28.498 1.00 88.94 442 PHE A N 1
ATOM 3426 C CA . PHE A 1 442 ? 0.173 5.458 -27.424 1.00 88.94 442 PHE A CA 1
ATOM 3427 C C . PHE A 1 442 ? 0.972 4.184 -27.706 1.00 88.94 442 PHE A C 1
ATOM 3429 O O . PHE A 1 442 ? 0.403 3.138 -28.036 1.00 88.94 442 PHE A O 1
ATOM 3436 N N . LYS A 1 443 ? 2.297 4.273 -27.615 1.00 87.00 443 LYS A N 1
ATOM 3437 C CA . LYS A 1 443 ? 3.194 3.118 -27.721 1.00 87.00 443 LYS A CA 1
ATOM 3438 C C . LYS A 1 443 ? 3.085 2.244 -26.468 1.00 87.00 443 LYS A C 1
ATOM 3440 O O . LYS A 1 443 ? 2.567 2.664 -25.434 1.00 87.00 443 LYS A O 1
ATOM 3445 N N . SER A 1 444 ? 3.610 1.021 -26.544 1.00 82.56 444 SER A N 1
ATOM 3446 C CA . SER A 1 444 ? 3.715 0.152 -25.365 1.00 82.56 444 SER A CA 1
ATOM 3447 C C . SER A 1 444 ? 4.486 0.865 -24.245 1.00 82.56 444 SER A C 1
ATOM 3449 O O . SER A 1 444 ? 5.552 1.426 -24.493 1.00 82.56 444 SER A O 1
ATOM 3451 N N . GLY A 1 445 ? 3.926 0.893 -23.032 1.00 80.00 445 GLY A N 1
ATOM 3452 C CA . GLY A 1 445 ? 4.505 1.597 -21.879 1.00 80.00 445 GLY A CA 1
ATOM 3453 C C . GLY A 1 445 ? 4.341 3.127 -21.879 1.00 80.00 445 GLY A C 1
ATOM 3454 O O . GLY A 1 445 ? 4.781 3.785 -20.931 1.00 80.00 445 GLY A O 1
ATOM 3455 N N . GLU A 1 446 ? 3.697 3.714 -22.893 1.00 89.62 446 GLU A N 1
ATOM 3456 C CA . GLU A 1 446 ? 3.400 5.147 -22.935 1.00 89.62 446 GLU A CA 1
ATOM 3457 C C . GLU A 1 446 ? 2.237 5.491 -21.990 1.00 89.62 446 GLU A C 1
ATOM 3459 O O . GLU A 1 446 ? 1.173 4.872 -22.016 1.00 89.62 446 GLU A O 1
ATOM 3464 N N . LYS A 1 447 ? 2.440 6.481 -21.121 1.00 89.62 447 LYS A N 1
ATOM 3465 C CA . LYS A 1 447 ? 1.506 6.918 -20.077 1.00 89.62 447 LYS A CA 1
ATOM 3466 C C . LYS A 1 447 ? 1.326 8.434 -20.167 1.00 89.62 447 LYS A C 1
ATOM 3468 O O . LYS A 1 447 ? 2.291 9.167 -20.386 1.00 89.62 447 LYS A O 1
ATOM 3473 N N . LEU A 1 448 ? 0.093 8.902 -19.971 1.00 93.00 448 LEU A N 1
ATOM 3474 C CA . LEU A 1 448 ? -0.235 10.328 -19.888 1.00 93.00 448 LEU A CA 1
ATOM 3475 C C . LEU A 1 448 ? 0.458 10.944 -18.661 1.00 93.00 448 LEU A C 1
ATOM 3477 O O . LEU A 1 448 ? 0.339 10.409 -17.558 1.00 93.00 448 LEU A O 1
ATOM 3481 N N . THR A 1 449 ? 1.152 12.067 -18.843 1.00 92.94 449 THR A N 1
ATOM 3482 C CA . THR A 1 449 ? 1.908 12.743 -17.772 1.00 92.94 449 THR A CA 1
ATOM 3483 C C . THR A 1 449 ? 1.415 14.154 -17.475 1.00 92.94 449 THR A C 1
ATOM 3485 O O . THR A 1 449 ? 1.579 14.612 -16.348 1.00 92.94 449 THR A O 1
ATOM 3488 N N . GLN A 1 450 ? 0.805 14.851 -18.438 1.00 95.00 450 GLN A N 1
ATOM 3489 C CA . GLN A 1 450 ? 0.375 16.240 -18.254 1.00 95.00 450 GLN A CA 1
ATOM 3490 C C . GLN A 1 450 ? -0.571 16.699 -19.370 1.00 95.00 450 GLN A C 1
ATOM 3492 O O . GLN A 1 450 ? -0.419 16.318 -20.532 1.00 95.00 450 GLN A O 1
ATOM 3497 N N . PHE A 1 451 ? -1.503 17.590 -19.020 1.00 97.06 451 PHE A N 1
ATOM 3498 C CA . PHE A 1 451 ? -2.133 18.501 -19.979 1.00 97.06 451 PHE A CA 1
ATOM 3499 C C . PHE A 1 451 ? -1.556 19.905 -19.832 1.00 97.06 451 PHE A C 1
ATOM 3501 O O . PHE A 1 451 ? -1.357 20.380 -18.709 1.00 97.06 451 PHE A O 1
ATOM 3508 N N . SER A 1 452 ? -1.337 20.573 -20.959 1.00 97.88 452 SER A N 1
ATOM 3509 C CA . SER A 1 452 ? -1.048 22.008 -21.019 1.00 97.88 452 SER A CA 1
ATOM 3510 C C . SER A 1 452 ? -1.819 22.656 -22.165 1.00 97.88 452 SER A C 1
ATOM 3512 O O . SER A 1 452 ? -2.357 21.953 -23.017 1.00 97.88 452 SER A O 1
ATOM 3514 N N . GLY A 1 453 ? -1.924 23.981 -22.188 1.00 97.88 453 GLY A N 1
ATOM 3515 C CA . GLY A 1 453 ? -2.630 24.679 -23.257 1.00 97.88 453 GLY A CA 1
ATOM 3516 C C . GLY A 1 453 ? -3.116 26.058 -22.850 1.00 97.88 453 GLY A C 1
ATOM 3517 O O . GLY A 1 453 ? -2.567 26.680 -21.938 1.00 97.88 453 GLY A O 1
ATOM 3518 N N . THR A 1 454 ? -4.168 26.525 -23.517 1.00 98.19 454 THR A N 1
ATOM 3519 C CA . THR A 1 454 ? -4.796 27.821 -23.248 1.00 98.19 454 THR A CA 1
ATOM 3520 C C . THR A 1 454 ? -6.310 27.706 -23.119 1.00 98.19 454 THR A C 1
ATOM 3522 O O . THR A 1 454 ? -6.932 26.823 -23.707 1.00 98.19 454 THR A O 1
ATOM 3525 N N . TYR A 1 455 ? -6.918 28.604 -22.348 1.00 98.06 455 TYR A N 1
ATOM 3526 C CA . TYR A 1 455 ? -8.369 28.729 -22.203 1.00 98.06 455 TYR A CA 1
ATOM 3527 C C . TYR A 1 455 ? -8.775 30.202 -22.114 1.00 98.06 455 TYR A C 1
ATOM 3529 O O . TYR A 1 455 ? -7.948 31.052 -21.789 1.00 98.06 455 TYR A O 1
ATOM 3537 N N . GLY A 1 456 ? -10.034 30.516 -22.401 1.00 95.94 456 GLY A N 1
ATOM 3538 C CA . GLY A 1 456 ? -10.549 31.885 -22.342 1.00 95.94 456 GLY A CA 1
ATOM 3539 C C . GLY A 1 456 ? -11.981 31.984 -22.853 1.00 95.94 456 GLY A C 1
ATOM 3540 O O . GLY A 1 456 ? -12.608 30.970 -23.156 1.00 95.94 456 GLY A O 1
ATOM 3541 N N . ASN A 1 457 ? -12.499 33.203 -22.953 1.00 96.81 457 ASN A N 1
ATOM 3542 C CA . ASN A 1 457 ? -13.886 33.460 -23.328 1.00 96.81 457 ASN A CA 1
ATOM 3543 C C . ASN A 1 457 ? -14.051 33.380 -24.847 1.00 96.81 457 ASN A C 1
ATOM 3545 O O . ASN A 1 457 ? -13.448 34.163 -25.576 1.00 96.81 457 ASN A O 1
ATOM 3549 N N . TYR A 1 458 ? -14.865 32.450 -25.335 1.00 94.75 458 TYR A N 1
ATOM 3550 C CA . TYR A 1 458 ? -15.077 32.256 -26.765 1.00 94.75 458 TYR A CA 1
ATOM 3551 C C . TYR A 1 458 ? -16.260 33.082 -27.278 1.00 94.75 458 TYR A C 1
ATOM 3553 O O . TYR A 1 458 ? -17.414 32.856 -26.899 1.00 94.75 458 TYR A O 1
ATOM 3561 N N . LYS A 1 459 ? -15.981 34.022 -28.187 1.00 92.38 459 LYS A N 1
ATOM 3562 C CA . LYS A 1 459 ? -16.955 35.033 -28.634 1.00 92.38 459 LYS A CA 1
ATOM 3563 C C . LYS A 1 459 ? -18.159 34.480 -29.396 1.00 92.38 459 LYS A C 1
ATOM 3565 O O . LYS A 1 459 ? -19.212 35.105 -29.421 1.00 92.38 459 LYS A O 1
ATOM 3570 N N . TYR A 1 460 ? -18.023 33.294 -29.990 1.00 88.81 460 TYR A N 1
ATOM 3571 C CA . TYR A 1 460 ? -19.080 32.665 -30.788 1.00 88.81 460 TYR A CA 1
ATOM 3572 C C . TYR A 1 460 ? -19.979 31.711 -29.987 1.00 88.81 460 TYR A C 1
ATOM 3574 O O . TYR A 1 460 ? -20.915 31.152 -30.544 1.00 88.81 460 TYR A O 1
ATOM 3582 N N . GLN A 1 461 ? -19.730 31.547 -28.683 1.00 85.19 461 GLN A N 1
ATOM 3583 C CA . GLN A 1 461 ? -20.526 30.703 -27.785 1.00 85.19 461 GLN A CA 1
ATOM 3584 C C . GLN A 1 461 ? -20.904 31.491 -26.522 1.00 85.19 461 GLN A C 1
ATOM 3586 O O . GLN A 1 461 ? -20.606 31.090 -25.400 1.00 85.19 461 GLN A O 1
ATOM 3591 N N . GLY A 1 462 ? -21.498 32.675 -26.700 1.00 84.19 462 GLY A N 1
ATOM 3592 C CA . GLY A 1 462 ? -21.982 33.498 -25.586 1.00 84.19 462 GLY A CA 1
ATOM 3593 C C . GLY A 1 462 ? -20.901 33.895 -24.572 1.00 84.19 462 GLY A C 1
ATOM 3594 O O . GLY A 1 462 ? -21.197 33.984 -23.383 1.00 84.19 462 GLY A O 1
ATOM 3595 N N . ASN A 1 463 ? -19.651 34.087 -25.017 1.00 87.62 463 ASN A N 1
ATOM 3596 C CA . ASN A 1 463 ? -18.492 34.406 -24.170 1.00 87.62 463 ASN A CA 1
ATOM 3597 C C . ASN A 1 463 ? -18.203 33.380 -23.060 1.00 87.62 463 ASN A C 1
ATOM 3599 O O . ASN A 1 463 ? -17.603 33.716 -22.037 1.00 87.62 463 ASN A O 1
ATOM 3603 N N . GLN A 1 464 ? -18.592 32.119 -23.257 1.00 89.62 464 GLN A N 1
ATOM 3604 C CA . GLN A 1 464 ? -18.266 31.041 -22.327 1.00 89.62 464 GLN A CA 1
ATOM 3605 C C . GLN A 1 464 ? -16.757 30.777 -22.277 1.00 89.62 464 GLN A C 1
ATOM 3607 O O . GLN A 1 464 ? -16.061 30.855 -23.289 1.00 89.62 464 GLN A O 1
ATOM 3612 N N . CYS A 1 465 ? -16.259 30.437 -21.088 1.00 94.12 465 CYS A N 1
ATOM 3613 C CA . CYS A 1 465 ? -14.866 30.063 -20.873 1.00 94.12 465 CYS A CA 1
ATOM 3614 C C . CYS A 1 465 ? -14.624 28.629 -21.374 1.00 94.12 465 CYS A C 1
ATOM 3616 O O . CYS A 1 465 ? -15.165 27.688 -20.796 1.00 94.12 465 CYS A O 1
ATOM 3618 N N . LEU A 1 466 ? -13.833 28.464 -22.439 1.00 96.25 466 LEU A N 1
ATOM 3619 C CA . LEU A 1 466 ? -13.592 27.187 -23.125 1.00 96.25 466 LEU A CA 1
ATOM 3620 C C . LEU A 1 466 ? -12.095 26.884 -23.256 1.00 96.25 466 LEU A C 1
ATOM 3622 O O . LEU A 1 466 ? -11.261 27.795 -23.216 1.00 96.25 466 LEU A O 1
ATOM 3626 N N . ILE A 1 467 ? -11.750 25.608 -23.458 1.00 98.06 467 ILE A N 1
ATOM 3627 C CA . ILE A 1 467 ? -10.385 25.202 -23.806 1.00 98.06 467 ILE A CA 1
ATOM 3628 C C . ILE A 1 467 ? -10.087 25.644 -25.242 1.00 98.06 467 ILE A C 1
ATOM 3630 O O . ILE A 1 467 ? -10.632 25.122 -26.213 1.00 98.06 467 ILE A O 1
ATOM 3634 N N . ALA A 1 468 ? -9.195 26.621 -25.373 1.00 96.88 468 ALA A N 1
ATOM 3635 C CA . ALA A 1 468 ? -8.813 27.218 -26.644 1.00 96.88 468 ALA A CA 1
ATOM 3636 C C . ALA A 1 468 ? -7.768 26.372 -27.375 1.00 96.88 468 ALA A C 1
ATOM 3638 O O . ALA A 1 468 ? -7.883 26.153 -28.581 1.00 96.88 468 ALA A O 1
ATOM 3639 N N . THR A 1 469 ? -6.768 25.882 -26.636 1.00 97.94 469 THR A N 1
ATOM 3640 C CA . THR A 1 469 ? -5.775 24.936 -27.146 1.00 97.94 469 THR A CA 1
ATOM 3641 C C . THR A 1 469 ? -5.420 23.885 -26.099 1.00 97.94 469 THR A C 1
ATOM 3643 O O . THR A 1 469 ? -5.457 24.173 -24.902 1.00 97.94 469 THR A O 1
ATOM 3646 N N . ILE A 1 470 ? -5.047 22.677 -26.533 1.00 97.50 470 ILE A N 1
ATOM 3647 C CA . ILE A 1 470 ? -4.575 21.608 -25.641 1.00 97.50 470 ILE A CA 1
ATOM 3648 C C . ILE A 1 470 ? -3.370 20.862 -26.221 1.00 97.50 470 ILE A C 1
ATOM 3650 O O . ILE A 1 470 ? -3.337 20.514 -27.399 1.00 97.50 470 ILE A O 1
ATOM 3654 N N . LYS A 1 471 ? -2.385 20.589 -25.370 1.00 97.62 471 LYS A N 1
ATOM 3655 C CA . LYS A 1 471 ? -1.274 19.666 -25.589 1.00 97.62 471 LYS A CA 1
ATOM 3656 C C . LYS A 1 471 ? -1.358 18.510 -24.608 1.00 97.62 471 LYS A C 1
ATOM 3658 O O . LYS A 1 471 ? -1.662 18.694 -23.426 1.00 97.62 471 LYS A O 1
ATOM 3663 N N . ILE A 1 472 ? -1.049 17.323 -25.111 1.00 97.06 472 ILE A N 1
ATOM 3664 C CA . ILE A 1 472 ? -1.124 16.063 -24.375 1.00 97.06 472 ILE A CA 1
ATOM 3665 C C . ILE A 1 472 ? 0.292 15.517 -24.248 1.00 97.06 472 ILE A C 1
ATOM 3667 O O . ILE A 1 472 ? 0.894 15.130 -25.243 1.00 97.06 472 ILE A O 1
ATOM 3671 N N . HIS A 1 473 ? 0.837 15.523 -23.035 1.00 95.62 473 HIS A N 1
ATOM 3672 C CA . HIS A 1 473 ? 2.208 15.099 -22.762 1.00 95.62 473 HIS A CA 1
ATOM 3673 C C . HIS A 1 473 ? 2.228 13.666 -22.242 1.00 95.62 473 HIS A C 1
ATOM 3675 O O . HIS A 1 473 ? 1.371 13.274 -21.443 1.00 95.62 473 HIS A O 1
ATOM 3681 N N . THR A 1 474 ? 3.221 12.895 -22.674 1.00 94.62 474 THR A N 1
ATOM 3682 C CA . THR A 1 474 ? 3.436 11.518 -22.218 1.00 94.62 474 THR A CA 1
ATOM 3683 C C . THR A 1 474 ? 4.876 11.328 -21.753 1.00 94.62 474 THR A C 1
ATOM 3685 O O . THR A 1 474 ? 5.746 12.160 -22.008 1.00 94.62 474 THR A O 1
ATOM 3688 N N . ASN A 1 475 ? 5.152 10.226 -21.057 1.00 89.44 475 ASN A N 1
ATOM 3689 C CA . ASN A 1 475 ? 6.520 9.849 -20.682 1.00 89.44 475 ASN A CA 1
ATOM 3690 C C . ASN A 1 475 ? 7.426 9.592 -21.902 1.00 89.44 475 ASN A C 1
ATOM 3692 O O . ASN A 1 475 ? 8.632 9.787 -21.794 1.00 89.44 475 ASN A O 1
ATOM 3696 N N . LEU A 1 476 ? 6.867 9.178 -23.047 1.00 91.19 476 LEU A N 1
ATOM 3697 C CA . LEU A 1 476 ? 7.624 8.945 -24.286 1.00 91.19 476 LEU A CA 1
ATOM 3698 C C . LEU A 1 476 ? 7.588 10.128 -25.266 1.00 91.19 476 LEU A C 1
ATOM 3700 O O . LEU A 1 476 ? 8.391 10.177 -26.195 1.00 91.19 476 LEU A O 1
ATOM 3704 N N . CYS A 1 477 ? 6.700 11.101 -25.050 1.00 91.38 477 CYS A N 1
ATOM 3705 C CA . CYS A 1 477 ? 6.642 12.363 -25.782 1.00 91.38 477 CYS A CA 1
ATOM 3706 C C . CYS A 1 477 ? 6.529 13.551 -24.801 1.00 91.38 477 CYS A C 1
ATOM 3708 O O . CYS A 1 477 ? 5.452 14.145 -24.655 1.00 91.38 477 CYS A O 1
ATOM 3710 N N . PRO A 1 478 ? 7.628 13.935 -24.117 1.00 89.31 478 PRO A N 1
ATOM 3711 C CA . PRO A 1 478 ? 7.603 15.027 -23.140 1.00 89.31 478 PRO A CA 1
ATOM 3712 C C . PRO A 1 478 ? 7.295 16.399 -23.757 1.00 89.31 478 PRO A C 1
ATOM 3714 O O . PRO A 1 478 ? 6.713 17.255 -23.093 1.00 89.31 478 PRO A O 1
ATOM 3717 N N . SER A 1 479 ? 7.640 16.612 -25.033 1.00 90.75 479 SER A N 1
ATOM 3718 C CA . SER A 1 479 ? 7.304 17.830 -25.791 1.00 90.75 479 SER A CA 1
ATOM 3719 C C . SER A 1 479 ? 5.797 17.990 -26.049 1.00 90.75 479 SER A C 1
ATOM 3721 O O . SER A 1 479 ? 5.328 19.115 -26.249 1.00 90.75 479 SER A O 1
ATOM 3723 N N . GLY A 1 480 ? 5.048 16.886 -25.974 1.00 92.31 480 GLY A N 1
ATOM 3724 C CA . GLY A 1 480 ? 3.597 16.816 -26.090 1.00 92.31 480 GLY A CA 1
ATOM 3725 C C . GLY A 1 480 ? 3.077 16.744 -27.528 1.00 92.31 480 GLY A C 1
ATOM 3726 O O . GLY A 1 480 ? 3.628 17.344 -28.449 1.00 92.31 480 GLY A O 1
ATOM 3727 N N . TYR A 1 481 ? 1.961 16.039 -27.701 1.00 94.44 481 TYR A N 1
ATOM 3728 C CA . TYR A 1 481 ? 1.161 16.036 -28.923 1.00 94.44 481 TYR A CA 1
ATOM 3729 C C . TYR A 1 481 ? 0.282 17.296 -28.957 1.00 94.44 481 TYR A C 1
ATOM 3731 O O . TYR A 1 481 ? -0.453 17.553 -28.000 1.00 94.44 481 TYR A O 1
ATOM 3739 N N . GLY A 1 482 ? 0.355 18.078 -30.038 1.00 92.62 482 GLY A N 1
ATOM 3740 C CA . GLY A 1 482 ? -0.385 19.336 -30.211 1.00 92.62 482 GLY A CA 1
ATOM 3741 C C . GLY A 1 482 ? 0.525 20.573 -30.345 1.00 92.62 482 GLY A C 1
ATOM 3742 O O . GLY A 1 482 ? 1.719 20.436 -30.610 1.00 92.62 482 GLY A O 1
ATOM 3743 N N . PRO A 1 483 ? 0.005 21.801 -30.149 1.00 94.81 483 PRO A N 1
ATOM 3744 C CA . PRO A 1 483 ? -1.305 22.111 -29.586 1.00 94.81 483 PRO A CA 1
ATOM 3745 C C . PRO A 1 483 ? -2.433 21.857 -30.588 1.00 94.81 483 PRO A C 1
ATOM 3747 O O . PRO A 1 483 ? -2.301 22.145 -31.773 1.00 94.81 483 PRO A O 1
ATOM 3750 N N . PHE A 1 484 ? -3.545 21.328 -30.097 1.00 95.25 484 PHE A N 1
ATOM 3751 C CA . PHE A 1 484 ? -4.778 21.151 -30.857 1.00 95.25 484 PHE A CA 1
ATOM 3752 C C . PHE A 1 484 ? -5.765 22.260 -30.498 1.00 95.25 484 PHE A C 1
ATOM 3754 O O . PHE A 1 484 ? -5.816 22.668 -29.340 1.00 95.25 484 PHE A O 1
ATOM 3761 N N . GLY A 1 485 ? -6.530 22.738 -31.482 1.00 93.62 485 GLY A N 1
ATOM 3762 C CA . GLY A 1 485 ? -7.273 24.003 -31.415 1.00 93.62 485 GLY A CA 1
ATOM 3763 C C . GLY A 1 485 ? -6.445 25.173 -31.956 1.00 93.62 485 GLY A C 1
ATOM 3764 O O . GLY A 1 485 ? -5.237 25.245 -31.736 1.00 93.62 485 GLY A O 1
ATOM 3765 N N . ARG A 1 486 ? -7.078 26.088 -32.702 1.00 94.38 486 ARG A N 1
ATOM 3766 C CA . ARG A 1 486 ? -6.394 27.250 -33.311 1.00 94.38 486 ARG A CA 1
ATOM 3767 C C . ARG A 1 486 ? -6.328 28.478 -32.394 1.00 94.38 486 ARG A C 1
ATOM 3769 O O . ARG A 1 486 ? -5.684 29.457 -32.752 1.00 94.38 486 ARG A O 1
ATOM 3776 N N . GLY A 1 487 ? -7.009 28.454 -31.245 1.00 92.31 487 GLY A N 1
ATOM 3777 C CA . GLY A 1 487 ? -7.120 29.588 -30.321 1.00 92.31 487 GLY A CA 1
ATOM 3778 C C . GLY A 1 487 ? -7.833 30.815 -30.906 1.00 92.31 487 GLY A C 1
ATOM 3779 O O . GLY A 1 487 ? -7.614 31.933 -30.445 1.00 92.31 487 GLY A O 1
ATOM 3780 N N . MET A 1 488 ? -8.658 30.636 -31.940 1.00 93.50 488 MET A N 1
ATOM 3781 C CA . MET A 1 488 ? -9.261 31.746 -32.681 1.00 93.50 488 MET A CA 1
ATOM 3782 C C . MET A 1 488 ? -10.561 32.222 -32.040 1.00 93.50 488 MET A C 1
ATOM 3784 O O . MET A 1 488 ? -11.402 31.414 -31.666 1.00 93.50 488 MET A O 1
ATOM 3788 N N . GLY A 1 489 ? -10.756 33.541 -31.954 1.00 92.75 489 GLY A N 1
ATOM 3789 C CA . GLY A 1 489 ? -11.973 34.125 -31.375 1.00 92.75 489 GLY A CA 1
ATOM 3790 C C . GLY A 1 489 ? -12.091 33.963 -29.857 1.00 92.75 489 GLY A C 1
ATOM 3791 O O . GLY A 1 489 ? -13.204 34.002 -29.337 1.00 92.75 489 GLY A O 1
ATOM 3792 N N . VAL A 1 490 ? -10.964 33.761 -29.168 1.00 95.75 490 VAL A N 1
ATOM 3793 C CA . VAL A 1 490 ? -10.894 33.628 -27.711 1.00 95.75 490 VAL A CA 1
ATOM 3794 C C . VAL A 1 490 ? -10.310 34.899 -27.099 1.00 95.75 490 VAL A C 1
ATOM 3796 O O . VAL A 1 490 ? -9.237 35.351 -27.492 1.00 95.75 490 VAL A O 1
ATOM 3799 N N . GLU A 1 491 ? -11.006 35.453 -26.116 1.00 94.88 491 GLU A N 1
ATOM 3800 C CA . GLU A 1 491 ? -10.609 36.628 -25.342 1.00 94.88 491 GLU A CA 1
ATOM 3801 C C . GLU A 1 491 ? -10.188 36.230 -23.920 1.00 94.88 491 GLU A C 1
ATOM 3803 O O . GLU A 1 491 ? -10.522 35.147 -23.438 1.00 94.88 491 GLU A O 1
ATOM 3808 N N . HIS A 1 492 ? -9.457 37.106 -23.220 1.00 94.00 492 HIS A N 1
ATOM 3809 C CA . HIS A 1 492 ? -8.947 36.848 -21.861 1.00 94.00 492 HIS A CA 1
ATOM 3810 C C . HIS A 1 492 ? -8.153 35.536 -21.742 1.00 94.00 492 HIS A C 1
ATOM 3812 O O . HIS A 1 492 ? -8.307 34.785 -20.776 1.00 94.00 492 HIS A O 1
ATOM 3818 N N . VAL A 1 493 ? -7.312 35.258 -22.743 1.00 95.88 493 VAL A N 1
ATOM 3819 C CA . VAL A 1 493 ? -6.565 34.003 -22.859 1.00 95.88 493 VAL A CA 1
ATOM 3820 C C . VAL A 1 493 ? -5.647 33.801 -21.653 1.00 95.88 493 VAL A C 1
ATOM 3822 O O . VAL A 1 493 ? -4.849 34.668 -21.299 1.00 95.88 493 VAL A O 1
ATOM 3825 N N . ARG A 1 494 ? -5.738 32.622 -21.040 1.00 96.00 494 ARG A N 1
ATOM 3826 C CA . ARG A 1 494 ? -4.893 32.177 -19.932 1.00 96.00 494 ARG A CA 1
ATOM 3827 C C . ARG A 1 494 ? -4.214 30.869 -20.291 1.00 96.00 494 ARG A C 1
ATOM 3829 O O . ARG A 1 494 ? -4.845 29.957 -20.823 1.00 96.00 494 ARG A O 1
ATOM 3836 N N . ASN A 1 495 ? -2.938 30.769 -19.945 1.00 96.88 495 ASN A N 1
ATOM 3837 C CA . ASN A 1 495 ? -2.192 29.525 -20.061 1.00 96.88 495 ASN A CA 1
ATOM 3838 C C . ASN A 1 495 ? -2.546 28.602 -18.896 1.00 96.88 495 ASN A C 1
ATOM 3840 O O . ASN A 1 495 ? -2.768 29.053 -17.769 1.00 96.88 495 ASN A O 1
ATOM 3844 N N . PHE A 1 496 ? -2.546 27.302 -19.154 1.00 97.25 496 PHE A N 1
ATOM 3845 C CA . PHE A 1 496 ? -2.623 26.295 -18.113 1.00 97.25 496 PHE A CA 1
ATOM 3846 C C . PHE A 1 496 ? -1.610 25.191 -18.348 1.00 97.25 496 PHE A C 1
ATOM 3848 O O . PHE A 1 496 ? -1.210 24.893 -19.474 1.00 97.25 496 PHE A O 1
ATOM 3855 N N . SER A 1 497 ? -1.212 24.571 -17.248 1.00 94.75 497 SER A N 1
ATOM 3856 C CA . SER A 1 497 ? -0.361 23.402 -17.263 1.00 94.75 497 SER A CA 1
ATOM 3857 C C . SER A 1 497 ? -0.576 22.610 -15.985 1.00 94.75 497 SER A C 1
ATOM 3859 O O . SER A 1 497 ? -0.744 23.182 -14.905 1.00 94.75 497 SER A O 1
ATOM 3861 N N . THR A 1 498 ? -0.569 21.288 -16.110 1.00 93.19 498 THR A N 1
ATOM 3862 C CA . THR A 1 498 ? -0.472 20.409 -14.945 1.00 93.19 498 THR A CA 1
ATOM 3863 C C . THR A 1 498 ? 0.846 20.696 -14.218 1.00 93.19 498 THR A C 1
ATOM 3865 O O . THR A 1 498 ? 1.886 20.693 -14.882 1.00 93.19 498 THR A O 1
ATOM 3868 N N . PRO A 1 499 ? 0.845 20.953 -12.895 1.00 85.75 499 PRO A N 1
ATOM 3869 C CA . PRO A 1 499 ? 2.078 21.210 -12.163 1.00 85.75 499 PRO A CA 1
ATOM 3870 C C . PRO A 1 499 ? 2.922 19.934 -12.099 1.00 85.75 499 PRO A C 1
ATOM 3872 O O . PRO A 1 499 ? 2.435 18.878 -11.704 1.00 85.75 499 PRO A O 1
ATOM 3875 N N . LEU A 1 500 ? 4.189 20.044 -12.494 1.00 83.75 500 LEU A N 1
ATOM 3876 C CA . LEU A 1 500 ? 5.173 18.965 -12.424 1.00 83.75 500 LEU A CA 1
ATOM 3877 C C . LEU A 1 500 ? 6.180 19.235 -11.290 1.00 83.75 500 LEU A C 1
ATOM 3879 O O . LEU A 1 500 ? 6.457 20.403 -11.009 1.00 83.75 500 LEU A O 1
ATOM 3883 N N . PRO A 1 501 ? 6.762 18.191 -10.667 1.00 82.19 501 PRO A N 1
ATOM 3884 C CA . PRO A 1 501 ? 6.521 16.767 -10.917 1.00 82.19 501 PRO A CA 1
ATOM 3885 C C . PRO A 1 501 ? 5.209 16.268 -10.290 1.00 82.19 501 PRO A C 1
ATOM 3887 O O . PRO A 1 501 ? 4.791 16.726 -9.228 1.00 82.19 501 PRO A O 1
ATOM 3890 N N . LEU A 1 502 ? 4.572 15.289 -10.937 1.00 82.31 502 LEU A N 1
ATOM 3891 C CA . LEU A 1 502 ? 3.438 14.576 -10.350 1.00 82.31 502 LEU A CA 1
ATOM 3892 C C . LEU A 1 502 ? 3.924 13.493 -9.386 1.00 82.31 502 LEU A C 1
ATOM 3894 O O . LEU A 1 502 ? 4.804 12.704 -9.717 1.00 82.31 502 LEU A O 1
ATOM 3898 N N . ASN A 1 503 ? 3.273 13.383 -8.228 1.00 76.31 503 ASN A N 1
ATOM 3899 C CA . ASN A 1 503 ? 3.562 12.353 -7.223 1.00 76.31 503 ASN A CA 1
ATOM 3900 C C . ASN A 1 503 ? 2.866 11.010 -7.530 1.00 76.31 503 ASN A C 1
ATOM 3902 O O . ASN A 1 503 ? 2.370 10.340 -6.623 1.00 76.31 503 ASN A O 1
ATOM 3906 N N . GLY A 1 504 ? 2.766 10.638 -8.808 1.00 82.50 504 GLY A N 1
ATOM 3907 C CA . GLY A 1 504 ? 2.194 9.368 -9.251 1.00 82.50 504 GLY A CA 1
ATOM 3908 C C . GLY A 1 504 ? 1.564 9.394 -10.645 1.00 82.50 504 GLY A C 1
ATOM 3909 O O . GLY A 1 504 ? 1.556 10.439 -11.298 1.00 82.50 504 GLY A O 1
ATOM 3910 N N . PRO A 1 505 ? 1.050 8.247 -11.129 1.00 87.62 505 PRO A N 1
ATOM 3911 C CA . PRO A 1 505 ? 0.494 8.142 -12.468 1.00 87.62 505 PRO A CA 1
ATOM 3912 C C . PRO A 1 505 ? -0.874 8.815 -12.553 1.00 87.62 505 PRO A C 1
ATOM 3914 O O . PRO A 1 505 ? -1.659 8.822 -11.595 1.00 87.62 505 PRO A O 1
ATOM 3917 N N . ILE A 1 506 ? -1.185 9.320 -13.744 1.00 90.25 506 ILE A N 1
ATOM 3918 C CA . ILE A 1 506 ? -2.527 9.784 -14.070 1.00 90.25 506 ILE A CA 1
ATOM 3919 C C . ILE A 1 506 ? -3.440 8.564 -14.222 1.00 90.25 506 ILE A C 1
ATOM 3921 O O . ILE A 1 506 ? -3.182 7.675 -15.027 1.00 90.25 506 ILE A O 1
ATOM 3925 N N . VAL A 1 507 ? -4.510 8.525 -13.432 1.00 90.44 507 VAL A N 1
ATOM 3926 C CA . VAL A 1 507 ? -5.502 7.438 -13.375 1.00 90.44 507 VAL A CA 1
ATOM 3927 C C . VAL A 1 507 ? -6.893 7.881 -13.812 1.00 90.44 507 VAL A C 1
ATOM 3929 O O . VAL A 1 507 ? -7.867 7.149 -13.652 1.00 90.44 507 VAL A O 1
ATOM 3932 N N . GLY A 1 508 ? -7.019 9.084 -14.360 1.00 93.06 508 GLY A N 1
ATOM 3933 C CA . GLY A 1 508 ? -8.288 9.556 -14.885 1.00 93.06 508 GLY A CA 1
ATOM 3934 C C . GLY A 1 508 ? -8.282 11.023 -15.266 1.00 93.06 508 GLY A C 1
ATOM 3935 O O . GLY A 1 508 ? -7.307 11.743 -15.047 1.00 93.06 508 GLY A O 1
ATOM 3936 N N . VAL A 1 509 ? -9.419 11.457 -15.789 1.00 95.31 509 VAL A N 1
ATOM 3937 C CA . VAL A 1 509 ? -9.696 12.826 -16.214 1.00 95.31 509 VAL A CA 1
ATOM 3938 C C . VAL A 1 509 ? -11.054 13.275 -15.686 1.00 95.31 509 VAL A C 1
ATOM 3940 O O . VAL A 1 509 ? -11.956 12.469 -15.463 1.00 95.31 509 VAL A O 1
ATOM 3943 N N . PHE A 1 510 ? -11.215 14.567 -15.459 1.00 96.38 510 PHE A N 1
ATOM 3944 C CA . PHE A 1 510 ? -12.482 15.155 -15.031 1.00 96.38 510 PHE A CA 1
ATOM 3945 C C . PHE A 1 510 ? -12.608 16.570 -15.580 1.00 96.38 510 PHE A C 1
ATOM 3947 O O . PHE A 1 510 ? -11.620 17.129 -16.047 1.00 96.38 510 PHE A O 1
ATOM 3954 N N . GLY A 1 511 ? -13.797 17.152 -15.517 1.00 96.19 511 GLY A N 1
ATOM 3955 C CA . GLY A 1 511 ? -13.999 18.525 -15.953 1.00 96.19 511 GLY A CA 1
ATOM 3956 C C . GLY A 1 511 ? -15.436 18.784 -16.353 1.00 96.19 511 GLY A C 1
ATOM 3957 O O . GLY A 1 511 ? -16.378 18.190 -15.812 1.00 96.19 511 GLY A O 1
ATOM 3958 N N . ARG A 1 512 ? -15.592 19.687 -17.315 1.00 94.44 512 ARG A N 1
ATOM 3959 C CA . ARG A 1 512 ? -16.882 20.075 -17.852 1.00 94.44 512 ARG A CA 1
ATOM 3960 C C . ARG A 1 512 ? -16.852 20.124 -19.372 1.00 94.44 512 ARG A C 1
ATOM 3962 O O . ARG A 1 512 ? -15.899 20.617 -19.969 1.00 94.44 512 ARG A O 1
ATOM 3969 N N . HIS A 1 513 ? -17.919 19.650 -19.996 1.00 93.94 513 HIS A N 1
ATOM 3970 C CA . HIS A 1 513 ? -18.135 19.852 -21.422 1.00 93.94 513 HIS A CA 1
ATOM 3971 C C . HIS A 1 513 ? -19.613 20.070 -21.745 1.00 93.94 513 HIS A C 1
ATOM 3973 O O . HIS A 1 513 ? -20.501 19.664 -20.993 1.00 93.94 513 HIS A O 1
ATOM 3979 N N . HIS A 1 514 ? -19.864 20.676 -22.897 1.00 89.12 514 HIS A N 1
ATOM 3980 C CA . HIS A 1 514 ? -21.175 20.695 -23.534 1.00 89.12 514 HIS A CA 1
ATOM 3981 C C . HIS A 1 514 ? -20.964 20.504 -25.040 1.00 89.12 514 HIS A C 1
ATOM 3983 O O . HIS A 1 514 ? -20.422 19.472 -25.428 1.00 89.12 514 HIS A O 1
ATOM 3989 N N . ASN A 1 515 ? -21.279 21.509 -25.861 1.00 88.12 515 ASN A N 1
ATOM 3990 C CA . ASN A 1 515 ? -20.972 21.528 -27.297 1.00 88.12 515 ASN A CA 1
ATOM 3991 C C . ASN A 1 515 ? -19.464 21.629 -27.595 1.00 88.12 515 ASN A C 1
ATOM 3993 O O . ASN A 1 515 ? -19.046 21.385 -28.721 1.00 88.12 515 ASN A O 1
ATOM 3997 N N . TYR A 1 516 ? -18.663 22.003 -26.595 1.00 94.06 516 TYR A N 1
ATOM 3998 C CA . TYR A 1 516 ? -17.206 22.105 -26.654 1.00 94.06 516 TYR A CA 1
ATOM 3999 C C . TYR A 1 516 ? -16.603 21.609 -25.336 1.00 94.06 516 TYR A C 1
ATOM 4001 O O . TYR A 1 516 ? -17.314 21.456 -24.331 1.00 94.06 516 TYR A O 1
ATOM 4009 N N . LEU A 1 517 ? -15.287 21.400 -25.314 1.00 96.44 517 LEU A N 1
ATOM 4010 C CA . LEU A 1 517 ? -14.563 21.117 -24.081 1.00 96.44 517 LEU A CA 1
ATOM 4011 C C . LEU A 1 517 ? -14.425 22.412 -23.263 1.00 96.44 517 LEU A C 1
ATOM 4013 O O . LEU A 1 517 ? -13.654 23.309 -23.608 1.00 96.44 517 LEU A O 1
ATOM 4017 N N . GLU A 1 518 ? -15.184 22.526 -22.172 1.00 96.00 518 GLU A N 1
ATOM 4018 C CA . GLU A 1 518 ? -15.185 23.733 -21.337 1.00 96.00 518 GLU A CA 1
ATOM 4019 C C . GLU A 1 518 ? -14.031 23.731 -20.329 1.00 96.00 518 GLU A C 1
ATOM 4021 O O . GLU A 1 518 ? -13.413 24.766 -20.070 1.00 96.00 518 GLU A O 1
ATOM 4026 N N . SER A 1 519 ? -13.745 22.573 -19.729 1.00 97.25 519 SER A N 1
ATOM 4027 C CA . SER A 1 519 ? -12.645 22.418 -18.784 1.00 97.25 519 SER A CA 1
ATOM 4028 C C . SER A 1 519 ? -12.130 20.986 -18.703 1.00 97.25 519 SER A C 1
ATOM 4030 O O . SER A 1 519 ? -12.875 20.033 -18.926 1.00 97.25 519 SER A O 1
ATOM 4032 N N . VAL A 1 520 ? -10.850 20.835 -18.355 1.00 97.06 520 VAL A N 1
ATOM 4033 C CA . VAL A 1 520 ? -10.180 19.536 -18.210 1.00 97.06 520 VAL A CA 1
ATOM 4034 C C . VAL A 1 520 ? -9.254 19.529 -17.000 1.00 97.06 520 VAL A C 1
ATOM 4036 O O . VAL A 1 520 ? -8.540 20.488 -16.724 1.00 97.06 520 VAL A O 1
ATOM 4039 N N . GLY A 1 521 ? -9.247 18.429 -16.269 1.00 96.06 521 GLY A N 1
ATOM 4040 C CA . GLY A 1 521 ? -8.378 18.164 -15.136 1.00 96.06 521 GLY A CA 1
ATOM 4041 C C . GLY A 1 521 ? -8.001 16.691 -15.085 1.00 96.06 521 GLY A C 1
ATOM 4042 O O . GLY A 1 521 ? -8.571 15.856 -15.795 1.00 96.06 521 GLY A O 1
ATOM 4043 N N . ILE A 1 522 ? -7.028 16.369 -14.241 1.00 95.62 522 ILE A N 1
ATOM 4044 C CA . ILE A 1 522 ? -6.483 15.019 -14.110 1.00 95.62 522 ILE A CA 1
ATOM 4045 C C . ILE A 1 522 ? -6.596 14.487 -12.691 1.00 95.62 522 ILE A C 1
ATOM 4047 O O . ILE A 1 522 ? -6.479 15.203 -11.695 1.00 95.62 522 ILE A O 1
ATOM 4051 N N . PHE A 1 523 ? -6.772 13.180 -12.624 1.00 92.69 523 PHE A N 1
ATOM 4052 C CA . PHE A 1 523 ? -6.711 12.392 -11.415 1.00 92.69 523 PHE A CA 1
ATOM 4053 C C . PHE A 1 523 ? -5.344 11.735 -11.313 1.00 92.69 523 PHE A C 1
ATOM 4055 O O . PHE A 1 523 ? -4.996 10.923 -12.160 1.00 92.69 523 PHE A O 1
ATOM 4062 N N . VAL A 1 524 ? -4.589 12.036 -10.264 1.00 88.88 524 VAL A N 1
ATOM 4063 C CA . VAL A 1 524 ? -3.274 11.444 -10.010 1.00 88.88 524 VAL A CA 1
ATOM 4064 C C . VAL A 1 524 ? -3.381 10.484 -8.840 1.00 88.88 524 VAL A C 1
ATOM 4066 O O . VAL A 1 524 ? -3.792 10.870 -7.744 1.00 88.88 524 VAL A O 1
ATOM 4069 N N . LYS A 1 525 ? -3.037 9.212 -9.057 1.00 82.44 525 LYS A N 1
ATOM 4070 C CA . LYS A 1 525 ? -2.952 8.235 -7.966 1.00 82.44 525 LYS A CA 1
ATOM 4071 C C . LYS A 1 525 ? -1.761 8.629 -7.114 1.00 82.44 525 LYS A C 1
ATOM 4073 O O . LYS A 1 525 ? -0.631 8.565 -7.581 1.00 82.44 525 LYS A O 1
ATOM 4078 N N . LYS A 1 526 ? -2.013 9.048 -5.876 1.00 68.88 526 LYS A N 1
ATOM 4079 C CA . LYS A 1 526 ? -0.951 9.499 -4.980 1.00 68.88 526 LYS A CA 1
ATOM 4080 C C . LYS A 1 526 ? -0.074 8.296 -4.627 1.00 68.88 526 LYS A C 1
ATOM 4082 O O . LYS A 1 526 ? -0.504 7.441 -3.853 1.00 68.88 526 LYS A O 1
ATOM 4087 N N . ILE A 1 527 ? 1.128 8.224 -5.197 1.00 51.62 527 ILE A N 1
ATOM 4088 C CA . ILE A 1 527 ? 2.186 7.338 -4.718 1.00 51.62 527 ILE A CA 1
ATOM 4089 C C . ILE A 1 527 ? 2.698 8.007 -3.457 1.00 51.62 527 ILE A C 1
ATOM 4091 O O . ILE A 1 527 ? 3.239 9.110 -3.470 1.00 51.62 527 ILE A O 1
ATOM 4095 N N . THR A 1 528 ? 2.389 7.410 -2.322 1.00 43.97 528 THR A N 1
ATOM 4096 C CA . THR A 1 528 ? 2.732 8.009 -1.046 1.00 43.97 528 THR A CA 1
ATOM 4097 C C . THR A 1 528 ? 4.161 7.630 -0.726 1.00 43.97 528 THR A C 1
ATOM 4099 O O . THR A 1 528 ? 4.370 6.535 -0.205 1.00 43.97 528 THR A O 1
ATOM 4102 N N . SER A 1 529 ? 5.095 8.531 -1.046 1.00 31.81 529 SER A N 1
ATOM 4103 C CA . SER A 1 529 ? 6.445 8.542 -0.476 1.00 31.81 529 SER A CA 1
ATOM 4104 C C . SER A 1 529 ? 6.402 8.357 1.030 1.00 31.81 529 SER A C 1
ATOM 4106 O O . SER A 1 529 ? 5.448 8.849 1.695 1.00 31.81 529 SER A O 1
#